Protein AF-A0A932CC43-F1 (afdb_monomer)

Solvent-accessible surface area (backbone atoms only — not comparable to full-atom values): 38407 Å² total; per-residue (Å²): 132,80,88,73,78,79,83,84,74,66,35,67,81,37,36,33,44,33,33,23,29,73,42,67,54,25,41,43,33,52,52,54,38,33,74,23,36,20,29,38,40,35,22,28,72,53,54,68,59,41,54,49,50,35,53,53,48,43,73,76,23,102,31,60,56,46,74,48,70,39,56,49,63,38,69,68,45,45,53,47,52,46,50,50,47,33,70,75,63,77,22,33,28,30,42,35,42,50,42,69,62,56,46,49,64,22,55,75,91,74,45,57,65,67,49,30,48,48,20,31,30,35,42,24,50,31,52,53,49,48,50,68,62,42,53,86,41,44,37,60,60,102,58,68,12,22,36,41,36,62,32,47,73,34,37,79,44,93,45,78,27,26,57,36,34,18,51,16,22,32,49,41,43,53,48,32,35,52,48,29,63,76,35,59,91,46,63,50,30,24,31,28,34,28,43,67,76,46,62,33,73,57,30,50,51,38,40,72,54,30,41,86,35,35,32,58,70,55,15,51,55,25,45,60,32,56,72,42,94,72,61,40,45,69,48,28,21,48,48,51,49,43,57,63,28,73,57,32,41,79,60,47,28,32,47,44,38,42,82,82,46,77,62,87,75,60,49,52,67,54,73,72,50,74,85,43,61,50,28,25,75,67,74,21,51,70,88,71,48,89,60,87,87,80,85,74,85,69,92,73,72,49,40,34,17,30,37,21,68,54,73,63,19,46,48,52,37,39,53,43,19,69,63,56,24,42,27,35,36,28,31,86,48,56,67,60,40,55,35,47,76,68,71,44,69,98,63,90,45,90,65,52,60,63,46,41,55,49,30,40,74,69,67,24,32,43,77,36,50,54,66,66,59,38,47,77,21,53,28,38,38,36,31,40,82,50,51,63,56,97,84,50,47,68,41,56,62,70,50,51,57,54,57,56,68,34,55,89,39,54,34,81,68,16,34,41,35,39,28,41,76,53,65,61,53,50,67,62,48,52,52,50,54,47,48,72,78,42,71,91,63,53,63,46,65,32,28,39,59,73,78,74,43,92,79,46,37,62,58,39,62,55,55,39,93,57,46,52,35,7,37,84,46,74,72,56,45,56,53,53,45,62,70,38,47,84,39,42,86,51,60,54,76,44,46,38,52,56,28,38,39,48,54,36,51,52,31,31,49,48,45,41,33,38,33,51,34,33,54,51,8,58,50,16,45,76,72,66,34,47,28,67,60,51,32,50,56,51,27,66,39,80,91,61,21,83,81,51,63,45,64,50,33,66,50,88,71,66,67,72,38,58,32,28,41,46,52,52,52,50,53,24,58,77,68,75,42,90,56,72,68,69,55,46,32,54,59,50,28,62,57,46,60,42,48,66,63,54,52,48,36,75,74,65,45,78,46,55,75,37,32,39,12,34,34,25,44,25,79,48,69,97,48,62,56,58,79,79,12,65,39,50,55,48,50,53,53,41,48,73,52,43,26,41,43,22,32,28,36,99,59,54,91,75,61,61,80,88,44,51,84,66,41,47,75,38,93,40,64,58,61,25,48,59,87,33,66,33,35,35,57,56,25,83,44,77,67,52,57,64,40,42,47,58,54,65,77,44,97,58,75,42,40,35,41,27,34,68,46,85,52,42,87,69,41,64,84,40,94,49,40,53,73,46,38,51,14,51,106

Mean predicted aligned error: 16.63 Å

Sequence (729 aa):
MAAGRAPVISLAGRTTLLTGATGSLGRAIAEAYCRAGARLLLSSRDEAALQELARDLSARYSTDVSTLTCDLSHRDEVCHLADQSRRRFGGLDILVNTAAVIGPIGPVWDNDWDEWRYTIETNLFAAVRLCQLCIPFMPLGGGRGKIVNLSGGGATSPRPRFSAYAAAKTGLVRFSETLAQEIARRPIDVNCIAPGILNSGLTRAVVAAGPERAGIREYEVARDAVSRETDTRERAASLALFLGSSLSDGVSGRLLSAIWDDWESLRAGTPVLNDTAVYTLRRVVPDERPGPLVRKATRGSVKVCVAGLWHLGCVTAACLAEAGHDVVAYDDNSSIVAELRAARLPIVEPGLDELIGRETKSGRLRFEDDATAVDGADLVWVTWDTPIDDEDRSDVEWVLGRVERLFPYLQRGAIVLVSSQLPAGSIAELERRFAAAWPGREVSFACVPENLRIGKALDAFARPERVVGGVRRAADRDRVAALLAPFTDRIEWMSVESAEMTKHAINAFLATSIAFINEIAGLCESVGADAEEVSRGLKSDARIGPRAYLSPGSAFAGGTLARDVVALAQLALEQARPLHVIGAVRESNDSHRRWALERLRDELGALSGRTIAIWGLTYKPGTNTLRRSSALELCEALLAEGAVVRAYDPAVSALPPHLATRITLGRDAVDTARDADAIVIATEWPEFLAAAERLSTGDRAALVLDANGFLAESLGAQANVRLISVGRP

Secondary structure (DSSP, 8-state):
---PPPPPP--TT-EEEEESTTSHHHHHHHHHHHHTT-EEEEEES-HHHHHHHHHHHHHHSSS-EEEEE--TTSHHHHHHHHHHHHHHHSS-SEEEE--------S-GGGS-HHHHHHHHIIIIIHHHHHHHHHGGG--SSSS-EEEEEE--GGGTS--TT-HHHHHHHHHHHHHHHHH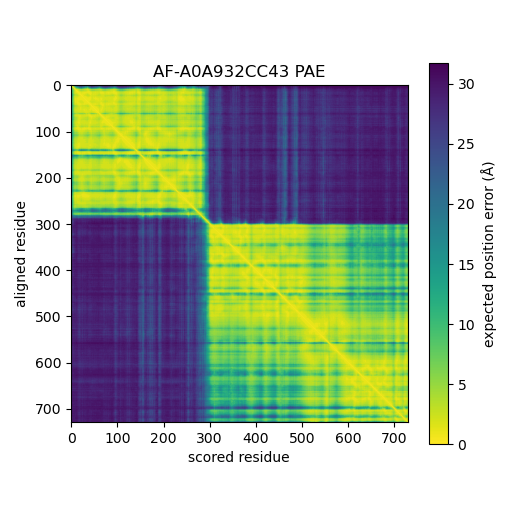HHHTTTSSEEEEEEE----SSHHHHHHHHHHHHHH-HHHHHHHHHHHS-S--THHHHHHHHHHHHSGGGTT--SEEEETTTS-GGG--TT-HHHHTS-TTSSS---GGGS-SSPPP---S---EEEEE--SHHHHHHHHHHHHTT-EEEEE-S-HHHHHHHHTT--SS--TTHHHHHHHHHHHTSEEEE-SGGGGTT-SEEEE-----B-TTS-B-HHHHHHHHHHHGGG--TT-EEEE-S---TTHHHHHHHHHHHHSTT---EEEE------TTSHHHHHHS-S-EEEE-SSHHHHHHHHHHHTTT-S-EEEE-HHHHHHHHHHHHHHHHHHHHHHHHHHHHHHHHT--HHHHHHHHHHSTTT-TT-S----SPP-SHHHHHHHHHHHHHHHHTT---HHHHHHHHHHHHHTTHHHHHHHHHHS--TT-EEEEE--SSSTT----TT-HHHHHHHHHHHTT-EEEEE-TT-S---HHHHTTEEE-SSHHHHHTT-SEEEE-S--THHHHHHHHHHTSSS-EEEE-TT-TTHHHHTT-TTEEEE-TT--

pLDDT: mean 89.19, std 12.06, range [29.58, 98.62]

Structure (mmCIF, N/CA/C/O backbone):
data_AF-A0A932CC43-F1
#
_entry.id   AF-A0A932CC43-F1
#
loop_
_atom_site.group_PDB
_atom_site.id
_atom_site.type_symbol
_atom_site.label_atom_id
_atom_site.label_alt_id
_atom_site.label_comp_id
_atom_site.label_asym_id
_atom_site.label_entity_id
_atom_site.label_seq_id
_atom_site.pdbx_PDB_ins_code
_atom_site.Cartn_x
_atom_site.Cartn_y
_atom_site.Cartn_z
_atom_site.occupancy
_atom_site.B_iso_or_equiv
_atom_site.auth_seq_id
_atom_site.auth_comp_id
_atom_site.auth_asym_id
_atom_site.auth_atom_id
_atom_site.pdbx_PDB_model_num
ATOM 1 N N . MET A 1 1 ? 32.900 -20.962 4.458 1.00 34.25 1 MET A N 1
ATOM 2 C CA . MET A 1 1 ? 32.248 -22.209 4.914 1.00 34.25 1 MET A CA 1
ATOM 3 C C . MET A 1 1 ? 31.955 -23.068 3.696 1.00 34.25 1 MET A C 1
ATOM 5 O O . MET A 1 1 ? 31.566 -22.514 2.678 1.00 34.25 1 MET A O 1
ATOM 9 N N . ALA A 1 2 ? 32.241 -24.369 3.767 1.00 29.58 2 ALA A N 1
ATOM 10 C CA . ALA A 1 2 ? 32.131 -25.309 2.652 1.00 29.58 2 ALA A CA 1
ATOM 11 C C . ALA A 1 2 ? 30.710 -25.354 2.057 1.00 29.58 2 ALA A C 1
ATOM 13 O O . ALA A 1 2 ? 29.731 -25.293 2.799 1.00 29.58 2 ALA A O 1
ATOM 14 N N . ALA A 1 3 ? 30.607 -25.478 0.730 1.00 33.47 3 ALA A N 1
ATOM 15 C CA . ALA A 1 3 ? 29.348 -25.682 0.019 1.00 33.47 3 ALA A CA 1
ATOM 16 C C . ALA A 1 3 ? 28.695 -26.999 0.481 1.00 33.47 3 ALA A C 1
ATOM 18 O O . ALA A 1 3 ? 29.129 -28.088 0.100 1.00 33.47 3 ALA A O 1
ATOM 19 N N . GLY A 1 4 ? 27.690 -26.907 1.353 1.00 33.50 4 GLY A N 1
ATOM 20 C CA . GLY A 1 4 ? 26.923 -28.061 1.817 1.00 33.50 4 GLY A CA 1
ATOM 21 C C . GLY A 1 4 ? 26.144 -28.686 0.660 1.00 33.50 4 GLY A C 1
ATOM 22 O O . GLY A 1 4 ? 25.399 -27.996 -0.032 1.00 33.50 4 GLY A O 1
ATOM 23 N N . ARG A 1 5 ? 26.318 -29.994 0.435 1.00 41.66 5 ARG A N 1
ATOM 24 C CA . ARG A 1 5 ? 25.482 -30.779 -0.489 1.00 41.66 5 ARG A CA 1
ATOM 25 C C . ARG A 1 5 ? 24.011 -30.672 -0.065 1.00 41.66 5 ARG A C 1
ATOM 27 O O . ARG A 1 5 ? 23.710 -30.817 1.118 1.00 41.66 5 ARG A O 1
ATOM 34 N N . ALA A 1 6 ? 23.113 -30.447 -1.026 1.00 52.91 6 ALA A N 1
ATOM 35 C CA . ALA A 1 6 ? 21.671 -30.447 -0.788 1.00 52.91 6 ALA A CA 1
ATOM 36 C C . ALA A 1 6 ? 21.221 -31.777 -0.140 1.00 52.91 6 ALA A C 1
ATOM 38 O O . ALA A 1 6 ? 21.756 -32.833 -0.498 1.00 52.91 6 ALA A O 1
ATOM 39 N N . PRO A 1 7 ? 20.270 -31.752 0.812 1.00 59.53 7 PRO A N 1
ATOM 40 C CA . PRO A 1 7 ? 19.783 -32.962 1.465 1.00 59.53 7 PRO A CA 1
ATOM 41 C C . PRO A 1 7 ? 19.151 -33.915 0.441 1.00 59.53 7 PRO A C 1
ATOM 43 O O . PRO A 1 7 ? 18.393 -33.498 -0.433 1.00 59.53 7 PRO A O 1
ATOM 46 N N . VAL A 1 8 ? 19.462 -35.208 0.549 1.00 76.81 8 VAL A N 1
ATOM 47 C CA . VAL A 1 8 ? 18.890 -36.247 -0.319 1.00 76.81 8 VAL A CA 1
ATOM 48 C C . VAL A 1 8 ? 17.430 -36.478 0.081 1.00 76.81 8 VAL A C 1
ATOM 50 O O . VAL A 1 8 ? 17.158 -36.897 1.205 1.00 76.81 8 VAL A O 1
ATOM 53 N N . ILE A 1 9 ? 16.488 -36.201 -0.827 1.00 89.00 9 ILE A N 1
ATOM 54 C CA . ILE A 1 9 ? 15.050 -36.409 -0.597 1.00 89.00 9 ILE A CA 1
ATOM 55 C C . ILE A 1 9 ? 14.714 -37.895 -0.770 1.00 89.00 9 ILE A C 1
ATOM 57 O O . ILE A 1 9 ? 15.011 -38.479 -1.811 1.00 89.00 9 ILE A O 1
ATOM 61 N N . SER A 1 10 ? 14.063 -38.490 0.232 1.00 90.62 10 SER A N 1
ATOM 62 C CA . SER A 1 10 ? 13.587 -39.877 0.203 1.00 90.62 10 SER A CA 1
ATOM 63 C C . SER A 1 10 ? 12.061 -39.934 0.275 1.00 90.62 10 SER A C 1
ATOM 65 O O . SER A 1 10 ? 11.441 -39.247 1.086 1.00 90.62 10 SER A O 1
ATOM 67 N N . LEU A 1 11 ? 11.472 -40.783 -0.564 1.00 94.00 11 LEU A N 1
ATOM 68 C CA . LEU A 1 11 ? 10.065 -41.183 -0.575 1.00 94.00 11 LEU A CA 1
ATOM 69 C C . LEU A 1 11 ? 9.917 -42.699 -0.346 1.00 94.00 11 LEU A C 1
ATOM 71 O O . LEU A 1 11 ? 8.899 -43.283 -0.715 1.00 94.00 11 LEU A O 1
ATOM 75 N N . ALA A 1 12 ? 10.932 -43.346 0.237 1.00 90.69 12 ALA A N 1
ATOM 76 C CA . ALA A 1 12 ? 10.952 -44.790 0.445 1.00 90.69 12 ALA A CA 1
ATOM 77 C C . ALA A 1 12 ? 9.665 -45.287 1.125 1.00 90.69 12 ALA A C 1
ATOM 79 O O . ALA A 1 12 ? 9.296 -44.834 2.209 1.00 90.69 12 ALA A O 1
ATOM 80 N N . GLY A 1 13 ? 8.970 -46.214 0.464 1.00 84.69 13 GLY A N 1
ATOM 81 C CA . GLY A 1 13 ? 7.739 -46.826 0.973 1.00 84.69 13 GLY A CA 1
ATOM 82 C C . GLY A 1 13 ? 6.465 -45.989 0.805 1.00 84.69 13 GLY A C 1
ATOM 83 O O . GLY A 1 13 ? 5.382 -46.514 1.054 1.00 84.69 13 GLY A O 1
ATOM 84 N N . ARG A 1 14 ? 6.558 -44.737 0.335 1.00 94.44 14 ARG A N 1
ATOM 85 C CA . ARG A 1 14 ? 5.397 -43.863 0.102 1.00 94.44 14 ARG A CA 1
ATOM 86 C C . ARG A 1 14 ? 4.664 -44.278 -1.168 1.00 94.44 14 ARG A C 1
ATOM 88 O O . ARG A 1 14 ? 5.269 -44.454 -2.227 1.00 94.44 14 ARG A O 1
ATOM 95 N N . THR A 1 15 ? 3.352 -44.415 -1.062 1.00 96.75 15 THR A N 1
ATOM 96 C CA . THR A 1 15 ? 2.469 -44.835 -2.155 1.00 96.75 15 THR A CA 1
ATOM 97 C C . THR A 1 15 ? 1.942 -43.620 -2.916 1.00 96.75 15 THR A C 1
ATOM 99 O O . THR A 1 15 ? 1.406 -42.685 -2.323 1.00 96.75 15 THR A O 1
ATOM 102 N N . THR A 1 16 ? 2.132 -43.598 -4.236 1.00 97.88 16 THR A N 1
ATOM 103 C CA . THR A 1 16 ? 1.853 -42.432 -5.084 1.00 97.88 16 THR A CA 1
ATOM 104 C C . THR A 1 16 ? 0.920 -42.784 -6.234 1.00 97.88 16 THR A C 1
ATOM 106 O O . THR A 1 16 ? 1.200 -43.703 -7.000 1.00 97.88 16 THR A O 1
ATOM 109 N N . LEU A 1 17 ? -0.147 -42.007 -6.410 1.00 98.44 17 LEU A N 1
ATOM 110 C CA . LEU A 1 17 ? -0.972 -41.999 -7.615 1.00 98.44 17 LEU A CA 1
ATOM 111 C C . LEU A 1 17 ? -0.574 -40.787 -8.461 1.00 98.44 17 LEU A C 1
ATOM 113 O O . LEU A 1 17 ? -0.720 -39.651 -8.012 1.00 98.44 17 LEU A O 1
ATOM 117 N N . LEU A 1 18 ? -0.077 -41.024 -9.676 1.00 98.44 18 LEU A N 1
ATOM 118 C CA . LEU A 1 18 ? 0.349 -39.975 -10.602 1.00 98.44 18 LEU A CA 1
ATOM 119 C C . LEU A 1 18 ? -0.465 -40.045 -11.892 1.00 98.44 18 LEU A C 1
ATOM 121 O O . LEU A 1 18 ? -0.372 -41.014 -12.646 1.00 98.44 18 LEU A O 1
ATOM 125 N N . THR A 1 19 ? -1.227 -38.991 -12.173 1.00 98.12 19 THR A N 1
ATOM 126 C CA . THR A 1 19 ? -1.974 -38.865 -13.430 1.00 98.12 19 THR A CA 1
ATOM 127 C C . THR A 1 19 ? -1.190 -38.089 -14.478 1.00 98.12 19 THR A C 1
ATOM 129 O O . THR A 1 19 ? -0.368 -37.245 -14.138 1.00 98.12 19 THR A O 1
ATOM 132 N N . GLY A 1 20 ? -1.443 -38.347 -15.763 1.00 95.62 20 GLY A N 1
ATOM 133 C CA . GLY A 1 20 ? -0.724 -37.708 -16.870 1.00 95.62 20 GLY A CA 1
ATOM 134 C C . GLY A 1 20 ? 0.725 -38.185 -17.008 1.00 95.62 20 GLY A C 1
ATOM 135 O O . GLY A 1 20 ? 1.574 -37.430 -17.481 1.00 95.62 20 GLY A O 1
ATOM 136 N N . ALA A 1 21 ? 1.014 -39.423 -16.592 1.00 95.94 21 ALA A N 1
ATOM 137 C CA . ALA A 1 21 ? 2.372 -39.961 -16.468 1.00 95.94 21 ALA A CA 1
ATOM 138 C C . ALA A 1 21 ? 3.168 -39.993 -17.781 1.00 95.94 21 ALA A C 1
ATOM 140 O O . ALA A 1 21 ? 4.386 -39.849 -17.774 1.00 95.94 21 ALA A O 1
ATOM 141 N N . THR A 1 22 ? 2.488 -40.148 -18.914 1.00 94.06 22 THR A N 1
ATOM 142 C CA . THR A 1 22 ? 3.110 -40.211 -20.245 1.00 94.06 22 THR A CA 1
ATOM 143 C C . THR A 1 22 ? 3.438 -38.833 -20.826 1.00 94.06 22 THR A C 1
ATOM 145 O O . THR A 1 22 ? 4.179 -38.741 -21.803 1.00 94.06 22 THR A O 1
ATOM 148 N N . GLY A 1 23 ? 2.951 -37.748 -20.211 1.00 91.44 23 GLY A N 1
ATOM 149 C CA . GLY A 1 23 ? 3.335 -36.384 -20.567 1.00 91.44 23 GLY A CA 1
ATOM 150 C C . GLY A 1 23 ? 4.788 -36.074 -20.194 1.00 91.44 23 GLY A C 1
ATOM 151 O O . GLY A 1 23 ? 5.367 -36.706 -19.312 1.00 91.44 23 GLY A O 1
ATOM 152 N N . SER A 1 24 ? 5.377 -35.056 -20.829 1.00 90.31 24 SER A N 1
ATOM 153 C CA . SER A 1 24 ? 6.793 -34.712 -20.625 1.00 90.31 24 SER A CA 1
ATOM 154 C C . SER A 1 24 ? 7.140 -34.438 -19.156 1.00 90.31 24 SER A C 1
ATOM 156 O O . SER A 1 24 ? 8.116 -34.982 -18.645 1.00 90.31 24 SER A O 1
ATOM 158 N N . LEU A 1 25 ? 6.312 -33.657 -18.453 1.00 94.00 25 LEU A N 1
ATOM 159 C CA . LEU A 1 25 ? 6.477 -33.404 -17.019 1.00 94.00 25 LEU A CA 1
ATOM 160 C C . LEU A 1 25 ? 6.123 -34.621 -16.155 1.00 94.00 25 LEU A C 1
ATOM 162 O O . LEU A 1 25 ? 6.841 -34.909 -15.203 1.00 94.00 25 LEU A O 1
ATOM 166 N N . GLY A 1 26 ? 5.061 -35.354 -16.501 1.00 96.12 26 GLY A N 1
ATOM 167 C CA . GLY A 1 26 ? 4.631 -36.545 -15.761 1.00 96.12 26 GLY A CA 1
ATOM 168 C C . GLY A 1 26 ? 5.720 -37.614 -15.707 1.00 96.12 26 GLY A C 1
ATOM 169 O O . GLY A 1 26 ? 6.002 -38.139 -14.634 1.00 96.12 26 GLY A O 1
ATOM 170 N N . ARG A 1 27 ? 6.411 -37.847 -16.831 1.00 95.94 27 ARG A N 1
ATOM 171 C CA . ARG A 1 27 ? 7.550 -38.769 -16.919 1.00 95.94 27 ARG A CA 1
ATOM 172 C C . ARG A 1 27 ? 8.705 -38.337 -16.017 1.00 95.94 27 ARG A C 1
ATOM 174 O O . ARG A 1 27 ? 9.265 -39.169 -15.312 1.00 95.94 27 ARG A O 1
ATOM 181 N N . ALA A 1 28 ? 9.035 -37.044 -16.003 1.00 96.38 28 ALA A N 1
ATOM 182 C CA . ALA A 1 28 ? 10.105 -36.518 -15.156 1.00 96.38 28 ALA A CA 1
ATOM 183 C C . ALA A 1 28 ? 9.771 -36.606 -13.659 1.00 96.38 28 ALA A C 1
ATOM 185 O O . ALA A 1 28 ? 10.640 -36.950 -12.861 1.00 96.38 28 ALA A O 1
ATOM 186 N N . ILE A 1 29 ? 8.515 -36.347 -13.275 1.00 98.06 29 ILE A N 1
ATOM 187 C CA . ILE A 1 29 ? 8.052 -36.534 -11.893 1.00 98.06 29 ILE A CA 1
ATOM 188 C C . ILE A 1 29 ? 8.105 -38.021 -11.517 1.00 98.06 29 ILE A C 1
ATOM 190 O O . ILE A 1 29 ? 8.642 -38.354 -10.464 1.00 98.06 29 ILE A O 1
ATOM 194 N N . ALA A 1 30 ? 7.609 -38.919 -12.377 1.00 97.81 30 ALA A N 1
ATOM 195 C CA . ALA A 1 30 ? 7.634 -40.360 -12.129 1.00 97.81 30 ALA A CA 1
ATOM 196 C C . ALA A 1 30 ? 9.067 -40.882 -11.933 1.00 97.81 30 ALA A C 1
ATOM 198 O O . ALA A 1 30 ? 9.324 -41.634 -10.993 1.00 97.81 30 ALA A O 1
ATOM 199 N N . GLU A 1 31 ? 10.012 -40.425 -12.759 1.00 96.81 31 GLU A N 1
ATOM 200 C CA . GLU A 1 31 ? 11.429 -40.756 -12.619 1.00 96.81 31 GLU A CA 1
ATOM 201 C C . GLU A 1 31 ? 12.026 -40.223 -11.308 1.00 96.81 31 GLU A C 1
ATOM 203 O O . GLU A 1 31 ? 12.679 -40.974 -10.581 1.00 96.81 31 GLU A O 1
ATOM 208 N N . ALA A 1 32 ? 11.770 -38.956 -10.965 1.00 96.69 32 ALA A N 1
ATOM 209 C CA . ALA A 1 32 ? 12.246 -38.361 -9.716 1.00 96.69 32 ALA A CA 1
ATOM 210 C C . ALA A 1 32 ? 11.702 -39.098 -8.477 1.00 96.69 32 ALA A C 1
ATOM 212 O O . ALA A 1 32 ? 12.436 -39.325 -7.516 1.00 96.69 32 ALA A O 1
ATOM 213 N N . TYR A 1 33 ? 10.436 -39.521 -8.514 1.00 97.19 33 TYR A N 1
ATOM 214 C CA . TYR A 1 33 ? 9.781 -40.245 -7.425 1.00 97.19 33 TYR A CA 1
ATOM 215 C C . TYR A 1 33 ? 10.280 -41.692 -7.300 1.00 97.19 33 TYR A C 1
ATOM 217 O O . TYR A 1 33 ? 10.523 -42.149 -6.182 1.00 97.19 33 TYR A O 1
ATOM 225 N N . CYS A 1 34 ? 10.498 -42.400 -8.416 1.00 96.19 34 CYS A N 1
ATOM 226 C CA . CYS A 1 34 ? 11.107 -43.737 -8.400 1.00 96.19 34 CYS A CA 1
ATOM 227 C C . CYS A 1 34 ? 12.539 -43.685 -7.860 1.00 96.19 34 CYS A C 1
ATOM 229 O O . CYS A 1 34 ? 12.906 -44.478 -6.997 1.00 96.19 34 CYS A O 1
ATOM 231 N N . ARG A 1 35 ? 13.328 -42.693 -8.292 1.00 95.00 35 ARG A N 1
ATOM 232 C CA . ARG A 1 35 ? 14.687 -42.458 -7.786 1.00 95.00 35 ARG A CA 1
ATOM 233 C C . ARG A 1 35 ? 14.715 -42.203 -6.276 1.00 95.00 35 ARG A C 1
ATOM 235 O O . ARG A 1 35 ? 15.665 -42.603 -5.614 1.00 95.00 35 ARG A O 1
ATOM 242 N N . ALA A 1 36 ? 13.672 -41.572 -5.737 1.00 95.00 36 ALA A N 1
ATOM 243 C CA . ALA A 1 36 ? 13.499 -41.346 -4.305 1.00 95.00 36 ALA A CA 1
ATOM 244 C C . ALA A 1 36 ? 12.893 -42.550 -3.547 1.00 95.00 36 ALA A C 1
ATOM 246 O O . ALA A 1 36 ? 12.773 -42.489 -2.326 1.00 95.00 36 ALA A O 1
ATOM 247 N N . GLY A 1 37 ? 12.519 -43.642 -4.225 1.00 94.44 37 GLY A N 1
ATOM 248 C CA . GLY A 1 37 ? 12.025 -44.877 -3.599 1.00 94.44 37 GLY A CA 1
ATOM 249 C C . GLY A 1 37 ? 10.503 -44.980 -3.424 1.00 94.44 37 GLY A C 1
ATOM 250 O O . GLY A 1 37 ? 10.041 -45.843 -2.672 1.00 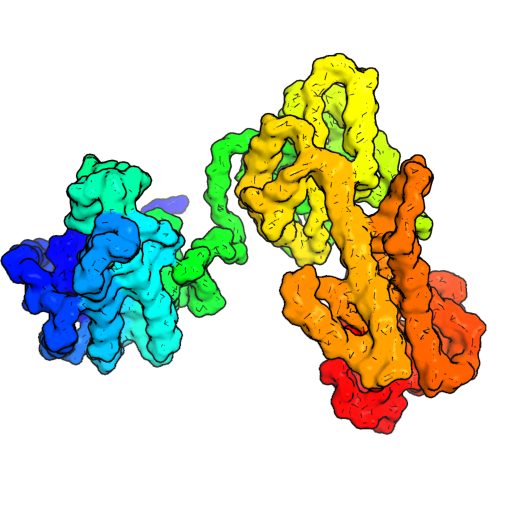94.44 37 GLY A O 1
ATOM 251 N N . ALA A 1 38 ? 9.716 -44.120 -4.078 1.00 95.31 38 ALA A N 1
ATOM 252 C CA . ALA A 1 38 ? 8.256 -44.198 -4.027 1.00 95.31 38 ALA A CA 1
ATOM 253 C C . ALA A 1 38 ? 7.723 -45.438 -4.769 1.00 95.31 38 ALA A C 1
ATOM 255 O O . ALA A 1 38 ? 8.334 -45.924 -5.721 1.00 95.31 38 ALA A O 1
ATOM 256 N N . ARG A 1 39 ? 6.535 -45.911 -4.378 1.00 96.31 39 ARG A N 1
ATOM 257 C CA . ARG A 1 39 ? 5.753 -46.927 -5.104 1.00 96.31 39 ARG A CA 1
ATOM 258 C C . ARG A 1 39 ? 4.669 -46.219 -5.910 1.00 96.31 39 ARG A C 1
ATOM 260 O O . ARG A 1 39 ? 3.911 -45.446 -5.326 1.00 96.31 39 ARG A O 1
ATOM 267 N N . LEU A 1 40 ? 4.598 -46.433 -7.221 1.00 97.56 40 LEU A N 1
ATOM 268 C CA . LEU A 1 40 ? 3.767 -45.620 -8.114 1.00 97.56 40 LEU A CA 1
ATOM 269 C C . LEU A 1 40 ? 2.639 -46.430 -8.758 1.00 97.56 40 LEU A C 1
ATOM 271 O O . LEU A 1 40 ? 2.838 -47.542 -9.245 1.00 97.56 40 LEU A O 1
ATOM 275 N N . LEU A 1 41 ? 1.458 -45.823 -8.821 1.00 98.19 41 LEU A N 1
ATOM 276 C CA . LEU A 1 41 ? 0.415 -46.140 -9.786 1.00 98.19 41 LEU A CA 1
ATOM 277 C C . LEU A 1 41 ? 0.371 -44.998 -10.802 1.00 98.19 41 LEU A C 1
ATOM 279 O O . LEU A 1 41 ? -0.008 -43.872 -10.475 1.00 98.19 41 LEU A O 1
ATOM 283 N N . LEU A 1 42 ? 0.809 -45.287 -12.022 1.00 98.38 42 LEU A N 1
ATOM 284 C CA . LEU A 1 42 ? 0.846 -44.340 -13.126 1.00 98.38 42 LEU A CA 1
ATOM 285 C C . LEU A 1 42 ? -0.454 -44.425 -13.918 1.00 98.38 42 LEU A C 1
ATOM 287 O O . LEU A 1 42 ? -0.921 -45.516 -14.235 1.00 98.38 42 LEU A O 1
ATOM 291 N N . SER A 1 43 ? -1.008 -43.275 -14.285 1.00 98.12 43 SER A N 1
ATOM 292 C CA . SER A 1 43 ? -2.242 -43.197 -15.060 1.00 98.12 43 SER A CA 1
ATOM 293 C C . SER A 1 43 ? -2.123 -42.223 -16.226 1.00 98.12 43 SER A C 1
ATOM 295 O O . SER A 1 43 ? -1.584 -41.117 -16.102 1.00 98.12 43 SER A O 1
ATOM 297 N N . SER A 1 44 ? -2.604 -42.656 -17.389 1.00 96.31 44 SER A N 1
ATOM 298 C CA . SER A 1 44 ? -2.743 -41.854 -18.606 1.00 96.31 44 SER A CA 1
ATOM 299 C C . SER A 1 44 ? -3.712 -42.535 -19.582 1.00 96.31 44 SER A C 1
ATOM 301 O O . SER A 1 44 ? -4.138 -43.655 -19.329 1.00 96.31 44 SER A O 1
ATOM 303 N N . ARG A 1 45 ? -4.027 -41.890 -20.710 1.00 94.12 45 ARG A N 1
ATOM 304 C CA . ARG A 1 45 ? -4.884 -42.472 -21.763 1.00 94.12 45 ARG A CA 1
ATOM 305 C C . ARG A 1 45 ? -4.144 -43.414 -22.718 1.00 94.12 45 ARG A C 1
ATOM 307 O O . ARG A 1 45 ? -4.774 -44.240 -23.361 1.00 94.12 45 ARG A O 1
ATOM 314 N N . ASP A 1 46 ? -2.826 -43.267 -22.839 1.00 93.88 46 ASP A N 1
ATOM 315 C CA . ASP A 1 46 ? -2.007 -44.064 -23.756 1.00 93.88 46 ASP A CA 1
ATOM 316 C C . ASP A 1 46 ? -1.450 -45.280 -23.013 1.00 93.88 46 ASP A C 1
ATOM 318 O O . ASP A 1 46 ? -0.455 -45.177 -22.292 1.00 93.88 46 ASP A O 1
ATOM 322 N N . GLU A 1 47 ? -2.128 -46.418 -23.153 1.00 94.69 47 GLU A N 1
ATOM 323 C CA . GLU A 1 47 ? -1.760 -47.662 -22.477 1.00 94.69 47 GLU A CA 1
ATOM 324 C C . GLU A 1 47 ? -0.354 -48.140 -22.862 1.00 94.69 47 GLU A C 1
ATOM 326 O O . GLU A 1 47 ? 0.427 -48.529 -21.992 1.00 94.69 47 GLU A O 1
ATOM 331 N N . ALA A 1 48 ? 0.004 -48.063 -24.147 1.00 95.69 48 ALA A N 1
ATOM 332 C CA . ALA A 1 48 ? 1.287 -48.551 -24.640 1.00 95.69 48 ALA A CA 1
ATOM 333 C C . ALA A 1 48 ? 2.452 -47.728 -24.070 1.00 95.69 48 ALA A C 1
ATOM 335 O O . ALA A 1 48 ? 3.395 -48.291 -23.504 1.00 95.69 48 ALA A O 1
ATOM 336 N N . ALA A 1 49 ? 2.357 -46.395 -24.139 1.00 95.00 49 ALA A N 1
ATOM 337 C CA . ALA A 1 49 ? 3.372 -45.503 -23.580 1.00 95.00 49 ALA A CA 1
ATOM 338 C C . ALA A 1 49 ? 3.468 -45.616 -22.048 1.00 95.00 49 ALA A C 1
ATOM 340 O O . ALA A 1 49 ? 4.545 -45.438 -21.469 1.00 95.00 49 ALA A O 1
ATOM 341 N N . LEU A 1 50 ? 2.350 -45.913 -21.378 1.00 95.69 50 LEU A N 1
ATOM 342 C CA . LEU A 1 50 ? 2.288 -46.099 -19.931 1.00 95.69 50 LEU A CA 1
ATOM 343 C C . LEU A 1 50 ? 2.983 -47.401 -19.500 1.00 95.69 50 LEU A C 1
ATOM 345 O O . LEU A 1 50 ? 3.795 -47.381 -18.573 1.00 95.69 50 LEU A O 1
ATOM 349 N N . GLN A 1 51 ? 2.725 -48.508 -20.201 1.00 95.81 51 GLN A N 1
ATOM 350 C CA . GLN A 1 51 ? 3.385 -49.798 -19.971 1.00 95.81 51 GLN A CA 1
ATOM 351 C C . GLN A 1 51 ? 4.886 -49.743 -20.284 1.00 95.81 51 GLN A C 1
ATOM 353 O O . GLN A 1 51 ? 5.694 -50.352 -19.581 1.00 95.81 51 GLN A O 1
ATOM 358 N N . GLU A 1 52 ? 5.285 -49.021 -21.332 1.00 96.62 52 GLU A N 1
ATOM 359 C CA . GLU A 1 52 ? 6.696 -48.774 -21.641 1.00 96.62 52 GLU A CA 1
ATOM 360 C C . GLU A 1 52 ? 7.386 -47.989 -20.521 1.00 96.62 52 GLU A C 1
ATOM 362 O O . GLU A 1 52 ? 8.425 -48.424 -20.025 1.00 96.62 52 GLU A O 1
ATOM 367 N N . LEU A 1 53 ? 6.783 -46.882 -20.070 1.00 96.50 53 LEU A N 1
ATOM 368 C CA . LEU A 1 53 ? 7.313 -46.080 -18.967 1.00 96.50 53 LEU A CA 1
ATOM 369 C C . LEU A 1 53 ? 7.459 -46.904 -17.681 1.00 96.50 53 LEU A C 1
ATOM 371 O O . LEU A 1 53 ? 8.478 -46.797 -17.006 1.00 96.50 53 LEU A O 1
ATOM 375 N N . ALA A 1 54 ? 6.473 -47.735 -17.341 1.00 96.00 54 ALA A N 1
ATOM 376 C CA . ALA A 1 54 ? 6.549 -48.571 -16.147 1.00 96.00 54 ALA A CA 1
ATOM 377 C C . ALA A 1 54 ? 7.664 -49.620 -16.234 1.00 96.00 54 ALA A C 1
ATOM 379 O O . ALA A 1 54 ? 8.418 -49.769 -15.278 1.00 96.00 54 ALA A O 1
ATOM 380 N N . ARG A 1 55 ? 7.824 -50.294 -17.383 1.00 95.00 55 ARG A N 1
ATOM 381 C CA . ARG A 1 55 ? 8.928 -51.248 -17.596 1.00 95.00 55 ARG A CA 1
ATOM 382 C C . ARG A 1 55 ? 10.290 -50.575 -17.463 1.00 95.00 55 ARG A C 1
ATOM 384 O O . ARG A 1 55 ? 11.165 -51.110 -16.791 1.00 95.00 55 ARG A O 1
ATOM 391 N N . ASP A 1 56 ? 10.449 -49.410 -18.079 1.00 95.50 56 ASP A N 1
ATOM 392 C CA . ASP A 1 56 ? 11.679 -48.623 -18.018 1.00 95.50 56 ASP A CA 1
ATOM 393 C C . ASP A 1 56 ? 11.999 -48.173 -16.580 1.00 95.50 56 ASP A C 1
ATOM 395 O O . ASP A 1 56 ? 13.108 -48.383 -16.091 1.00 95.50 56 ASP A O 1
ATOM 399 N N . LEU A 1 57 ? 11.016 -47.635 -15.851 1.00 96.19 57 LEU A N 1
ATOM 400 C CA . LEU A 1 57 ? 11.209 -47.220 -14.460 1.00 96.19 57 LEU A CA 1
ATOM 401 C C . LEU A 1 57 ? 11.499 -48.403 -13.527 1.00 96.19 57 LEU A C 1
ATOM 403 O O . LEU A 1 57 ? 12.418 -48.299 -12.722 1.00 96.19 57 LEU A O 1
ATOM 407 N N . SER A 1 58 ? 10.784 -49.525 -13.655 1.00 92.94 58 SER A N 1
ATOM 408 C CA . SER A 1 58 ? 11.034 -50.732 -12.851 1.00 92.94 58 SER A CA 1
ATOM 409 C C . SER A 1 58 ? 12.368 -51.412 -13.171 1.00 92.94 58 SER A C 1
ATOM 411 O O . SER A 1 58 ? 12.923 -52.092 -12.313 1.00 92.94 58 SER A O 1
ATOM 413 N N . ALA A 1 59 ? 12.898 -51.246 -14.387 1.00 92.19 59 ALA A N 1
ATOM 414 C CA . ALA A 1 59 ? 14.228 -51.737 -14.742 1.00 92.19 59 ALA A CA 1
ATOM 415 C C . ALA A 1 59 ? 15.342 -50.843 -14.172 1.00 92.19 59 ALA A C 1
ATOM 417 O O . ALA A 1 59 ? 16.382 -51.346 -13.750 1.00 92.19 59 ALA A O 1
ATOM 418 N N . ARG A 1 60 ? 15.133 -49.518 -14.161 1.00 94.12 60 ARG A N 1
ATOM 419 C CA . ARG A 1 60 ? 16.116 -48.531 -13.679 1.00 94.12 60 ARG A CA 1
ATOM 420 C C . ARG A 1 60 ? 16.123 -48.371 -12.159 1.00 94.12 60 ARG A C 1
ATOM 422 O O . ARG A 1 60 ? 17.166 -48.064 -11.585 1.00 94.12 60 ARG A O 1
ATOM 429 N N . TYR A 1 61 ? 14.976 -48.556 -11.514 1.00 90.44 61 TYR A N 1
ATOM 430 C CA . TYR A 1 61 ? 14.780 -48.336 -10.087 1.00 90.44 61 TYR A CA 1
ATOM 431 C C . TYR A 1 61 ? 14.110 -49.563 -9.472 1.00 90.44 61 TYR A C 1
ATOM 433 O O . TYR A 1 61 ? 13.115 -50.056 -9.994 1.00 90.44 61 TYR A O 1
ATOM 441 N N . SER A 1 62 ? 14.621 -50.043 -8.336 1.00 84.75 62 SER A N 1
ATOM 442 C CA . SER A 1 62 ? 14.049 -51.179 -7.595 1.00 84.75 62 SER A CA 1
ATOM 443 C C . SER A 1 62 ? 12.756 -50.798 -6.853 1.00 84.75 62 SER A C 1
ATOM 445 O O . SER A 1 62 ? 12.624 -51.040 -5.653 1.00 84.75 62 SER A O 1
ATOM 447 N N . THR A 1 63 ? 11.817 -50.150 -7.546 1.00 86.62 63 THR A N 1
ATOM 448 C CA . THR A 1 63 ? 10.542 -49.658 -7.021 1.00 86.62 63 THR A CA 1
ATOM 449 C C . THR A 1 63 ? 9.352 -50.339 -7.693 1.00 86.62 63 THR A C 1
ATOM 451 O O . THR A 1 63 ? 9.374 -50.724 -8.861 1.00 86.62 63 THR A O 1
ATOM 454 N N . ASP A 1 64 ? 8.276 -50.484 -6.923 1.00 92.12 64 ASP A N 1
ATOM 455 C CA . ASP A 1 64 ? 6.999 -51.028 -7.384 1.00 92.12 64 ASP A CA 1
ATOM 456 C C . ASP A 1 64 ? 6.268 -49.981 -8.241 1.00 92.12 64 ASP A C 1
ATOM 458 O O . ASP A 1 64 ? 5.782 -48.980 -7.708 1.00 92.12 64 ASP A O 1
ATOM 462 N N . VAL A 1 65 ? 6.220 -50.196 -9.559 1.00 96.50 65 VAL A N 1
ATOM 463 C CA . VAL A 1 65 ? 5.533 -49.323 -10.521 1.00 96.50 65 VAL A CA 1
ATOM 464 C C . VAL A 1 65 ? 4.434 -50.116 -11.218 1.00 96.50 65 VAL A C 1
ATOM 466 O O . VAL A 1 65 ? 4.672 -51.143 -11.846 1.00 96.50 65 VAL A O 1
ATOM 469 N N . SER A 1 66 ? 3.210 -49.618 -11.114 1.00 96.25 66 SER A N 1
ATOM 470 C CA . SER A 1 66 ? 2.013 -50.188 -11.728 1.00 96.25 66 SER A CA 1
ATOM 471 C C . SER A 1 66 ? 1.320 -49.148 -12.598 1.00 96.25 66 SER A C 1
ATOM 473 O O . SER A 1 66 ? 1.608 -47.953 -12.506 1.00 96.25 66 SER A O 1
ATOM 475 N N . THR A 1 67 ? 0.425 -49.597 -13.474 1.00 98.00 67 THR A N 1
ATOM 476 C CA . THR A 1 67 ? -0.228 -48.733 -14.461 1.00 98.00 67 THR A CA 1
ATOM 477 C C . THR A 1 67 ? -1.729 -48.963 -14.480 1.00 98.00 67 THR A C 1
ATOM 479 O O . THR A 1 67 ? -2.181 -50.082 -14.240 1.00 98.00 67 THR A O 1
ATOM 482 N N . LEU A 1 68 ? -2.494 -47.908 -14.757 1.00 97.62 68 LEU A N 1
ATOM 483 C CA . LEU A 1 68 ? -3.914 -48.007 -15.073 1.00 97.62 68 LEU A CA 1
ATOM 484 C C . LEU A 1 68 ? -4.289 -46.961 -16.122 1.00 97.62 68 LEU A C 1
ATOM 486 O O . LEU A 1 68 ? -4.156 -45.757 -15.884 1.00 97.62 68 LEU A O 1
ATOM 490 N N . THR A 1 69 ? -4.772 -47.426 -17.271 1.00 97.81 69 THR A N 1
ATOM 491 C CA . THR A 1 69 ? -5.310 -46.556 -18.319 1.00 97.81 69 THR A CA 1
ATOM 492 C C . THR A 1 69 ? -6.592 -45.886 -17.831 1.00 97.81 69 THR A C 1
ATOM 494 O O . THR A 1 69 ? -7.445 -46.545 -17.240 1.00 97.81 69 THR A O 1
ATOM 497 N N . CYS A 1 70 ? -6.708 -44.573 -18.024 1.00 96.00 70 CYS A N 1
ATOM 498 C CA . CYS A 1 70 ? -7.864 -43.800 -17.569 1.00 96.00 70 CYS A CA 1
ATOM 499 C C . CYS A 1 70 ? -8.016 -42.501 -18.374 1.00 96.00 70 CYS A C 1
ATOM 501 O O . CYS A 1 70 ? -7.067 -41.710 -18.473 1.00 96.00 70 CYS A O 1
ATOM 503 N N . ASP A 1 71 ? -9.216 -42.255 -18.905 1.00 94.75 71 ASP A N 1
ATOM 504 C CA . ASP A 1 71 ? -9.651 -40.934 -19.350 1.00 94.75 71 ASP A CA 1
ATOM 505 C C . ASP A 1 71 ? -10.295 -40.170 -18.188 1.00 94.75 71 ASP A C 1
ATOM 507 O O . ASP A 1 71 ? -11.399 -40.443 -17.718 1.00 94.75 71 ASP A O 1
ATOM 511 N N . LEU A 1 72 ? -9.572 -39.155 -17.727 1.00 94.69 72 LEU A N 1
ATOM 512 C CA . LEU A 1 72 ? -9.954 -38.345 -16.579 1.00 94.69 72 LEU A CA 1
ATOM 513 C C . LEU A 1 72 ? -11.175 -37.446 -16.809 1.00 94.69 72 LEU A C 1
ATOM 515 O O . LEU A 1 72 ? -11.704 -36.894 -15.842 1.00 94.69 72 LEU A O 1
ATOM 519 N N . SER A 1 73 ? -11.637 -37.292 -18.050 1.00 92.69 73 SER A N 1
ATOM 520 C CA . SER A 1 73 ? -12.892 -36.592 -18.336 1.00 92.69 73 SER A CA 1
ATOM 521 C C . SER A 1 73 ? -14.128 -37.417 -17.946 1.00 92.69 73 SER A C 1
ATOM 523 O O . SER A 1 73 ? -15.214 -36.861 -17.764 1.00 92.69 73 SER A O 1
ATOM 525 N N . HIS A 1 74 ? -13.980 -38.732 -17.745 1.00 94.19 74 HIS A N 1
ATOM 526 C CA . HIS A 1 74 ? -15.073 -39.635 -17.398 1.00 94.19 74 HIS A CA 1
ATOM 527 C C . HIS A 1 74 ? -15.109 -39.935 -15.899 1.00 94.19 74 HIS A C 1
ATOM 529 O O . HIS A 1 74 ? -14.160 -40.433 -15.297 1.00 94.19 74 HIS A O 1
ATOM 535 N N . ARG A 1 75 ? -16.252 -39.640 -15.267 1.00 92.75 75 ARG A N 1
ATOM 536 C CA . ARG A 1 75 ? -16.435 -39.794 -13.816 1.00 92.75 75 ARG A CA 1
ATOM 537 C C . ARG A 1 75 ? -16.183 -41.224 -13.337 1.00 92.75 75 ARG A C 1
ATOM 539 O O . ARG A 1 75 ? -15.505 -41.399 -12.329 1.00 92.75 75 ARG A O 1
ATOM 546 N N . ASP A 1 76 ? -16.724 -42.213 -14.039 1.00 95.81 76 ASP A N 1
ATOM 547 C CA . ASP A 1 76 ? -16.663 -43.611 -13.607 1.00 95.81 76 ASP A CA 1
ATOM 548 C C . ASP A 1 76 ? -15.238 -44.167 -13.682 1.00 95.81 76 ASP A C 1
ATOM 550 O O . ASP A 1 76 ? -14.816 -44.906 -12.793 1.00 95.81 76 ASP A O 1
ATOM 554 N N . GLU A 1 77 ? -14.454 -43.729 -14.669 1.00 97.12 77 GLU A N 1
ATOM 555 C CA . GLU A 1 77 ? -13.038 -44.080 -14.769 1.00 97.12 77 GLU A CA 1
ATOM 556 C C . GLU A 1 77 ? -12.205 -43.441 -13.653 1.00 97.12 77 GLU A C 1
ATOM 558 O O . GLU A 1 77 ? -11.358 -44.108 -13.063 1.00 97.12 77 GLU A O 1
ATOM 563 N N . VAL A 1 78 ? -12.486 -42.184 -13.287 1.00 96.94 78 VAL A N 1
ATOM 564 C CA . VAL A 1 78 ? -11.843 -41.527 -12.135 1.00 96.94 78 VAL A CA 1
ATOM 565 C C . VAL A 1 78 ? -12.168 -42.261 -10.825 1.00 96.94 78 VAL A C 1
ATOM 567 O O . VAL A 1 78 ? -11.278 -42.478 -9.998 1.00 96.94 78 VAL A O 1
ATOM 570 N N . CYS A 1 79 ? -13.423 -42.689 -10.645 1.00 96.06 79 CYS A N 1
ATOM 571 C CA . CYS A 1 79 ? -13.838 -43.526 -9.516 1.00 96.06 79 CYS A CA 1
ATOM 572 C C . CYS A 1 79 ? -13.084 -44.862 -9.496 1.00 96.06 79 CYS A C 1
ATOM 574 O O . CYS A 1 79 ? -12.573 -45.268 -8.449 1.00 96.06 79 CYS A O 1
ATOM 576 N N . HIS A 1 80 ? -12.980 -45.523 -10.651 1.00 97.31 80 HIS A N 1
ATOM 577 C CA . HIS A 1 80 ? -12.246 -46.775 -10.794 1.00 97.31 80 HIS A CA 1
ATOM 578 C C . HIS A 1 80 ? -10.759 -46.601 -10.463 1.00 97.31 80 HIS A C 1
ATOM 580 O O . HIS A 1 80 ? -10.211 -47.391 -9.698 1.00 97.31 80 HIS A O 1
ATOM 586 N N . LEU A 1 81 ? -10.120 -45.535 -10.953 1.00 97.94 81 LEU A N 1
ATOM 587 C CA . LEU A 1 81 ? -8.717 -45.226 -10.682 1.00 97.94 81 LEU A CA 1
ATOM 588 C C . LEU A 1 81 ? -8.438 -45.031 -9.186 1.00 97.94 81 LEU A C 1
ATOM 590 O O . LEU A 1 81 ? -7.474 -45.596 -8.662 1.00 97.94 81 LEU A O 1
ATOM 594 N N . ALA A 1 82 ? -9.290 -44.280 -8.484 1.00 97.12 82 ALA A N 1
ATOM 595 C CA . ALA A 1 82 ? -9.151 -44.082 -7.044 1.00 97.12 82 ALA A CA 1
ATOM 596 C C . ALA A 1 82 ? -9.345 -45.392 -6.255 1.00 97.12 82 ALA A C 1
ATOM 598 O O . ALA A 1 82 ? -8.567 -45.680 -5.342 1.00 97.12 82 ALA A O 1
ATOM 599 N N . ASP A 1 83 ? -10.333 -46.220 -6.621 1.00 96.56 83 ASP A N 1
ATOM 600 C CA . ASP A 1 83 ? -10.561 -47.512 -5.960 1.00 96.56 83 ASP A CA 1
ATOM 601 C C . ASP A 1 83 ? -9.421 -48.506 -6.228 1.00 96.56 83 ASP A C 1
ATOM 603 O O . ASP A 1 83 ? -8.965 -49.174 -5.300 1.00 96.56 83 ASP A O 1
ATOM 607 N N . GLN A 1 84 ? -8.895 -48.568 -7.456 1.00 96.88 84 GLN A N 1
ATOM 608 C CA . GLN A 1 84 ? -7.729 -49.396 -7.778 1.00 96.88 84 GLN A CA 1
ATOM 609 C C . GLN A 1 84 ? -6.485 -48.947 -7.011 1.00 96.88 84 GLN A C 1
ATOM 611 O O . GLN A 1 84 ? -5.774 -49.788 -6.462 1.00 96.88 84 GLN A O 1
ATOM 616 N N . SER A 1 85 ? -6.258 -47.635 -6.891 1.00 96.06 85 SER A N 1
ATOM 617 C CA . SER A 1 85 ? -5.181 -47.089 -6.060 1.00 96.06 85 SER A CA 1
ATOM 618 C C . SER A 1 85 ? -5.305 -47.558 -4.606 1.00 96.06 85 SER A C 1
ATOM 620 O O . SER A 1 85 ? -4.359 -48.123 -4.051 1.00 96.06 85 SER A O 1
ATOM 622 N N . ARG A 1 86 ? -6.503 -47.431 -4.020 1.00 95.38 86 ARG A N 1
ATOM 623 C CA . ARG A 1 86 ? -6.798 -47.879 -2.653 1.00 95.38 86 ARG A CA 1
ATOM 624 C C . ARG A 1 86 ? -6.597 -49.384 -2.475 1.00 95.38 86 ARG A C 1
ATOM 626 O O . ARG A 1 86 ? -5.955 -49.795 -1.515 1.00 95.38 86 ARG A O 1
ATOM 633 N N . ARG A 1 87 ? -7.118 -50.216 -3.383 1.00 94.88 87 ARG A N 1
ATOM 634 C CA . ARG A 1 87 ? -6.985 -51.684 -3.309 1.00 94.88 87 ARG A CA 1
ATOM 635 C C . ARG A 1 87 ? -5.536 -52.136 -3.443 1.00 94.88 87 ARG A C 1
ATOM 637 O O . ARG A 1 87 ? -5.117 -53.054 -2.746 1.00 94.88 87 ARG A O 1
ATOM 644 N N . ARG A 1 88 ? -4.772 -51.497 -4.331 1.00 92.50 88 ARG A N 1
ATOM 645 C CA . ARG A 1 88 ? -3.385 -51.871 -4.625 1.00 92.50 88 ARG A CA 1
ATOM 646 C C . ARG A 1 88 ? -2.441 -51.596 -3.461 1.00 92.50 88 ARG A C 1
ATOM 648 O O . ARG A 1 88 ? -1.502 -52.368 -3.241 1.00 92.50 88 ARG A O 1
ATOM 655 N N . PHE A 1 89 ? -2.657 -50.477 -2.777 1.00 93.50 89 PHE A N 1
ATOM 656 C CA . PHE A 1 89 ? -1.747 -49.965 -1.758 1.00 93.50 89 PHE A CA 1
ATOM 657 C C . PHE A 1 89 ? -2.275 -50.105 -0.325 1.00 93.50 89 PHE A C 1
ATOM 659 O O . PHE A 1 89 ? -1.479 -50.035 0.604 1.00 93.50 89 PHE A O 1
ATOM 666 N N . GLY A 1 90 ? -3.577 -50.331 -0.128 1.00 90.44 90 GLY A N 1
ATOM 667 C CA . GLY A 1 90 ? -4.235 -50.309 1.186 1.00 90.44 90 GLY A CA 1
ATOM 668 C C . GLY A 1 90 ? -4.596 -48.899 1.679 1.00 90.44 90 GLY A C 1
ATOM 669 O O . GLY A 1 90 ? -5.286 -48.760 2.683 1.00 90.44 90 GLY A O 1
ATOM 670 N N . GLY A 1 91 ? -4.164 -47.863 0.955 1.00 91.56 91 GLY A N 1
ATOM 671 C CA . GLY A 1 91 ? -4.373 -46.433 1.194 1.00 91.56 91 GLY A CA 1
ATOM 672 C C . GLY A 1 91 ? -3.428 -45.629 0.297 1.00 91.56 91 GLY A C 1
ATOM 673 O O . GLY A 1 91 ? -2.824 -46.203 -0.607 1.00 91.56 91 GLY A O 1
ATOM 674 N N . LEU A 1 92 ? -3.300 -44.318 0.507 1.00 96.38 92 LEU A N 1
ATOM 675 C CA . LEU A 1 92 ? -2.458 -43.469 -0.341 1.00 96.38 92 LEU A CA 1
ATOM 676 C C . LEU A 1 92 ? -1.658 -42.451 0.476 1.00 96.38 92 LEU A C 1
ATOM 678 O O . LEU A 1 92 ? -2.155 -41.902 1.457 1.00 96.38 92 LEU A O 1
ATOM 682 N N . ASP A 1 93 ? -0.423 -42.170 0.062 1.00 97.31 93 ASP A N 1
ATOM 683 C CA . ASP A 1 93 ? 0.411 -41.129 0.668 1.00 97.31 93 ASP A CA 1
ATOM 684 C C . ASP A 1 93 ? 0.471 -39.860 -0.179 1.00 97.31 93 ASP A C 1
ATOM 686 O O . ASP A 1 93 ? 0.436 -38.757 0.369 1.00 97.31 93 ASP A O 1
ATOM 690 N N . ILE A 1 94 ? 0.584 -40.005 -1.503 1.00 98.31 94 ILE A N 1
ATOM 691 C CA . ILE A 1 94 ? 0.808 -38.887 -2.420 1.00 98.31 94 ILE A CA 1
ATOM 692 C C . ILE A 1 94 ? -0.126 -38.979 -3.633 1.00 98.31 94 ILE A C 1
ATOM 694 O O . ILE A 1 94 ? -0.169 -39.992 -4.328 1.00 98.31 94 ILE A O 1
ATOM 698 N N . LEU A 1 95 ? -0.845 -37.899 -3.927 1.00 98.62 95 LEU A N 1
ATOM 699 C CA . LEU A 1 95 ? -1.632 -37.723 -5.147 1.00 98.62 95 LEU A CA 1
ATOM 700 C C . LEU A 1 95 ? -1.000 -36.617 -5.999 1.00 98.62 95 LEU A C 1
ATOM 702 O O . LEU A 1 95 ? -0.900 -35.479 -5.545 1.00 98.62 95 LEU A O 1
ATOM 706 N N . VAL A 1 96 ? -0.605 -36.925 -7.236 1.00 98.56 96 VAL A N 1
ATOM 707 C CA . VAL A 1 96 ? -0.011 -35.956 -8.171 1.00 98.56 96 VAL A CA 1
ATOM 708 C C . VAL A 1 96 ? -0.869 -35.827 -9.429 1.00 98.56 96 VAL A C 1
ATOM 710 O O . VAL A 1 96 ? -0.889 -36.710 -10.288 1.00 98.56 96 VAL A O 1
ATOM 713 N N . ASN A 1 97 ? -1.560 -34.695 -9.556 1.00 98.19 97 ASN A N 1
ATOM 714 C CA . ASN A 1 97 ? -2.470 -34.402 -10.660 1.00 98.19 97 ASN A CA 1
ATOM 715 C C . ASN A 1 97 ? -1.755 -33.616 -11.771 1.00 98.19 97 ASN A C 1
ATOM 717 O O . ASN A 1 97 ? -1.779 -32.382 -11.770 1.00 98.19 97 ASN A O 1
ATOM 721 N N . THR A 1 98 ? -1.112 -34.320 -12.714 1.00 95.75 98 THR A N 1
ATOM 722 C CA . THR A 1 98 ? -0.336 -33.698 -13.818 1.00 95.75 98 THR A CA 1
ATOM 723 C C . THR A 1 98 ? -1.123 -33.604 -15.123 1.00 95.75 98 THR A C 1
ATOM 725 O O . THR A 1 98 ? -0.815 -32.754 -15.960 1.00 95.75 98 THR A O 1
ATOM 728 N N . ALA A 1 99 ? -2.126 -34.462 -15.325 1.00 93.19 99 ALA A N 1
ATOM 729 C CA . ALA A 1 99 ? -2.863 -34.522 -16.582 1.00 93.19 99 ALA A CA 1
ATOM 730 C C . ALA A 1 99 ? -3.478 -33.164 -16.962 1.00 93.19 99 ALA A C 1
ATOM 732 O O . ALA A 1 99 ? -4.110 -32.492 -16.145 1.00 93.19 99 ALA A O 1
ATOM 733 N N . ALA A 1 100 ? -3.266 -32.751 -18.213 1.00 93.38 100 ALA A N 1
ATOM 734 C CA . ALA A 1 100 ? -3.823 -31.516 -18.737 1.00 93.38 100 ALA A CA 1
ATOM 735 C C . ALA A 1 100 ? -3.931 -31.535 -20.265 1.00 93.38 100 ALA A C 1
ATOM 737 O O . ALA A 1 100 ? -3.090 -32.121 -20.949 1.00 93.38 100 ALA A O 1
ATOM 738 N N . VAL A 1 101 ? -4.911 -30.808 -20.791 1.00 94.31 101 VAL A N 1
ATOM 739 C CA . VAL A 1 101 ? -5.067 -30.488 -22.216 1.00 94.31 101 VAL A CA 1
ATOM 740 C C . VAL A 1 101 ? -5.115 -28.977 -22.413 1.00 94.31 101 VAL A C 1
ATOM 742 O O . VAL A 1 101 ? -5.535 -28.256 -21.510 1.00 94.31 101 VAL A O 1
ATOM 745 N N . ILE A 1 102 ? -4.663 -28.481 -23.568 1.00 92.81 102 ILE A N 1
ATOM 746 C CA . ILE A 1 102 ? -4.640 -27.035 -23.860 1.00 92.81 102 ILE A CA 1
ATOM 747 C C . ILE A 1 102 ? -6.028 -26.479 -24.220 1.00 92.81 102 ILE A C 1
ATOM 749 O O . ILE A 1 102 ? -6.273 -25.292 -24.022 1.00 92.81 102 ILE A O 1
ATOM 753 N N . GLY A 1 103 ? -6.940 -27.341 -24.678 1.00 93.94 103 GLY A N 1
ATOM 754 C CA . GLY A 1 103 ? -8.292 -26.965 -25.085 1.00 93.94 103 GLY A CA 1
ATOM 755 C C . GLY A 1 103 ? -8.357 -26.196 -26.407 1.00 93.94 103 GLY A C 1
ATOM 756 O O . GLY A 1 103 ? -7.345 -26.097 -27.108 1.00 93.94 103 GLY A O 1
ATOM 757 N N . PRO A 1 104 ? -9.537 -25.655 -26.755 1.00 96.69 104 PRO A N 1
ATOM 758 C CA . PRO A 1 104 ? -9.718 -24.904 -27.989 1.00 96.69 104 PRO A CA 1
ATOM 759 C C . PRO A 1 104 ? -8.902 -23.601 -27.960 1.00 96.69 104 PRO A C 1
ATOM 761 O O . PRO A 1 104 ? -8.872 -22.883 -26.955 1.00 96.69 104 PRO A O 1
ATOM 764 N N . ILE A 1 105 ? -8.215 -23.322 -29.075 1.00 96.69 105 ILE A N 1
ATOM 765 C CA . ILE A 1 105 ? -7.350 -22.150 -29.261 1.00 96.69 105 ILE A CA 1
ATOM 766 C C . ILE A 1 105 ? -8.036 -21.166 -30.210 1.00 96.69 105 ILE A C 1
ATOM 768 O O . ILE A 1 105 ? -8.216 -21.453 -31.399 1.00 96.69 105 ILE A O 1
ATOM 772 N N . GLY A 1 106 ? -8.383 -19.991 -29.700 1.00 96.12 106 GLY A N 1
ATOM 773 C CA . GLY A 1 106 ? -9.090 -18.963 -30.456 1.00 96.12 106 GLY A CA 1
ATOM 774 C C . GLY A 1 106 ? -9.958 -18.070 -29.572 1.00 96.12 106 GLY A C 1
ATOM 775 O O . GLY A 1 106 ? -10.074 -18.307 -28.363 1.00 96.12 106 GLY A O 1
ATOM 776 N N . PRO A 1 107 ? -10.535 -16.999 -30.141 1.00 95.12 107 PRO A N 1
ATOM 777 C CA . PRO A 1 107 ? -11.496 -16.167 -29.432 1.00 95.12 107 PRO A CA 1
ATOM 778 C C . PRO A 1 107 ? -12.628 -17.007 -28.835 1.00 95.12 107 PRO A C 1
ATOM 780 O O . PRO A 1 107 ? -13.063 -17.989 -29.425 1.00 95.12 107 PRO A O 1
ATOM 783 N N . VAL A 1 108 ? -13.111 -16.629 -27.649 1.00 95.56 108 VAL A N 1
ATOM 784 C CA . VAL A 1 108 ? -14.049 -17.477 -26.890 1.00 95.56 108 VAL A CA 1
ATOM 785 C C . VAL A 1 108 ? -15.356 -17.750 -27.638 1.00 95.56 108 VAL A C 1
ATOM 787 O O . VAL A 1 108 ? -15.928 -18.819 -27.466 1.00 95.56 108 VAL A O 1
ATOM 790 N N . TRP A 1 109 ? -15.796 -16.816 -28.483 1.00 94.75 109 TRP A N 1
ATOM 791 C CA . TRP A 1 109 ? -17.000 -16.953 -29.305 1.00 94.75 109 TRP A CA 1
ATOM 792 C C . TRP A 1 109 ? -16.828 -17.900 -30.507 1.00 94.75 109 TRP A C 1
ATOM 794 O O . TRP A 1 109 ? -17.833 -18.294 -31.085 1.00 94.75 109 TRP A O 1
ATOM 804 N N . ASP A 1 110 ? -15.594 -18.292 -30.845 1.00 95.25 110 ASP A N 1
ATOM 805 C CA . ASP A 1 110 ? -15.280 -19.241 -31.927 1.00 95.25 110 ASP A CA 1
ATOM 806 C C . ASP A 1 110 ? -14.964 -20.655 -31.401 1.00 95.25 110 ASP A C 1
ATOM 808 O O . ASP A 1 110 ? -14.700 -21.571 -32.181 1.00 95.25 110 ASP A O 1
ATOM 812 N N . ASN A 1 111 ? -14.926 -20.843 -30.078 1.00 96.06 111 ASN A N 1
ATOM 813 C CA . ASN A 1 111 ? -14.565 -22.121 -29.475 1.00 96.06 111 ASN A CA 1
ATOM 814 C C . ASN A 1 111 ? -15.733 -23.109 -29.525 1.00 96.06 111 ASN A C 1
ATOM 816 O O . ASN A 1 111 ? -16.853 -22.771 -29.138 1.00 96.06 111 ASN A O 1
ATOM 820 N N . ASP A 1 112 ? -15.441 -24.358 -29.892 1.00 97.00 112 ASP A N 1
ATOM 821 C CA . ASP A 1 112 ? -16.390 -25.452 -29.718 1.00 97.00 112 ASP A CA 1
ATOM 822 C C . ASP A 1 112 ? -16.689 -25.663 -28.225 1.00 97.00 112 ASP A C 1
ATOM 824 O O . ASP A 1 112 ? -15.786 -25.718 -27.378 1.00 97.00 112 ASP A O 1
ATOM 828 N N . TRP A 1 113 ? -17.977 -25.740 -27.892 1.00 96.62 113 TRP A N 1
ATOM 829 C CA . TRP A 1 113 ? -18.423 -25.812 -26.504 1.00 96.62 113 TRP A CA 1
ATOM 830 C C . TRP A 1 113 ? -18.053 -27.140 -25.836 1.00 96.62 113 TRP A C 1
ATOM 832 O O . TRP A 1 113 ? -17.716 -27.159 -24.648 1.00 96.62 113 TRP A O 1
ATOM 842 N N . ASP A 1 114 ? -18.075 -28.244 -26.580 1.00 97.31 114 ASP A N 1
ATOM 843 C CA . ASP A 1 114 ? -17.742 -29.560 -26.049 1.00 97.31 114 ASP A CA 1
ATOM 844 C C . ASP A 1 114 ? -16.236 -29.699 -25.819 1.00 97.31 114 ASP A C 1
ATOM 846 O O . ASP A 1 114 ? -15.834 -30.187 -24.760 1.00 97.31 114 ASP A O 1
ATOM 850 N N . GLU A 1 115 ? -15.392 -29.173 -26.710 1.00 96.81 115 GLU A N 1
ATOM 851 C CA . GLU A 1 115 ? -13.943 -29.070 -26.481 1.00 96.81 115 GLU A CA 1
ATOM 852 C C . GLU A 1 115 ? -13.609 -28.162 -25.285 1.00 96.81 115 GLU A C 1
ATOM 854 O O . GLU A 1 115 ? -12.719 -28.461 -24.470 1.00 96.81 115 GLU A O 1
ATOM 859 N N . TRP A 1 116 ? -14.340 -27.051 -25.140 1.00 97.38 116 TRP A N 1
ATOM 860 C CA . TRP A 1 116 ? -14.200 -26.149 -23.999 1.00 97.38 116 TRP A CA 1
ATOM 861 C C . TRP A 1 116 ? -14.554 -26.868 -22.690 1.00 97.38 116 TRP A C 1
ATOM 863 O O . TRP A 1 116 ? -13.761 -26.860 -21.743 1.00 97.38 116 TRP A O 1
ATOM 873 N N . ARG A 1 117 ? -15.697 -27.566 -22.644 1.00 97.12 117 ARG A N 1
ATOM 874 C CA . ARG A 1 117 ? -16.148 -28.352 -21.484 1.00 97.12 117 ARG A CA 1
ATOM 875 C C . ARG A 1 117 ? -15.198 -29.505 -21.171 1.00 97.12 117 ARG A C 1
ATOM 877 O O . ARG A 1 117 ? -14.840 -29.685 -20.009 1.00 97.12 117 ARG A O 1
ATOM 884 N N . TYR A 1 118 ? -14.740 -30.236 -22.183 1.00 96.50 118 TYR A N 1
ATOM 885 C CA . TYR A 1 118 ? -13.762 -31.317 -22.044 1.00 96.50 118 TYR A CA 1
ATOM 886 C C . TYR A 1 118 ? -12.481 -30.840 -21.347 1.00 96.50 118 TYR A C 1
ATOM 888 O O . TYR A 1 118 ? -11.919 -31.531 -20.491 1.00 96.50 118 TYR A O 1
ATOM 896 N N . THR A 1 119 ? -12.049 -29.616 -21.659 1.00 96.81 119 THR A N 1
ATOM 897 C CA . THR A 1 119 ? -10.901 -28.982 -21.004 1.00 96.81 119 THR A CA 1
ATOM 898 C C . THR A 1 119 ? -11.159 -28.729 -19.519 1.00 96.81 119 THR A C 1
ATOM 900 O O . THR A 1 119 ? -10.265 -28.976 -18.711 1.00 96.81 119 THR A O 1
ATOM 903 N N . ILE A 1 120 ? -12.361 -28.284 -19.129 1.00 97.38 120 ILE A N 1
ATOM 904 C CA . ILE A 1 120 ? -12.735 -28.112 -17.714 1.00 97.38 120 ILE A CA 1
ATOM 905 C C . ILE A 1 120 ? -12.807 -29.461 -16.990 1.00 97.38 120 ILE A C 1
ATOM 907 O O . ILE A 1 120 ? -12.228 -29.600 -15.909 1.00 97.38 120 ILE A O 1
ATOM 911 N N . GLU A 1 121 ? -13.467 -30.459 -17.585 1.00 96.88 121 GLU A N 1
ATOM 912 C CA . GLU A 1 121 ? -13.584 -31.806 -17.009 1.00 96.88 121 GLU A CA 1
ATOM 913 C C . GLU A 1 121 ? -12.197 -32.397 -16.730 1.00 96.88 121 GLU A C 1
ATOM 915 O O . GLU A 1 121 ? -11.907 -32.819 -15.611 1.00 96.88 121 GLU A O 1
ATOM 920 N N . THR A 1 122 ? -11.301 -32.326 -17.718 1.00 95.25 122 THR A N 1
ATOM 921 C CA . THR A 1 122 ? -9.952 -32.898 -17.631 1.00 95.25 122 THR A CA 1
ATOM 922 C C . THR A 1 122 ? -9.035 -32.108 -16.696 1.00 95.25 122 THR A C 1
ATOM 924 O O . THR A 1 122 ? -8.345 -32.693 -15.863 1.00 95.25 122 THR A O 1
ATOM 927 N N . ASN A 1 123 ? -8.986 -30.777 -16.823 1.00 96.00 123 ASN A N 1
ATOM 928 C CA . ASN A 1 123 ? -7.980 -29.966 -16.128 1.00 96.00 123 ASN A CA 1
ATOM 929 C C . ASN A 1 123 ? -8.386 -29.564 -14.704 1.00 96.00 123 ASN A C 1
ATOM 931 O O . ASN A 1 123 ? -7.501 -29.199 -13.928 1.00 96.00 123 ASN A O 1
ATOM 935 N N . LEU A 1 124 ? -9.686 -29.559 -14.385 1.00 97.12 124 LEU A N 1
ATOM 936 C CA . LEU A 1 124 ? -10.218 -29.125 -13.091 1.00 97.12 124 LEU A CA 1
ATOM 937 C C . LEU A 1 124 ? -11.002 -30.240 -12.398 1.00 97.12 124 LEU A C 1
ATOM 939 O O . LEU A 1 124 ? -10.601 -30.679 -11.319 1.00 97.12 124 LEU A O 1
ATOM 943 N N . PHE A 1 125 ? -12.107 -30.709 -12.985 1.00 97.69 125 PHE A N 1
ATOM 944 C CA . PHE A 1 125 ? -13.009 -31.622 -12.272 1.00 97.69 125 PHE A CA 1
ATOM 945 C C . PHE A 1 125 ? -12.377 -32.978 -11.977 1.00 97.69 125 PHE A C 1
ATOM 947 O O . PHE A 1 125 ? -12.631 -33.526 -10.907 1.00 97.69 125 PHE A O 1
ATOM 954 N N . ALA A 1 126 ? -11.505 -33.488 -12.844 1.00 97.19 126 ALA A N 1
ATOM 955 C CA . ALA A 1 126 ? -10.732 -34.693 -12.570 1.00 97.19 126 ALA A CA 1
ATOM 956 C C . ALA A 1 1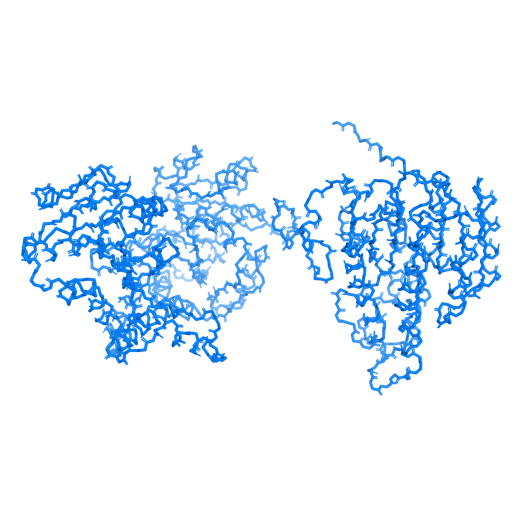26 ? -9.929 -34.589 -11.264 1.00 97.19 126 ALA A C 1
ATOM 958 O O . ALA A 1 126 ? -10.029 -35.461 -10.402 1.00 97.19 126 ALA A O 1
ATOM 959 N N . ALA A 1 127 ? -9.178 -33.496 -11.083 1.00 97.56 127 ALA A N 1
ATOM 960 C CA . ALA A 1 127 ? -8.385 -33.267 -9.877 1.00 97.56 127 ALA A CA 1
ATOM 961 C C . ALA A 1 127 ? -9.278 -33.100 -8.638 1.00 97.56 127 ALA A C 1
ATOM 963 O O . ALA A 1 127 ? -8.975 -33.668 -7.589 1.00 97.56 127 ALA A O 1
ATOM 964 N N . VAL A 1 128 ? -10.405 -32.388 -8.766 1.00 98.12 128 VAL A N 1
ATOM 965 C CA . VAL A 1 128 ? -11.402 -32.241 -7.690 1.00 98.12 128 VAL A CA 1
ATOM 966 C C . VAL A 1 128 ? -11.948 -33.605 -7.261 1.00 98.12 128 VAL A C 1
ATOM 968 O O . VAL A 1 128 ? -11.930 -33.929 -6.074 1.00 98.12 128 VAL A O 1
ATOM 971 N N . ARG A 1 129 ? -12.382 -34.431 -8.221 1.00 97.88 129 ARG A N 1
ATOM 972 C CA . ARG A 1 129 ? -12.932 -35.772 -7.971 1.00 97.88 129 ARG A CA 1
ATOM 973 C C . ARG A 1 129 ? -11.893 -36.695 -7.341 1.00 97.88 129 ARG A C 1
ATOM 975 O O . ARG A 1 129 ? -12.203 -37.366 -6.362 1.00 97.88 129 ARG A O 1
ATOM 982 N N . LEU A 1 130 ? -10.658 -36.699 -7.845 1.00 98.38 130 LEU A N 1
ATOM 983 C CA . LEU A 1 130 ? -9.572 -37.484 -7.253 1.00 98.38 130 LEU A CA 1
ATOM 984 C C . LEU A 1 130 ? -9.281 -37.051 -5.815 1.00 98.38 130 LEU A C 1
ATOM 986 O O . LEU A 1 130 ? -9.148 -37.909 -4.951 1.00 98.38 130 LEU A O 1
ATOM 990 N N . CYS A 1 131 ? -9.261 -35.747 -5.518 1.00 98.12 131 CYS A N 1
ATOM 991 C CA . CYS A 1 131 ? -9.119 -35.278 -4.137 1.00 98.12 131 CYS A CA 1
ATOM 992 C C . CYS A 1 131 ? -10.269 -35.790 -3.255 1.00 98.12 131 CYS A C 1
ATOM 994 O O . CYS A 1 131 ? -10.015 -36.373 -2.203 1.00 98.12 131 CYS A O 1
ATOM 996 N N . GLN A 1 132 ? -11.523 -35.642 -3.698 1.00 97.31 132 GLN A N 1
ATOM 997 C CA . GLN A 1 132 ? -12.701 -36.119 -2.960 1.00 97.31 132 GLN A CA 1
ATOM 998 C C . GLN A 1 132 ? -12.644 -37.622 -2.661 1.00 97.31 132 GLN A C 1
ATOM 1000 O O . GLN A 1 132 ? -12.987 -38.045 -1.558 1.00 97.31 132 GLN A O 1
ATOM 1005 N N . LEU A 1 133 ? -12.208 -38.422 -3.635 1.00 97.69 133 LEU A N 1
ATOM 1006 C CA . LEU A 1 133 ? -12.165 -39.877 -3.530 1.00 97.69 133 LEU A CA 1
ATOM 1007 C C . LEU A 1 133 ? -10.962 -40.378 -2.727 1.00 97.69 133 LEU A C 1
ATOM 1009 O O . LEU A 1 133 ? -11.107 -41.352 -1.996 1.00 97.69 133 LEU A O 1
ATOM 1013 N N . CYS A 1 134 ? -9.798 -39.734 -2.849 1.00 97.44 134 CYS A N 1
ATOM 1014 C CA . CYS A 1 134 ? -8.557 -40.193 -2.223 1.00 97.44 134 CYS A CA 1
ATOM 1015 C C . CYS A 1 134 ? -8.399 -39.750 -0.765 1.00 97.44 134 CYS A C 1
ATOM 1017 O O . CYS A 1 134 ? -7.919 -40.533 0.052 1.00 97.44 134 CYS A O 1
ATOM 1019 N N . ILE A 1 135 ? -8.830 -38.535 -0.405 1.00 97.06 135 ILE A N 1
ATOM 1020 C CA . ILE A 1 135 ? -8.672 -37.988 0.956 1.00 97.06 135 ILE A CA 1
ATOM 1021 C C . ILE A 1 135 ? -9.173 -38.933 2.071 1.00 97.06 135 ILE A C 1
ATOM 1023 O O . ILE A 1 135 ? -8.483 -39.034 3.084 1.00 97.06 135 ILE A O 1
ATOM 1027 N N . PRO A 1 136 ? -10.312 -39.647 1.937 1.00 95.62 136 PRO A N 1
ATOM 1028 C CA . PRO A 1 136 ? -10.789 -40.577 2.964 1.00 95.62 136 PRO A CA 1
ATOM 1029 C C . PRO A 1 136 ? -9.825 -41.715 3.336 1.00 95.62 136 PRO A C 1
ATOM 1031 O O . PRO A 1 136 ? -9.975 -42.289 4.409 1.00 95.62 136 PRO A O 1
ATOM 1034 N N . PHE A 1 137 ? -8.859 -42.052 2.475 1.00 94.69 137 PHE A N 1
ATOM 1035 C CA . PHE A 1 137 ? -7.851 -43.091 2.723 1.00 94.69 137 PHE A CA 1
ATOM 1036 C C . PHE A 1 137 ? -6.407 -42.556 2.678 1.00 94.69 137 PHE A C 1
ATOM 1038 O O . PHE A 1 137 ? -5.462 -43.320 2.462 1.00 94.69 137 PHE A O 1
ATOM 1045 N N . MET A 1 138 ? -6.238 -41.245 2.890 1.00 95.31 138 MET A N 1
ATOM 1046 C CA . MET A 1 138 ? -4.946 -40.572 3.049 1.00 95.31 138 MET A CA 1
ATOM 1047 C C . MET A 1 138 ? -4.790 -40.003 4.472 1.00 95.31 138 MET A C 1
ATOM 1049 O O . MET A 1 138 ? -5.753 -39.452 5.011 1.00 95.31 138 MET A O 1
ATOM 1053 N N . PRO A 1 139 ? -3.577 -40.006 5.054 1.00 89.00 139 PRO A N 1
ATOM 1054 C CA . PRO A 1 139 ? -2.395 -40.764 4.638 1.00 89.00 139 PRO A CA 1
ATOM 1055 C C . PRO A 1 139 ? -2.501 -42.253 5.010 1.00 89.00 139 PRO A C 1
ATOM 1057 O O . PRO A 1 139 ? -3.178 -42.610 5.972 1.00 89.00 139 PRO A O 1
ATOM 1060 N N . LEU A 1 140 ? -1.794 -43.119 4.278 1.00 82.25 140 LEU A N 1
ATOM 1061 C CA . LEU A 1 140 ? -1.643 -44.537 4.637 1.00 82.25 140 LEU A CA 1
ATOM 1062 C C . LEU A 1 140 ? -0.674 -44.746 5.821 1.00 82.25 140 LEU A C 1
ATOM 1064 O O . LEU A 1 140 ? -0.890 -45.638 6.637 1.00 82.25 140 LEU A O 1
ATOM 1068 N N . GLY A 1 141 ? 0.400 -43.949 5.912 1.00 71.50 141 GLY A N 1
ATOM 1069 C CA . GLY A 1 141 ? 1.418 -44.038 6.972 1.00 71.50 141 GLY A CA 1
ATOM 1070 C C . GLY A 1 141 ? 1.319 -42.960 8.065 1.00 71.50 141 GLY A C 1
ATOM 1071 O O . GLY A 1 141 ? 0.455 -42.093 8.036 1.00 71.50 141 GLY A O 1
ATOM 1072 N N . GLY A 1 142 ? 2.265 -42.969 9.016 1.00 64.56 142 GLY A N 1
ATOM 1073 C CA . GLY A 1 142 ? 2.339 -42.009 10.136 1.00 64.56 142 GLY A CA 1
ATOM 1074 C C . GLY A 1 142 ? 2.845 -40.595 9.791 1.00 64.56 142 GLY A C 1
ATOM 1075 O O . GLY A 1 142 ? 3.118 -39.814 10.697 1.00 64.56 142 GLY A O 1
ATOM 1076 N N . GLY A 1 143 ? 3.007 -40.273 8.503 1.00 82.00 143 GLY A N 1
ATOM 1077 C CA . GLY A 1 143 ? 3.411 -38.949 8.009 1.00 82.00 143 GLY A CA 1
ATOM 1078 C C . GLY A 1 143 ? 2.255 -38.204 7.336 1.00 82.00 143 GLY A C 1
ATOM 1079 O O . GLY A 1 143 ? 1.185 -38.769 7.131 1.00 82.00 143 GLY A O 1
ATOM 1080 N N . ARG A 1 144 ? 2.456 -36.941 6.940 1.00 92.25 144 ARG A N 1
ATOM 1081 C CA . ARG A 1 144 ? 1.402 -36.158 6.267 1.00 92.25 144 ARG A CA 1
ATOM 1082 C C . ARG A 1 144 ? 1.147 -36.666 4.845 1.00 92.25 144 ARG A C 1
ATOM 1084 O O . ARG A 1 144 ? 2.094 -36.961 4.119 1.00 92.25 144 ARG A O 1
ATOM 1091 N N . GLY A 1 145 ? -0.108 -36.765 4.420 1.00 96.88 145 GLY A N 1
ATOM 1092 C CA . GLY A 1 145 ? -0.482 -37.007 3.026 1.00 96.88 145 GLY A CA 1
ATOM 1093 C C . GLY A 1 145 ? -0.183 -35.781 2.162 1.00 96.88 145 GLY A C 1
ATOM 1094 O O . GLY A 1 145 ? -0.232 -34.659 2.659 1.00 96.88 145 GLY A O 1
ATOM 1095 N N . LYS A 1 146 ? 0.142 -35.972 0.882 1.00 97.69 146 LYS A N 1
ATOM 1096 C CA . LYS A 1 146 ? 0.531 -34.881 -0.026 1.00 97.69 146 LYS A CA 1
ATOM 1097 C C . LYS A 1 146 ? -0.316 -34.885 -1.290 1.00 97.69 146 LYS A C 1
ATOM 1099 O O . LYS A 1 146 ? -0.413 -35.903 -1.966 1.00 97.69 146 LYS A O 1
ATOM 1104 N N . ILE A 1 147 ? -0.899 -33.746 -1.636 1.00 98.62 147 ILE A N 1
ATOM 1105 C CA . ILE A 1 147 ? -1.616 -33.536 -2.894 1.00 98.62 147 ILE A CA 1
ATOM 1106 C C . ILE A 1 147 ? -0.885 -32.446 -3.680 1.00 98.62 147 ILE A C 1
ATOM 1108 O O . ILE A 1 147 ? -0.735 -31.319 -3.210 1.00 98.62 147 ILE A O 1
ATOM 1112 N N . VAL A 1 148 ? -0.429 -32.779 -4.886 1.00 98.38 148 VAL A N 1
ATOM 1113 C CA . VAL A 1 148 ? 0.314 -31.878 -5.771 1.00 98.38 148 VAL A CA 1
ATOM 1114 C C . VAL A 1 148 ? -0.460 -31.701 -7.071 1.00 98.38 148 VAL A C 1
ATOM 1116 O O . VAL A 1 148 ? -0.586 -32.623 -7.874 1.00 98.38 148 VAL A O 1
ATOM 1119 N N . ASN A 1 149 ? -0.972 -30.496 -7.291 1.00 98.12 149 ASN A N 1
ATOM 1120 C CA . ASN A 1 149 ? -1.763 -30.132 -8.461 1.00 98.12 149 ASN A CA 1
ATOM 1121 C C . ASN A 1 149 ? -0.918 -29.327 -9.454 1.00 98.12 149 ASN A C 1
ATOM 1123 O O . ASN A 1 149 ? -0.277 -28.342 -9.094 1.00 98.12 149 ASN A O 1
ATOM 1127 N N . LEU A 1 150 ? -0.919 -29.701 -10.733 1.00 95.00 150 LEU A N 1
ATOM 1128 C CA . LEU A 1 150 ? -0.182 -28.953 -11.751 1.00 95.00 150 LEU A CA 1
ATOM 1129 C C . LEU A 1 150 ? -1.070 -27.853 -12.337 1.00 95.00 150 LEU A C 1
ATOM 1131 O O . LEU A 1 150 ? -1.896 -28.068 -13.234 1.00 95.00 150 LEU A O 1
ATOM 1135 N N . SER A 1 151 ? -0.867 -26.641 -11.835 1.00 86.94 151 SER A N 1
ATOM 1136 C CA . SER A 1 151 ? -1.394 -25.418 -12.435 1.00 86.94 151 SER A CA 1
ATOM 1137 C C . SER A 1 151 ? -0.503 -24.978 -13.610 1.00 86.94 151 SER A C 1
ATOM 1139 O O . SER A 1 151 ? 0.665 -25.332 -13.687 1.00 86.94 151 SER A O 1
ATOM 1141 N N . GLY A 1 152 ? -1.033 -24.234 -14.577 1.00 74.75 152 GLY A N 1
ATOM 1142 C CA . GLY A 1 152 ? -0.239 -23.674 -15.682 1.00 74.75 152 GLY A CA 1
ATOM 1143 C C . GLY A 1 152 ? -0.116 -22.155 -15.574 1.00 74.75 152 GLY A C 1
ATOM 1144 O O . GLY A 1 152 ? -0.796 -21.540 -14.757 1.00 74.75 152 GLY A O 1
ATOM 1145 N N . GLY A 1 153 ? 0.646 -21.522 -16.476 1.00 64.00 153 GLY A N 1
ATOM 1146 C CA . GLY A 1 153 ? 0.714 -20.050 -16.579 1.00 64.00 153 GLY A CA 1
ATOM 1147 C C . GLY A 1 153 ? -0.637 -19.356 -16.838 1.00 64.00 153 GLY A C 1
ATOM 1148 O O . GLY A 1 153 ? -0.757 -18.153 -16.652 1.00 64.00 153 GLY A O 1
ATOM 1149 N N . GLY A 1 154 ? -1.677 -20.113 -17.209 1.00 61.28 154 GLY A N 1
ATOM 1150 C CA . GLY A 1 154 ? -3.051 -19.611 -17.318 1.00 61.28 154 GLY A CA 1
ATOM 1151 C C . GLY A 1 154 ? -3.730 -19.281 -15.983 1.00 61.28 154 GLY A C 1
ATOM 1152 O O . GLY A 1 154 ? -4.819 -18.726 -16.016 1.00 61.28 154 GLY A O 1
ATOM 1153 N N . ALA A 1 155 ? -3.125 -19.614 -14.836 1.00 75.62 155 ALA A N 1
ATOM 1154 C CA . ALA A 1 155 ? -3.668 -19.276 -13.518 1.00 75.62 155 ALA A CA 1
ATOM 1155 C C . ALA A 1 155 ? -3.238 -17.887 -13.011 1.00 75.62 155 ALA A C 1
ATOM 1157 O O . ALA A 1 155 ? -3.906 -17.311 -12.162 1.00 75.62 155 ALA A O 1
ATOM 1158 N N . THR A 1 156 ? -2.111 -17.353 -13.494 1.00 71.38 156 THR A N 1
ATOM 1159 C CA . THR A 1 156 ? -1.469 -16.155 -12.917 1.00 71.38 156 THR A CA 1
ATOM 1160 C C . THR A 1 156 ? -1.652 -14.894 -13.752 1.00 71.38 156 THR A C 1
ATOM 1162 O O . THR A 1 156 ? -1.286 -13.806 -13.315 1.00 71.38 156 THR A O 1
ATOM 1165 N N . SER A 1 157 ? -2.169 -15.009 -14.974 1.00 71.12 157 SER A N 1
ATOM 1166 C CA . SER A 1 157 ? -2.447 -13.871 -15.853 1.00 71.12 157 SER A CA 1
ATOM 1167 C C . SER A 1 157 ? -3.554 -14.231 -16.846 1.00 71.12 157 SER A C 1
ATOM 1169 O O . SER A 1 157 ? -3.648 -15.399 -17.240 1.00 71.12 157 SER A O 1
ATOM 1171 N N . PRO A 1 158 ? -4.368 -13.259 -17.299 1.00 78.56 158 PRO A N 1
ATOM 1172 C CA . PRO A 1 158 ? -5.287 -13.484 -18.406 1.00 78.56 158 PRO A CA 1
ATOM 1173 C C . PRO A 1 158 ? -4.513 -13.976 -19.635 1.00 78.56 158 PRO A C 1
ATOM 1175 O O . PRO A 1 158 ? -3.550 -13.337 -20.056 1.00 78.56 158 PRO A O 1
ATOM 1178 N N . ARG A 1 159 ? -4.932 -15.108 -20.214 1.00 86.12 159 ARG A N 1
ATOM 1179 C CA . ARG A 1 159 ? -4.404 -15.627 -21.486 1.00 86.12 159 ARG A CA 1
ATOM 1180 C C . ARG A 1 159 ? -5.495 -15.550 -22.552 1.00 86.12 159 ARG A C 1
ATOM 1182 O O . ARG A 1 159 ? -6.299 -16.484 -22.663 1.00 86.12 159 ARG A O 1
ATOM 1189 N N . PRO A 1 160 ? -5.581 -14.432 -23.300 1.00 88.81 160 PRO A N 1
ATOM 1190 C CA . PRO A 1 160 ? -6.519 -14.307 -24.406 1.00 88.81 160 PRO A CA 1
ATOM 1191 C C . PRO A 1 160 ? -6.370 -15.492 -25.357 1.00 88.81 160 PRO A C 1
ATOM 1193 O O . PRO A 1 160 ? -5.254 -15.935 -25.601 1.00 88.81 160 PRO A O 1
ATOM 1196 N N . ARG A 1 161 ? -7.489 -15.983 -25.897 1.00 94.81 161 ARG A N 1
ATOM 1197 C CA . ARG A 1 161 ? -7.564 -17.125 -26.830 1.00 94.81 161 ARG A CA 1
ATOM 1198 C C . ARG A 1 161 ? -7.342 -18.523 -26.231 1.00 94.81 161 ARG A C 1
ATOM 1200 O O . ARG A 1 161 ? -7.373 -19.504 -26.963 1.00 94.81 161 ARG A O 1
ATOM 1207 N N . PHE A 1 162 ? -7.191 -18.622 -24.908 1.00 95.44 162 PHE A N 1
ATOM 1208 C CA . PHE A 1 162 ? -7.047 -19.886 -24.167 1.00 95.44 162 PHE A CA 1
ATOM 1209 C C . PHE A 1 162 ? -8.050 -19.978 -23.006 1.00 95.44 162 PHE A C 1
ATOM 1211 O O . PHE A 1 162 ? -7.701 -20.394 -21.898 1.00 95.44 162 PHE A O 1
ATOM 1218 N N . SER A 1 163 ? -9.297 -19.545 -23.224 1.00 94.56 163 SER A N 1
ATOM 1219 C CA . SER A 1 163 ? -10.281 -19.326 -22.152 1.00 94.56 163 SER A CA 1
ATOM 1220 C C . SER A 1 163 ? -10.536 -20.562 -21.287 1.00 94.56 163 SER A C 1
ATOM 1222 O O . SER A 1 163 ? -10.549 -20.445 -20.065 1.00 94.56 163 SER A O 1
ATOM 1224 N N . ALA A 1 164 ? -10.693 -21.743 -21.897 1.00 95.75 164 ALA A N 1
ATOM 1225 C CA . ALA A 1 164 ? -10.983 -22.979 -21.165 1.00 95.75 164 ALA A CA 1
ATOM 1226 C C . ALA A 1 164 ? -9.803 -23.382 -20.268 1.00 95.75 164 ALA A C 1
ATOM 1228 O O . ALA A 1 164 ? -9.965 -23.690 -19.087 1.00 95.75 164 ALA A O 1
ATOM 1229 N N . TYR A 1 165 ? -8.588 -23.306 -20.818 1.00 94.88 165 TYR A N 1
ATOM 1230 C CA . TYR A 1 165 ? -7.358 -23.604 -20.095 1.00 94.88 165 TYR A CA 1
ATOM 1231 C C . TYR A 1 165 ? -7.125 -22.639 -18.935 1.00 94.88 165 TYR A C 1
ATOM 1233 O O . TYR A 1 165 ? -6.851 -23.076 -17.817 1.00 94.88 165 TYR A O 1
ATOM 1241 N N . ALA A 1 166 ? -7.239 -21.333 -19.191 1.00 93.38 166 ALA A N 1
ATOM 1242 C CA . ALA A 1 166 ? -7.045 -20.306 -18.175 1.00 93.38 166 ALA A CA 1
ATOM 1243 C C . ALA A 1 166 ? -8.070 -20.456 -17.040 1.00 93.38 166 ALA A C 1
ATOM 1245 O O . ALA A 1 166 ? -7.680 -20.504 -15.872 1.00 93.38 166 ALA A O 1
ATOM 1246 N N . ALA A 1 167 ? -9.355 -20.635 -17.374 1.00 94.75 167 ALA A N 1
ATOM 1247 C CA . ALA A 1 167 ? -10.421 -20.855 -16.398 1.00 94.75 167 ALA A CA 1
ATOM 1248 C C . ALA A 1 167 ? -10.169 -22.106 -15.542 1.00 94.75 167 ALA A C 1
ATOM 1250 O O . ALA A 1 167 ? -10.175 -22.018 -14.314 1.00 94.75 167 ALA A O 1
ATOM 1251 N N . ALA A 1 168 ? -9.862 -23.250 -16.166 1.00 96.00 168 ALA A N 1
ATOM 1252 C CA . ALA A 1 168 ? -9.602 -24.489 -15.438 1.00 96.00 168 ALA A CA 1
ATOM 1253 C C . ALA A 1 168 ? -8.378 -24.391 -14.518 1.00 96.00 168 ALA A C 1
ATOM 1255 O O . ALA A 1 168 ? -8.442 -24.796 -13.358 1.00 96.00 168 ALA A O 1
ATOM 1256 N N . LYS A 1 169 ? -7.258 -23.834 -15.005 1.00 94.81 169 LYS A N 1
ATOM 1257 C CA . LYS A 1 169 ? -6.031 -23.714 -14.201 1.00 94.81 169 LYS A CA 1
ATOM 1258 C C . LYS A 1 169 ? -6.185 -22.709 -13.062 1.00 94.81 169 LYS A C 1
ATOM 1260 O O . LYS A 1 169 ? -5.668 -22.968 -11.981 1.00 94.81 169 LYS A O 1
ATOM 1265 N N . THR A 1 170 ? -6.932 -21.628 -13.268 1.00 94.25 170 THR A N 1
ATOM 1266 C CA . THR A 1 170 ? -7.290 -20.671 -12.208 1.00 94.25 170 THR A CA 1
ATOM 1267 C C . THR A 1 170 ? -8.178 -21.330 -11.151 1.00 94.25 170 THR A C 1
ATOM 1269 O O . THR A 1 170 ? -7.898 -21.242 -9.954 1.00 94.25 170 THR A O 1
ATOM 1272 N N . GLY A 1 171 ? -9.214 -22.051 -11.593 1.00 95.81 171 GLY A N 1
ATOM 1273 C CA . GLY A 1 171 ? -10.120 -22.790 -10.718 1.00 95.81 171 GLY A CA 1
ATOM 1274 C C . GLY A 1 171 ? -9.395 -23.838 -9.877 1.00 95.81 171 GLY A C 1
ATOM 1275 O O . GLY A 1 171 ? -9.677 -23.959 -8.691 1.00 95.81 171 GLY A O 1
ATOM 1276 N N . LEU A 1 172 ? -8.404 -24.532 -10.449 1.00 96.81 172 LEU A N 1
ATOM 1277 C CA . LEU A 1 172 ? -7.630 -25.561 -9.749 1.00 96.81 172 LEU A CA 1
ATOM 1278 C C . LEU A 1 172 ? -6.804 -24.982 -8.594 1.00 96.81 172 LEU A C 1
ATOM 1280 O O . LEU A 1 172 ? -6.706 -25.600 -7.531 1.00 96.81 172 LEU A O 1
ATOM 1284 N N . VAL A 1 173 ? -6.241 -23.786 -8.782 1.00 95.38 173 VAL A N 1
ATOM 1285 C CA . VAL A 1 173 ? -5.502 -23.089 -7.723 1.00 95.38 173 VAL A CA 1
ATOM 1286 C C . VAL A 1 173 ? -6.447 -22.672 -6.602 1.00 95.38 173 VAL A C 1
ATOM 1288 O O . VAL A 1 173 ? -6.201 -23.018 -5.448 1.00 95.38 173 VAL A O 1
ATOM 1291 N N . ARG A 1 174 ? -7.563 -22.002 -6.927 1.00 94.44 174 ARG A N 1
ATOM 1292 C CA . ARG A 1 174 ? -8.539 -21.585 -5.907 1.00 94.44 174 ARG A CA 1
ATOM 1293 C C . ARG A 1 174 ? -9.134 -22.784 -5.168 1.00 94.44 174 ARG A C 1
ATOM 1295 O O . ARG A 1 174 ? -9.266 -22.729 -3.953 1.00 94.44 174 ARG A O 1
ATOM 1302 N N . PHE A 1 175 ? -9.424 -23.870 -5.881 1.00 97.44 175 PHE A N 1
ATOM 1303 C CA . PHE A 1 175 ? -9.850 -25.131 -5.281 1.00 97.44 175 PHE A CA 1
ATOM 1304 C C . PHE A 1 175 ? -8.808 -25.671 -4.297 1.00 97.44 175 PHE A C 1
ATOM 1306 O O . PHE A 1 175 ? -9.168 -26.047 -3.190 1.00 97.44 175 PHE A O 1
ATOM 1313 N N . SER A 1 176 ? -7.523 -25.672 -4.663 1.00 96.75 176 SER A N 1
ATOM 1314 C CA . SER A 1 176 ? -6.452 -26.164 -3.784 1.00 96.75 176 SER A CA 1
ATOM 1315 C C . SER A 1 176 ? -6.315 -25.325 -2.509 1.00 96.75 176 SER A C 1
ATOM 1317 O O . SER A 1 176 ? -6.125 -25.881 -1.433 1.00 96.75 176 SER A O 1
ATOM 1319 N N . GLU A 1 177 ? -6.452 -24.001 -2.608 1.00 94.25 177 GLU A N 1
ATOM 1320 C CA . GLU A 1 177 ? -6.459 -23.098 -1.448 1.00 94.25 177 GLU A CA 1
ATOM 1321 C C . GLU A 1 177 ? -7.639 -23.356 -0.512 1.00 94.25 177 GLU A C 1
ATOM 1323 O O . GLU A 1 177 ? -7.459 -23.446 0.700 1.00 94.25 177 GLU A O 1
ATOM 1328 N N . THR A 1 178 ? -8.844 -23.496 -1.068 1.00 95.06 178 THR A N 1
ATOM 1329 C CA . THR A 1 178 ? -10.046 -23.801 -0.287 1.00 95.06 178 THR A CA 1
ATOM 1330 C C . THR A 1 178 ? -9.935 -25.178 0.363 1.00 95.06 178 THR A C 1
ATOM 1332 O O . THR A 1 178 ? -10.145 -25.308 1.567 1.00 95.06 178 THR A O 1
ATOM 1335 N N . LEU A 1 179 ? -9.508 -26.188 -0.398 1.00 97.00 179 LEU A N 1
ATOM 1336 C CA . LEU A 1 179 ? -9.336 -27.547 0.099 1.00 97.00 179 LEU A CA 1
ATOM 1337 C C . LEU A 1 179 ? -8.325 -27.601 1.251 1.00 97.00 179 LEU A C 1
ATOM 1339 O O . LEU A 1 179 ? -8.569 -28.306 2.225 1.00 97.00 179 LEU A O 1
ATOM 1343 N N . ALA A 1 180 ? -7.229 -26.835 1.180 1.00 95.00 180 ALA A N 1
ATOM 1344 C CA . ALA A 1 180 ? -6.243 -26.747 2.260 1.00 95.00 180 ALA A CA 1
ATOM 1345 C C . ALA A 1 180 ? -6.867 -26.302 3.589 1.00 95.00 180 ALA A C 1
ATOM 1347 O O . ALA A 1 180 ? -6.507 -26.831 4.640 1.00 95.00 180 ALA A O 1
ATOM 1348 N N . GLN A 1 181 ? -7.814 -25.360 3.543 1.00 92.12 181 GLN A N 1
ATOM 1349 C CA . GLN A 1 181 ? -8.533 -24.890 4.728 1.00 92.12 181 GLN A CA 1
ATOM 1350 C C . GLN A 1 181 ? -9.536 -25.936 5.227 1.00 92.12 181 GLN A C 1
ATOM 1352 O O . GLN A 1 181 ? -9.591 -26.211 6.425 1.00 92.12 181 GLN A O 1
ATOM 1357 N N . GLU A 1 182 ? -10.279 -26.572 4.319 1.00 94.94 182 GLU A N 1
ATOM 1358 C CA . GLU A 1 182 ? -11.247 -27.625 4.657 1.00 94.94 182 GLU A CA 1
ATOM 1359 C C . GLU A 1 182 ? -10.584 -28.827 5.347 1.00 94.94 182 GLU A C 1
ATOM 1361 O O . GLU A 1 182 ? -11.147 -29.407 6.280 1.00 94.94 182 GLU A O 1
ATOM 1366 N N . ILE A 1 183 ? -9.369 -29.192 4.923 1.00 93.38 183 ILE A N 1
ATOM 1367 C CA . ILE A 1 183 ? -8.627 -30.336 5.468 1.00 93.38 183 ILE A CA 1
ATOM 1368 C C . ILE A 1 183 ? -7.558 -29.948 6.490 1.00 93.38 183 ILE A C 1
ATOM 1370 O O . ILE A 1 183 ? -6.777 -30.812 6.874 1.00 93.38 183 ILE A O 1
ATOM 1374 N N . ALA A 1 184 ? -7.535 -28.709 6.992 1.00 87.75 184 ALA A N 1
ATOM 1375 C CA . ALA A 1 184 ? -6.489 -28.225 7.903 1.00 87.75 184 ALA A CA 1
ATOM 1376 C C . ALA A 1 184 ? -6.318 -29.087 9.174 1.00 87.75 184 ALA A C 1
ATOM 1378 O O . ALA A 1 184 ? -5.222 -29.190 9.723 1.00 87.75 184 ALA A O 1
ATOM 1379 N N . ARG A 1 185 ? -7.396 -29.743 9.632 1.00 88.50 185 ARG A N 1
ATOM 1380 C CA . ARG A 1 185 ? -7.390 -30.666 10.786 1.00 88.50 185 ARG A CA 1
ATOM 1381 C C . ARG A 1 185 ? -6.981 -32.102 10.442 1.00 88.50 185 ARG A C 1
ATOM 1383 O O . ARG A 1 185 ? -6.881 -32.937 11.336 1.00 88.50 185 ARG A O 1
ATOM 1390 N N . ARG A 1 186 ? -6.776 -32.415 9.163 1.00 92.31 186 ARG A N 1
ATOM 1391 C CA . ARG A 1 186 ? -6.238 -33.696 8.698 1.00 92.31 186 ARG A CA 1
ATOM 1392 C C . ARG A 1 186 ? -4.731 -33.552 8.469 1.00 92.31 186 ARG A C 1
ATOM 1394 O O . ARG A 1 186 ? -4.259 -32.473 8.112 1.00 92.31 186 ARG A O 1
ATOM 1401 N N . PRO A 1 187 ? -3.946 -34.627 8.633 1.00 94.19 187 PRO A N 1
ATOM 1402 C CA . PRO A 1 187 ? -2.523 -34.605 8.324 1.00 94.19 187 PRO A CA 1
ATOM 1403 C C . PRO A 1 187 ? -2.317 -34.696 6.804 1.00 94.19 187 PRO A C 1
ATOM 1405 O O . PRO A 1 187 ? -1.751 -35.667 6.321 1.00 94.19 187 PRO A O 1
ATOM 1408 N N . ILE A 1 188 ? -2.829 -33.731 6.034 1.00 96.06 188 ILE A N 1
ATOM 1409 C CA . ILE A 1 188 ? -2.741 -33.687 4.569 1.00 96.06 188 ILE A CA 1
ATOM 1410 C C . ILE A 1 188 ? -2.387 -32.261 4.135 1.00 96.06 188 ILE A C 1
ATOM 1412 O O . ILE A 1 188 ? -3.012 -31.303 4.582 1.00 96.06 188 ILE A O 1
ATOM 1416 N N . ASP A 1 189 ? -1.408 -32.136 3.243 1.00 95.44 189 ASP A N 1
ATOM 1417 C CA . ASP A 1 189 ? -1.040 -30.883 2.586 1.00 95.44 189 ASP A CA 1
ATOM 1418 C C . ASP A 1 189 ? -1.464 -30.916 1.114 1.00 95.44 189 ASP A C 1
ATOM 1420 O O . ASP A 1 189 ? -1.286 -31.930 0.438 1.00 95.44 189 ASP A O 1
ATOM 1424 N N . VAL A 1 190 ? -1.995 -29.806 0.598 1.00 96.75 190 VAL A N 1
ATOM 1425 C CA . VAL A 1 190 ? -2.374 -29.655 -0.815 1.00 96.75 190 VAL A CA 1
ATOM 1426 C C . VAL A 1 190 ? -1.738 -28.399 -1.392 1.00 96.75 190 VAL A C 1
ATOM 1428 O O . VAL A 1 190 ? -1.896 -27.315 -0.843 1.00 96.75 190 VAL A O 1
ATOM 1431 N N . ASN A 1 191 ? -1.030 -28.522 -2.513 1.00 96.19 191 ASN A N 1
ATOM 1432 C CA . ASN A 1 191 ? -0.370 -27.394 -3.170 1.00 96.19 191 ASN A CA 1
ATOM 1433 C C . ASN A 1 191 ? -0.478 -27.479 -4.694 1.00 96.19 191 ASN A C 1
ATOM 1435 O O . ASN A 1 191 ? -0.644 -28.551 -5.275 1.00 96.19 191 ASN A O 1
ATOM 1439 N N . CYS A 1 192 ? -0.341 -26.329 -5.342 1.00 96.50 192 CYS A N 1
ATOM 1440 C CA . CYS A 1 192 ? -0.229 -26.161 -6.778 1.00 96.50 192 CYS A CA 1
ATOM 1441 C C . CYS A 1 192 ? 1.209 -25.835 -7.194 1.00 96.50 192 CYS A C 1
ATOM 1443 O O . CYS A 1 192 ? 1.895 -25.043 -6.552 1.00 96.50 192 CYS A O 1
ATOM 1445 N N . ILE A 1 193 ? 1.633 -26.373 -8.334 1.00 95.12 193 ILE A N 1
ATOM 1446 C CA . ILE A 1 193 ? 2.884 -26.003 -9.005 1.00 95.12 193 ILE A CA 1
ATOM 1447 C C . ILE A 1 193 ? 2.552 -25.256 -10.291 1.00 95.12 193 ILE A C 1
ATOM 1449 O O . ILE A 1 193 ? 1.697 -25.706 -11.051 1.00 95.12 193 ILE A O 1
ATOM 1453 N N . ALA A 1 194 ? 3.246 -24.154 -10.563 1.00 92.75 194 ALA A N 1
ATOM 1454 C CA . ALA A 1 194 ? 3.345 -23.533 -11.878 1.00 92.75 194 ALA A CA 1
ATOM 1455 C C . ALA A 1 194 ? 4.694 -23.944 -12.509 1.00 92.75 194 ALA A C 1
ATOM 1457 O O . ALA A 1 194 ? 5.734 -23.394 -12.142 1.00 92.75 194 ALA A O 1
ATOM 1458 N N . PRO A 1 195 ? 4.718 -24.912 -13.444 1.00 90.88 195 PRO A N 1
ATOM 1459 C CA . PRO A 1 195 ? 5.955 -25.543 -13.909 1.00 90.88 195 PRO A CA 1
ATOM 1460 C C . PRO A 1 195 ? 6.750 -24.682 -14.900 1.00 90.88 195 PRO A C 1
ATOM 1462 O O . PRO A 1 195 ? 7.893 -25.008 -15.211 1.00 90.88 195 PRO A O 1
ATOM 1465 N N . GLY A 1 196 ? 6.151 -23.600 -15.406 1.00 85.81 196 GLY A N 1
ATOM 1466 C CA . GLY A 1 196 ? 6.688 -22.825 -16.519 1.00 85.81 196 GLY A CA 1
ATOM 1467 C C . GLY A 1 196 ? 6.280 -23.367 -17.887 1.00 85.81 196 GLY A C 1
ATOM 1468 O O . GLY A 1 196 ? 5.367 -24.187 -18.002 1.00 85.81 196 GLY A O 1
ATOM 1469 N N . ILE A 1 197 ? 6.933 -22.864 -18.934 1.00 85.19 197 ILE A N 1
ATOM 1470 C CA . ILE A 1 197 ? 6.666 -23.252 -20.322 1.00 85.19 197 ILE A CA 1
ATOM 1471 C C . ILE A 1 197 ? 7.646 -24.359 -20.703 1.00 85.19 197 ILE A C 1
ATOM 1473 O O . ILE A 1 197 ? 8.857 -24.165 -20.657 1.00 85.19 197 ILE A O 1
ATOM 1477 N N . LEU A 1 198 ? 7.104 -25.523 -21.058 1.00 88.00 198 LEU A N 1
ATOM 1478 C CA . LEU A 1 198 ? 7.866 -26.736 -21.357 1.00 88.00 198 LEU A CA 1
ATOM 1479 C C . LEU A 1 198 ? 7.815 -27.058 -22.849 1.00 88.00 198 LEU A C 1
ATOM 1481 O O . LEU A 1 198 ? 6.809 -26.773 -23.504 1.00 88.00 198 LEU A O 1
ATOM 1485 N N . ASN A 1 199 ? 8.825 -27.751 -23.371 1.00 89.44 199 ASN A N 1
ATOM 1486 C CA . ASN A 1 199 ? 8.726 -28.418 -24.666 1.00 89.44 199 ASN A CA 1
ATOM 1487 C C . ASN A 1 199 ? 7.811 -29.643 -24.497 1.00 89.44 199 ASN A C 1
ATOM 1489 O O . ASN A 1 199 ? 8.232 -30.731 -24.098 1.00 89.44 199 ASN A O 1
ATOM 1493 N N . SER A 1 200 ? 6.511 -29.429 -24.698 1.00 89.50 200 SER A N 1
ATOM 1494 C CA . SER A 1 200 ? 5.450 -30.393 -24.401 1.00 89.50 200 SER A CA 1
ATOM 1495 C C . SER A 1 200 ? 4.444 -30.483 -25.544 1.00 89.50 200 SER A C 1
ATOM 1497 O O . SER A 1 200 ? 4.374 -29.591 -26.391 1.00 89.50 200 SER A O 1
ATOM 1499 N N . GLY A 1 201 ? 3.616 -31.532 -25.537 1.00 90.44 201 GLY A N 1
ATOM 1500 C CA . GLY A 1 201 ? 2.506 -31.659 -26.486 1.00 90.44 201 GLY A CA 1
ATOM 1501 C C . GLY A 1 201 ? 1.551 -30.459 -26.451 1.00 90.44 201 GLY A C 1
ATOM 1502 O O . GLY A 1 201 ? 1.116 -30.007 -27.505 1.00 90.44 201 GLY A O 1
ATOM 1503 N N . LEU A 1 202 ? 1.307 -29.874 -25.269 1.00 91.69 202 LEU A N 1
ATOM 1504 C CA . LEU A 1 202 ? 0.467 -28.679 -25.128 1.00 91.69 202 LEU A CA 1
ATOM 1505 C C . LEU A 1 202 ? 1.088 -27.480 -25.854 1.00 91.69 202 LEU A C 1
ATOM 1507 O O . LEU A 1 202 ? 0.399 -26.778 -26.584 1.00 91.69 202 LEU A O 1
ATOM 1511 N N . THR A 1 203 ? 2.393 -27.266 -25.696 1.00 91.56 203 THR A N 1
ATOM 1512 C CA . THR A 1 203 ? 3.113 -26.158 -26.342 1.00 91.56 203 THR A CA 1
ATOM 1513 C C . THR A 1 203 ? 3.197 -26.349 -27.855 1.00 91.56 203 THR A C 1
ATOM 1515 O O . THR A 1 203 ? 3.006 -25.399 -28.608 1.00 91.56 203 THR A O 1
ATOM 1518 N N . ARG A 1 204 ? 3.401 -27.586 -28.326 1.00 94.31 204 ARG A N 1
ATOM 1519 C CA . ARG A 1 204 ? 3.383 -27.904 -29.764 1.00 94.31 204 ARG A CA 1
ATOM 1520 C C . ARG A 1 204 ? 2.007 -27.687 -30.387 1.00 94.31 204 ARG A C 1
ATOM 1522 O O . ARG A 1 204 ? 1.945 -27.224 -31.518 1.00 94.31 204 ARG A O 1
ATOM 1529 N N . ALA A 1 205 ? 0.923 -27.944 -29.654 1.00 94.62 205 ALA A N 1
ATOM 1530 C CA . ALA A 1 205 ? -0.427 -27.625 -30.113 1.00 94.62 205 ALA A CA 1
ATOM 1531 C C . ALA A 1 205 ? -0.634 -26.108 -30.298 1.00 94.62 205 ALA A C 1
ATOM 1533 O O . ALA A 1 205 ? -1.277 -25.696 -31.259 1.00 94.62 205 ALA A O 1
ATOM 1534 N N . VAL A 1 206 ? -0.026 -25.270 -29.445 1.00 94.94 206 VAL A N 1
ATOM 1535 C CA . VAL A 1 206 ? -0.022 -23.805 -29.633 1.00 94.94 206 VAL A CA 1
ATOM 1536 C C . VAL A 1 206 ? 0.730 -23.403 -30.902 1.00 94.94 206 VAL A C 1
ATOM 1538 O O . VAL A 1 206 ? 0.228 -22.590 -31.674 1.00 94.94 206 VAL A O 1
ATOM 1541 N N . VAL A 1 207 ? 1.904 -23.995 -31.149 1.00 95.75 207 VAL A N 1
ATOM 1542 C CA . VAL A 1 207 ? 2.672 -23.749 -32.382 1.00 95.75 207 VAL A CA 1
ATOM 1543 C C . VAL A 1 207 ? 1.877 -24.189 -33.615 1.00 95.75 207 VAL A C 1
ATOM 1545 O O . VAL A 1 207 ? 1.784 -23.440 -34.581 1.00 95.75 207 VAL A O 1
ATOM 1548 N N . ALA A 1 208 ? 1.246 -25.364 -33.569 1.00 96.88 208 ALA A N 1
ATOM 1549 C CA . ALA A 1 208 ? 0.448 -25.892 -34.673 1.00 96.88 208 ALA A CA 1
ATOM 1550 C C . ALA A 1 208 ? -0.787 -25.032 -34.996 1.00 96.88 208 ALA A C 1
ATOM 1552 O O . ALA A 1 208 ? -1.179 -24.947 -36.155 1.00 96.88 208 ALA A O 1
ATOM 1553 N N . ALA A 1 209 ? -1.383 -24.368 -33.999 1.00 95.19 209 ALA A N 1
ATOM 1554 C CA . ALA A 1 209 ? -2.516 -23.466 -34.207 1.00 95.19 209 ALA A CA 1
ATOM 1555 C C . ALA A 1 209 ? -2.141 -22.170 -34.953 1.00 95.19 209 ALA A C 1
ATOM 1557 O O . ALA A 1 209 ? -3.017 -21.514 -35.517 1.00 95.19 209 ALA A O 1
ATOM 1558 N N . GLY A 1 210 ? -0.856 -21.804 -34.962 1.00 96.12 210 GLY A N 1
ATOM 1559 C CA . GLY A 1 210 ? -0.350 -20.616 -35.640 1.00 96.12 210 GLY A CA 1
ATOM 1560 C C . GLY A 1 210 ? -0.663 -19.289 -34.926 1.00 96.12 210 GLY A C 1
ATOM 1561 O O . GLY A 1 210 ? -1.490 -19.227 -34.007 1.00 96.12 210 GLY A O 1
ATOM 1562 N N . PRO A 1 211 ? -0.005 -18.192 -35.345 1.00 95.00 211 PRO A N 1
ATOM 1563 C CA . PRO A 1 211 ? -0.105 -16.886 -34.689 1.00 95.00 211 PRO A CA 1
ATOM 1564 C C . PRO A 1 211 ? -1.499 -16.254 -34.786 1.00 95.00 211 PRO A C 1
ATOM 1566 O O . PRO A 1 211 ? -1.881 -15.495 -33.897 1.00 95.00 211 PRO A O 1
ATOM 1569 N N . GLU A 1 212 ? -2.283 -16.579 -35.816 1.00 93.94 212 GLU A N 1
ATOM 1570 C CA . GLU A 1 212 ? -3.633 -16.032 -35.998 1.00 93.94 212 GLU A CA 1
ATOM 1571 C C . GLU A 1 212 ? -4.623 -16.560 -34.956 1.00 93.94 212 GLU A C 1
ATOM 1573 O O . GLU A 1 212 ? -5.388 -15.787 -34.372 1.00 93.94 212 GLU A O 1
ATOM 1578 N N . ARG A 1 213 ? -4.593 -17.872 -34.677 1.00 94.25 213 ARG A N 1
ATOM 1579 C CA . ARG A 1 213 ? -5.482 -18.491 -33.686 1.00 94.25 213 ARG A CA 1
ATOM 1580 C C . ARG A 1 213 ? -4.973 -18.295 -32.268 1.00 94.25 213 ARG A C 1
ATOM 1582 O O . ARG A 1 213 ? -5.743 -17.841 -31.422 1.00 94.25 213 ARG A O 1
ATOM 1589 N N . ALA A 1 214 ? -3.695 -18.586 -32.019 1.00 92.56 214 ALA A N 1
ATOM 1590 C CA . ALA A 1 214 ? -3.082 -18.503 -30.691 1.00 92.56 214 ALA A CA 1
ATOM 1591 C C . ALA A 1 214 ? -2.814 -17.061 -30.228 1.00 92.56 214 ALA A C 1
ATOM 1593 O O . ALA A 1 214 ? -2.759 -16.795 -29.030 1.00 92.56 214 ALA A O 1
ATOM 1594 N N . GLY A 1 215 ? -2.684 -16.121 -31.165 1.00 93.19 215 GLY A N 1
ATOM 1595 C CA . GLY A 1 215 ? -2.143 -14.790 -30.912 1.00 93.19 215 GLY A CA 1
ATOM 1596 C C . GLY A 1 215 ? -0.617 -14.781 -31.033 1.00 93.19 215 GLY A C 1
ATOM 1597 O O . GLY A 1 215 ? 0.061 -15.696 -30.566 1.00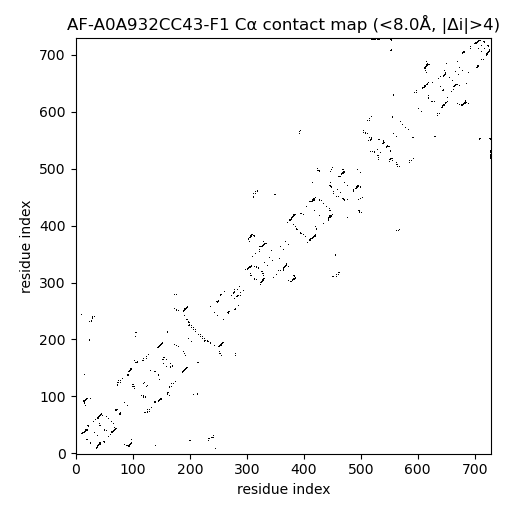 93.19 215 GLY A O 1
ATOM 1598 N N . ILE A 1 216 ? -0.081 -13.716 -31.639 1.00 91.19 216 ILE A N 1
ATOM 1599 C CA . ILE A 1 216 ? 1.344 -13.578 -32.000 1.00 91.19 216 ILE A CA 1
ATOM 1600 C C . ILE A 1 216 ? 2.259 -13.866 -30.805 1.00 91.19 216 ILE A C 1
ATOM 1602 O O . ILE A 1 216 ? 3.115 -14.741 -30.883 1.00 91.19 216 ILE A O 1
ATOM 1606 N N . ARG A 1 217 ? 2.011 -13.203 -29.668 1.00 87.50 217 ARG A N 1
ATOM 1607 C CA . ARG A 1 217 ? 2.831 -13.347 -28.456 1.00 87.50 217 ARG A CA 1
ATOM 1608 C C . ARG A 1 217 ? 2.889 -14.789 -27.949 1.00 87.50 217 ARG A C 1
ATOM 1610 O O . ARG A 1 217 ? 3.955 -15.273 -27.589 1.00 87.50 217 ARG A O 1
ATOM 1617 N N . GLU A 1 218 ? 1.747 -15.467 -27.884 1.00 89.50 218 GLU A N 1
ATOM 1618 C CA . GLU A 1 218 ? 1.671 -16.827 -27.336 1.00 89.50 218 GLU A CA 1
ATOM 1619 C C . GLU A 1 218 ? 2.281 -17.853 -28.293 1.00 89.50 218 GLU A C 1
ATOM 1621 O O . GLU A 1 218 ? 2.952 -18.787 -27.854 1.00 89.50 218 GLU A O 1
ATOM 1626 N N . TYR A 1 219 ? 2.112 -17.643 -29.600 1.00 93.38 219 TYR A N 1
ATOM 1627 C CA . TYR A 1 219 ? 2.763 -18.437 -30.634 1.00 93.38 219 TYR A CA 1
ATOM 1628 C C . TYR A 1 219 ? 4.290 -18.307 -30.588 1.00 93.38 219 TYR A C 1
ATOM 1630 O O . TYR A 1 219 ? 4.981 -19.322 -30.588 1.00 93.38 219 TYR A O 1
ATOM 1638 N N . GLU A 1 220 ? 4.826 -17.087 -30.509 1.00 91.38 220 GLU A N 1
ATOM 1639 C CA . GLU A 1 220 ? 6.274 -16.847 -30.459 1.00 91.38 220 GLU A CA 1
ATOM 1640 C C . GLU A 1 220 ? 6.904 -17.488 -29.224 1.00 91.38 220 GLU A C 1
ATOM 1642 O O . GLU A 1 220 ? 7.869 -18.241 -29.339 1.00 91.38 220 GLU A O 1
ATOM 1647 N N . VAL A 1 221 ? 6.298 -17.283 -28.052 1.00 86.81 221 VAL A N 1
ATOM 1648 C CA . VAL A 1 221 ? 6.758 -17.895 -26.801 1.00 86.81 221 VAL A CA 1
ATOM 1649 C C . VAL A 1 221 ? 6.706 -19.426 -26.876 1.00 86.81 221 VAL A C 1
ATOM 1651 O O . VAL A 1 221 ? 7.630 -20.100 -26.416 1.00 86.81 221 VAL A O 1
ATOM 1654 N N . ALA A 1 222 ? 5.650 -19.999 -27.462 1.00 90.81 222 ALA A N 1
ATOM 1655 C CA . ALA A 1 222 ? 5.531 -21.444 -27.634 1.00 90.81 222 ALA A CA 1
ATOM 1656 C C . ALA A 1 222 ? 6.565 -22.000 -28.625 1.00 90.81 222 ALA A C 1
ATOM 1658 O O . ALA A 1 222 ? 7.187 -23.028 -28.350 1.00 90.81 222 ALA A O 1
ATOM 1659 N N . ARG A 1 223 ? 6.788 -21.314 -29.749 1.00 93.31 223 ARG A N 1
ATOM 1660 C CA . ARG A 1 223 ? 7.785 -21.681 -30.763 1.00 93.31 223 ARG A CA 1
ATOM 1661 C C . ARG A 1 223 ? 9.188 -21.683 -30.164 1.00 93.31 223 ARG A C 1
ATOM 1663 O O . ARG A 1 223 ? 9.921 -22.654 -30.332 1.00 93.31 223 ARG A O 1
ATOM 1670 N N . ASP A 1 224 ? 9.520 -20.638 -29.415 1.00 89.06 224 ASP A N 1
ATOM 1671 C CA . ASP A 1 224 ? 10.813 -20.494 -28.753 1.00 89.06 224 ASP A CA 1
ATOM 1672 C C . ASP A 1 224 ? 11.010 -21.525 -27.631 1.00 89.06 224 ASP A C 1
ATOM 1674 O O . ASP A 1 224 ? 12.135 -21.915 -27.336 1.00 89.06 224 ASP A O 1
ATOM 1678 N N . ALA A 1 225 ? 9.938 -21.992 -26.987 1.00 86.69 225 ALA A N 1
ATOM 1679 C CA . ALA A 1 225 ? 10.025 -23.068 -26.002 1.00 86.69 225 ALA A CA 1
ATOM 1680 C C . ALA A 1 225 ? 10.206 -24.451 -26.650 1.00 86.69 225 ALA A C 1
ATOM 1682 O O . ALA A 1 225 ? 10.893 -25.303 -26.091 1.00 86.69 225 ALA A O 1
ATOM 1683 N N . VAL A 1 226 ? 9.610 -24.690 -27.824 1.00 89.75 226 VAL A N 1
ATOM 1684 C CA . VAL A 1 226 ? 9.754 -25.956 -28.566 1.00 89.75 226 VAL A CA 1
ATOM 1685 C C . VAL A 1 226 ? 11.132 -26.083 -29.222 1.00 89.75 226 VAL A C 1
ATOM 1687 O O . VAL A 1 226 ? 11.606 -27.205 -29.393 1.00 89.75 226 VAL A O 1
ATOM 1690 N N . SER A 1 227 ? 11.790 -24.967 -29.554 1.00 85.06 227 SER A N 1
ATOM 1691 C CA . SER A 1 227 ? 13.138 -24.965 -30.138 1.00 85.06 227 SER A CA 1
ATOM 1692 C C . SER A 1 227 ? 14.261 -25.208 -29.126 1.00 85.06 227 SER A C 1
ATOM 1694 O O . SER A 1 227 ? 15.382 -25.513 -29.527 1.00 85.06 227 SER A O 1
ATOM 1696 N N . ARG A 1 228 ? 13.989 -25.091 -27.822 1.00 81.06 228 ARG A N 1
ATOM 1697 C CA . ARG A 1 228 ? 14.981 -25.352 -26.773 1.00 81.06 228 ARG A CA 1
ATOM 1698 C C . ARG A 1 228 ? 15.132 -26.850 -26.526 1.00 81.06 228 ARG A C 1
ATOM 1700 O O . ARG A 1 228 ? 14.144 -27.566 -26.349 1.00 81.06 228 ARG A O 1
ATOM 1707 N N . GLU A 1 229 ? 16.384 -27.296 -26.446 1.00 70.94 229 GLU A N 1
ATOM 1708 C CA . GLU A 1 229 ? 16.735 -28.660 -26.031 1.00 70.94 229 GLU A CA 1
ATOM 1709 C C . GLU A 1 229 ? 16.472 -28.888 -24.534 1.00 70.94 229 GLU A C 1
ATOM 1711 O O . GLU A 1 229 ? 16.050 -29.973 -24.138 1.00 70.94 229 GLU A O 1
ATOM 1716 N N . THR A 1 230 ? 16.660 -27.854 -23.707 1.00 71.31 230 THR A N 1
ATOM 1717 C CA . THR A 1 230 ? 16.427 -27.884 -22.256 1.00 71.31 230 THR A CA 1
ATOM 1718 C C . THR A 1 230 ? 15.283 -26.952 -21.850 1.00 71.31 230 THR A C 1
ATOM 1720 O O . THR A 1 230 ? 15.153 -25.826 -22.335 1.00 71.31 230 THR A O 1
ATOM 1723 N N . ASP A 1 231 ? 14.424 -27.426 -20.946 1.00 81.81 231 ASP A N 1
ATOM 1724 C CA . ASP A 1 231 ? 13.295 -26.673 -20.395 1.00 81.81 231 ASP A CA 1
ATOM 1725 C C . ASP A 1 231 ? 13.258 -26.778 -18.857 1.00 81.81 231 ASP A C 1
ATOM 1727 O O . ASP A 1 231 ? 14.165 -27.311 -18.220 1.00 81.81 231 ASP A O 1
ATOM 1731 N N . THR A 1 232 ? 12.211 -26.245 -18.225 1.00 83.94 232 THR A N 1
ATOM 1732 C CA . THR A 1 232 ? 12.110 -26.163 -16.756 1.00 83.94 232 THR A CA 1
ATOM 1733 C C . THR A 1 232 ? 11.579 -27.432 -16.091 1.00 83.94 232 THR A C 1
ATOM 1735 O O . THR A 1 232 ? 11.269 -27.430 -14.898 1.00 83.94 232 THR A O 1
ATOM 1738 N N . ARG A 1 233 ? 11.481 -28.536 -16.836 1.00 91.62 233 ARG A N 1
ATOM 1739 C CA . ARG A 1 233 ? 10.898 -29.805 -16.386 1.00 91.62 233 ARG A CA 1
ATOM 1740 C C . ARG A 1 233 ? 11.625 -30.422 -15.207 1.00 91.62 233 ARG A C 1
ATOM 1742 O O . ARG A 1 233 ? 10.960 -30.870 -14.281 1.00 91.62 233 ARG A O 1
ATOM 1749 N N . GLU A 1 234 ? 12.954 -30.439 -15.214 1.00 91.06 234 GLU A N 1
ATOM 1750 C CA . GLU A 1 234 ? 13.737 -31.000 -14.103 1.00 91.06 234 GLU A CA 1
ATOM 1751 C C . GLU A 1 234 ? 13.523 -30.211 -12.812 1.00 91.06 234 GLU A C 1
ATOM 1753 O O . GLU A 1 234 ? 13.367 -30.790 -11.733 1.00 91.06 234 GLU A O 1
ATOM 1758 N N . ARG A 1 235 ? 13.429 -28.881 -12.930 1.00 91.12 235 ARG A N 1
ATOM 1759 C CA . ARG A 1 235 ? 13.154 -28.000 -11.796 1.00 91.12 235 ARG A CA 1
ATOM 1760 C C . ARG A 1 235 ? 11.727 -28.187 -11.277 1.00 91.12 235 ARG A C 1
ATOM 1762 O O . ARG A 1 235 ? 11.523 -28.304 -10.074 1.00 91.12 235 ARG A O 1
ATOM 1769 N N . ALA A 1 236 ? 10.746 -28.310 -12.172 1.00 93.56 236 ALA A N 1
ATOM 1770 C CA . ALA A 1 236 ? 9.362 -28.602 -11.801 1.00 93.56 236 ALA A CA 1
ATOM 1771 C C . ALA A 1 236 ? 9.196 -29.998 -11.172 1.00 93.56 236 ALA A C 1
ATOM 1773 O O . ALA A 1 236 ? 8.443 -30.147 -10.210 1.00 93.56 236 ALA A O 1
ATOM 1774 N N . ALA A 1 237 ? 9.922 -31.008 -11.662 1.00 96.44 237 ALA A N 1
ATOM 1775 C CA . ALA A 1 237 ? 9.949 -32.342 -11.066 1.00 96.44 237 ALA A CA 1
ATOM 1776 C C . ALA A 1 237 ? 10.612 -32.336 -9.680 1.00 96.44 237 ALA A C 1
ATOM 1778 O O . ALA A 1 237 ? 10.115 -32.987 -8.764 1.00 96.44 237 ALA A O 1
ATOM 1779 N N . SER A 1 238 ? 11.676 -31.547 -9.500 1.00 95.44 238 SER A N 1
ATOM 1780 C CA . SER A 1 238 ? 12.315 -31.337 -8.194 1.00 95.44 238 SER A CA 1
ATOM 1781 C C . SER A 1 238 ? 11.375 -30.659 -7.191 1.00 95.44 238 SER A C 1
ATOM 1783 O O . SER A 1 238 ? 11.277 -31.112 -6.053 1.00 95.44 238 SER A O 1
ATOM 1785 N N . LEU A 1 239 ? 10.615 -29.643 -7.614 1.00 95.56 239 LEU A N 1
ATOM 1786 C CA . LEU A 1 239 ? 9.586 -29.017 -6.776 1.00 95.56 239 LEU A CA 1
ATOM 1787 C C . LEU A 1 239 ? 8.459 -30.005 -6.425 1.00 95.56 239 LEU A C 1
ATOM 1789 O O . LEU A 1 239 ? 8.032 -30.076 -5.273 1.00 95.56 239 LEU A O 1
ATOM 1793 N N . ALA A 1 240 ? 8.003 -30.821 -7.380 1.00 97.31 240 ALA A N 1
ATOM 1794 C CA . ALA A 1 240 ? 7.030 -31.877 -7.099 1.00 97.31 240 ALA A CA 1
ATOM 1795 C C . ALA A 1 240 ? 7.574 -32.903 -6.097 1.00 97.31 240 ALA A C 1
ATOM 1797 O O . ALA A 1 240 ? 6.834 -33.345 -5.221 1.00 97.31 240 ALA A O 1
ATOM 1798 N N . LEU A 1 241 ? 8.855 -33.269 -6.192 1.00 97.00 241 LEU A N 1
ATOM 1799 C CA . LEU A 1 241 ? 9.516 -34.168 -5.246 1.00 97.00 241 LEU A CA 1
ATOM 1800 C C . LEU A 1 241 ? 9.605 -33.544 -3.845 1.00 97.00 241 LEU A C 1
ATOM 1802 O O . LEU A 1 241 ? 9.277 -34.206 -2.861 1.00 97.00 241 LEU A O 1
ATOM 1806 N N . PHE A 1 242 ? 9.965 -32.262 -3.751 1.00 95.56 242 PHE A N 1
ATOM 1807 C CA . PHE A 1 242 ? 9.960 -31.507 -2.497 1.00 95.56 242 PHE A CA 1
ATOM 1808 C C . PHE A 1 242 ? 8.571 -31.502 -1.840 1.00 95.56 242 PHE A C 1
ATOM 1810 O O . PHE A 1 242 ? 8.442 -31.914 -0.683 1.00 95.56 242 PHE A O 1
ATOM 1817 N N . LEU A 1 243 ? 7.524 -31.130 -2.586 1.00 95.62 243 LEU A N 1
ATOM 1818 C CA . LEU A 1 243 ? 6.141 -31.091 -2.092 1.00 95.62 243 LEU A CA 1
ATOM 1819 C C . LEU A 1 243 ? 5.558 -32.479 -1.781 1.00 95.62 243 LEU A C 1
ATOM 1821 O O . LEU A 1 243 ? 4.660 -32.591 -0.953 1.00 95.62 243 LEU A O 1
ATOM 1825 N N . GLY A 1 244 ? 6.073 -33.542 -2.403 1.00 95.19 244 GLY A N 1
ATOM 1826 C CA . GLY A 1 244 ? 5.723 -34.929 -2.075 1.00 95.19 244 GLY A CA 1
ATOM 1827 C C . GLY A 1 244 ? 6.409 -35.466 -0.809 1.00 95.19 244 GLY A C 1
ATOM 1828 O O . GLY A 1 244 ? 5.995 -36.491 -0.262 1.00 95.19 244 GLY A O 1
ATOM 1829 N N . SER A 1 245 ? 7.448 -34.783 -0.326 1.00 93.94 245 SER A N 1
ATOM 1830 C CA . SER A 1 245 ? 8.277 -35.216 0.804 1.00 93.94 245 SER A CA 1
ATOM 1831 C C . SER A 1 245 ? 7.911 -34.530 2.122 1.00 93.94 245 SER A C 1
ATOM 1833 O O . SER A 1 245 ? 7.209 -33.517 2.144 1.00 93.94 245 SER A O 1
ATOM 1835 N N . SER A 1 246 ? 8.453 -35.044 3.229 1.00 91.94 246 SER A N 1
ATOM 1836 C CA . SER A 1 246 ? 8.298 -34.447 4.562 1.00 91.94 246 SER A CA 1
ATOM 1837 C C . SER A 1 246 ? 8.987 -33.087 4.721 1.00 91.94 246 SER A C 1
ATOM 1839 O O . SER A 1 246 ? 8.660 -32.337 5.636 1.00 91.94 246 SER A O 1
ATOM 1841 N N . LEU A 1 247 ? 9.897 -32.706 3.812 1.00 90.50 247 LEU A N 1
ATOM 1842 C CA . LEU A 1 247 ? 10.556 -31.392 3.853 1.00 90.50 247 LEU A CA 1
ATOM 1843 C C . LEU A 1 247 ? 9.572 -30.223 3.695 1.00 90.50 247 LEU A C 1
ATOM 1845 O O . LEU A 1 247 ? 9.880 -29.108 4.111 1.00 90.50 247 LEU A O 1
ATOM 1849 N N . SER A 1 248 ? 8.400 -30.489 3.115 1.00 91.38 248 SER A N 1
ATOM 1850 C CA . SER A 1 248 ? 7.316 -29.525 2.916 1.00 91.38 248 SER A CA 1
ATOM 1851 C C . SER A 1 248 ? 6.191 -29.653 3.951 1.00 91.38 248 SER A C 1
ATOM 1853 O O . SER A 1 248 ? 5.111 -29.107 3.742 1.00 91.38 248 SER A O 1
ATOM 1855 N N . ASP A 1 249 ? 6.375 -30.416 5.035 1.00 91.44 249 ASP A N 1
ATOM 1856 C CA . ASP A 1 249 ? 5.315 -30.644 6.024 1.00 91.44 249 ASP A CA 1
ATOM 1857 C C . ASP A 1 249 ? 4.765 -29.334 6.598 1.00 91.44 249 ASP A C 1
ATOM 1859 O O . ASP A 1 249 ? 5.492 -28.493 7.133 1.00 91.44 249 ASP A O 1
ATOM 1863 N N . GLY A 1 250 ? 3.448 -29.166 6.459 1.00 87.56 250 GLY A N 1
ATOM 1864 C CA . GLY A 1 250 ? 2.737 -27.965 6.882 1.00 87.56 250 GLY A CA 1
ATOM 1865 C C . GLY A 1 250 ? 2.742 -26.826 5.862 1.00 87.56 250 GLY A C 1
ATOM 1866 O O . GLY A 1 250 ? 2.106 -25.813 6.130 1.00 87.56 250 GLY A O 1
ATOM 1867 N N . VAL A 1 251 ? 3.397 -26.968 4.704 1.00 90.62 251 VAL A N 1
ATOM 1868 C CA . VAL A 1 251 ? 3.188 -26.076 3.554 1.00 90.62 251 VAL A CA 1
ATOM 1869 C C . VAL A 1 251 ? 1.932 -26.548 2.835 1.00 90.62 251 VAL A C 1
ATOM 1871 O O . VAL A 1 251 ? 1.945 -27.604 2.209 1.00 90.62 251 VAL A O 1
ATOM 1874 N N . SER A 1 252 ? 0.845 -25.786 2.922 1.00 92.88 252 SER A N 1
ATOM 1875 C CA . SER A 1 252 ? -0.433 -26.124 2.286 1.00 92.88 252 SER A CA 1
ATOM 1876 C C . SER A 1 252 ? -1.123 -24.870 1.746 1.00 92.88 252 SER A C 1
ATOM 1878 O O . SER A 1 252 ? -0.897 -23.758 2.237 1.00 92.88 252 SER A O 1
ATOM 1880 N N . GLY A 1 253 ? -1.944 -25.038 0.712 1.00 92.50 253 GLY A N 1
ATOM 1881 C CA . GLY A 1 253 ? -2.687 -23.971 0.048 1.00 92.50 253 GLY A CA 1
ATOM 1882 C C . GLY A 1 253 ? -1.825 -23.031 -0.799 1.00 92.50 253 GLY A C 1
ATOM 1883 O O . GLY A 1 253 ? -2.210 -21.879 -0.977 1.00 92.50 253 GLY A O 1
ATOM 1884 N N . ARG A 1 254 ? -0.654 -23.470 -1.292 1.00 91.62 254 ARG A N 1
ATOM 1885 C CA . ARG A 1 254 ? 0.270 -22.610 -2.061 1.00 91.62 254 ARG A CA 1
ATOM 1886 C C . ARG A 1 254 ? 0.311 -22.938 -3.548 1.00 91.62 254 ARG A C 1
ATOM 1888 O O . ARG A 1 254 ? 0.283 -24.100 -3.927 1.00 91.62 254 ARG A O 1
ATOM 1895 N N . LEU A 1 255 ? 0.442 -21.910 -4.379 1.00 92.62 255 LEU A N 1
ATOM 1896 C CA . LEU A 1 255 ? 0.810 -21.902 -5.789 1.00 92.62 255 LEU A CA 1
ATOM 1897 C C . LEU A 1 255 ? 2.290 -21.516 -5.923 1.00 92.62 255 LEU A C 1
ATOM 1899 O O . LEU A 1 255 ? 2.629 -20.335 -5.875 1.00 92.62 255 LEU A O 1
ATOM 1903 N N . LEU A 1 256 ? 3.158 -22.505 -6.133 1.00 91.25 256 LEU A N 1
ATOM 1904 C CA . LEU A 1 256 ? 4.607 -22.316 -6.236 1.00 91.25 256 LEU A CA 1
ATOM 1905 C C . LEU A 1 256 ? 5.091 -22.411 -7.688 1.00 91.25 256 LEU A C 1
ATOM 1907 O O . LEU A 1 256 ? 4.821 -23.377 -8.400 1.00 91.25 256 LEU A O 1
ATOM 1911 N N . SER A 1 257 ? 5.830 -21.406 -8.135 1.00 90.69 257 SER A N 1
ATOM 1912 C CA . SER A 1 257 ? 6.551 -21.370 -9.403 1.00 90.69 257 SER A CA 1
ATOM 1913 C C . SER A 1 257 ? 7.795 -22.233 -9.329 1.00 90.69 257 SER A C 1
ATOM 1915 O O . SER A 1 257 ? 8.681 -21.970 -8.523 1.00 90.69 257 SER A O 1
ATOM 1917 N N . ALA A 1 258 ? 7.935 -23.177 -10.255 1.00 89.31 258 ALA A N 1
ATOM 1918 C CA . ALA A 1 258 ? 9.190 -23.901 -10.401 1.00 89.31 258 ALA A CA 1
ATOM 1919 C C . ALA A 1 258 ? 10.347 -22.972 -10.806 1.00 89.31 258 ALA A C 1
ATOM 1921 O O . ALA A 1 258 ? 11.488 -23.274 -10.491 1.00 89.31 258 ALA A O 1
ATOM 1922 N N . ILE A 1 259 ? 10.061 -21.870 -11.512 1.00 84.75 259 ILE A N 1
ATOM 1923 C CA . ILE A 1 259 ? 11.076 -20.983 -12.108 1.00 84.75 259 ILE A CA 1
ATOM 1924 C C . ILE A 1 259 ? 11.421 -19.803 -11.202 1.00 84.75 259 ILE A C 1
ATOM 1926 O O . ILE A 1 259 ? 12.581 -19.414 -11.112 1.00 84.75 259 ILE A O 1
ATOM 1930 N N . TRP A 1 260 ? 10.395 -19.196 -10.609 1.00 80.81 260 TRP A N 1
ATOM 1931 C CA . TRP A 1 260 ? 10.476 -17.828 -10.085 1.00 80.81 260 TRP A CA 1
ATOM 1932 C C . TRP A 1 260 ? 10.518 -17.752 -8.565 1.00 80.81 260 TRP A C 1
ATOM 1934 O O . TRP A 1 260 ? 10.947 -16.736 -8.035 1.00 80.81 260 TRP A O 1
ATOM 1944 N N . ASP A 1 261 ? 10.065 -18.799 -7.879 1.00 84.00 261 ASP A N 1
ATOM 1945 C CA . ASP A 1 261 ? 9.935 -18.784 -6.428 1.00 84.00 261 ASP A CA 1
ATOM 1946 C C . ASP A 1 261 ? 11.113 -19.555 -5.817 1.00 84.00 261 ASP A C 1
ATOM 1948 O O . ASP A 1 261 ? 11.509 -20.595 -6.344 1.00 84.00 261 ASP A O 1
ATOM 1952 N N . ASP A 1 262 ? 11.661 -19.062 -4.706 1.00 82.19 262 ASP A N 1
ATOM 1953 C CA . ASP A 1 262 ? 12.734 -19.718 -3.942 1.00 82.19 262 ASP A CA 1
ATOM 1954 C C . ASP A 1 262 ? 12.163 -20.840 -3.060 1.00 82.19 262 ASP A C 1
ATOM 1956 O O . ASP A 1 262 ? 12.216 -20.827 -1.832 1.00 82.19 262 ASP A O 1
ATOM 1960 N N . TRP A 1 263 ? 11.519 -21.814 -3.695 1.00 86.00 263 TRP A N 1
ATOM 1961 C CA . TRP A 1 263 ? 10.916 -22.940 -2.988 1.00 86.00 263 TRP A CA 1
ATOM 1962 C C . TRP A 1 263 ? 11.979 -23.853 -2.362 1.00 86.00 263 TRP A C 1
ATOM 1964 O O . TRP A 1 263 ? 11.681 -24.563 -1.402 1.00 86.00 263 TRP A O 1
ATOM 1974 N N . GLU A 1 264 ? 13.222 -23.817 -2.856 1.00 83.19 264 GLU A N 1
ATOM 1975 C CA . GLU A 1 264 ? 14.350 -24.550 -2.284 1.00 83.19 264 GLU A CA 1
ATOM 1976 C C . GLU A 1 264 ? 14.728 -24.077 -0.870 1.00 83.19 264 GLU A C 1
ATOM 1978 O O . GLU A 1 264 ? 15.353 -24.842 -0.125 1.00 83.19 264 GLU A O 1
ATOM 1983 N N . SER A 1 265 ? 14.361 -22.855 -0.464 1.00 79.44 265 SER A N 1
ATOM 1984 C CA . SER A 1 265 ? 14.583 -22.352 0.899 1.00 79.44 265 SER A CA 1
ATOM 1985 C C . SER A 1 265 ? 13.441 -22.667 1.867 1.00 79.44 265 SER A C 1
ATOM 1987 O O . SER A 1 265 ? 13.652 -22.630 3.082 1.00 79.44 265 SER A O 1
ATOM 1989 N N . LEU A 1 266 ? 12.270 -23.082 1.369 1.00 80.25 266 LEU A N 1
ATOM 1990 C CA . LEU A 1 266 ? 11.130 -23.441 2.212 1.00 80.25 266 LEU A CA 1
ATOM 1991 C C . LEU A 1 266 ? 11.432 -24.680 3.065 1.00 80.25 266 LEU A C 1
ATOM 1993 O O . LEU A 1 266 ? 12.023 -25.663 2.606 1.00 80.25 266 LEU A O 1
ATOM 1997 N N . ARG A 1 267 ? 11.029 -24.640 4.336 1.00 74.88 267 ARG A N 1
ATOM 1998 C CA . ARG A 1 267 ? 11.197 -25.745 5.293 1.00 74.88 267 ARG A CA 1
ATOM 1999 C C . ARG A 1 267 ? 9.878 -26.067 5.985 1.00 74.88 267 ARG A C 1
ATOM 2001 O O . ARG A 1 267 ? 8.997 -25.208 6.096 1.00 74.88 267 ARG A O 1
ATOM 2008 N N . ALA A 1 268 ? 9.767 -27.295 6.485 1.00 67.00 268 ALA A N 1
ATOM 2009 C CA . ALA A 1 268 ? 8.652 -27.714 7.319 1.00 67.00 268 ALA A CA 1
ATOM 2010 C C . ALA A 1 268 ? 8.461 -26.743 8.497 1.00 67.00 268 ALA A C 1
ATOM 2012 O O . ALA A 1 268 ? 9.429 -26.346 9.146 1.00 67.00 268 ALA A O 1
ATOM 2013 N N . GLY A 1 269 ? 7.215 -26.339 8.747 1.00 58.41 269 GLY A N 1
ATOM 2014 C CA . GLY A 1 269 ? 6.885 -25.411 9.832 1.00 58.41 269 GLY A CA 1
ATOM 2015 C C . GLY A 1 269 ? 7.255 -23.940 9.599 1.00 58.41 269 GLY A C 1
ATOM 2016 O O . GLY A 1 269 ? 7.290 -23.197 10.573 1.00 58.41 269 GLY A O 1
ATOM 2017 N N . THR A 1 270 ? 7.512 -23.494 8.358 1.00 61.94 270 THR A N 1
ATOM 2018 C CA . THR A 1 270 ? 7.736 -22.064 8.046 1.00 61.94 270 THR A CA 1
ATOM 2019 C C . THR A 1 270 ? 6.513 -21.223 8.480 1.00 61.94 270 THR A C 1
ATOM 2021 O O . THR A 1 270 ? 5.488 -21.272 7.793 1.00 61.94 270 THR A O 1
ATOM 2024 N N . PRO A 1 271 ? 6.579 -20.433 9.578 1.00 52.56 271 PRO A N 1
ATOM 2025 C CA . PRO A 1 271 ? 5.389 -19.834 10.207 1.00 52.56 271 PRO A CA 1
ATOM 2026 C C . PRO A 1 271 ? 4.686 -18.806 9.315 1.00 52.56 271 PRO A C 1
ATOM 2028 O O . PRO A 1 271 ? 3.474 -18.638 9.366 1.00 52.56 271 PRO A O 1
ATOM 2031 N N . VAL A 1 272 ? 5.457 -18.151 8.444 1.00 51.53 272 VAL A N 1
ATOM 2032 C CA . VAL A 1 272 ? 4.994 -17.069 7.569 1.00 51.53 272 VAL A CA 1
ATOM 2033 C C . VAL A 1 272 ? 4.039 -17.560 6.480 1.00 51.53 272 VAL A C 1
ATOM 2035 O O . VAL A 1 272 ? 3.274 -16.766 5.950 1.00 51.53 272 VAL A O 1
ATOM 2038 N N . LEU A 1 273 ? 4.036 -18.842 6.108 1.00 64.88 273 LEU A N 1
ATOM 2039 C CA . LEU A 1 273 ? 3.191 -19.278 4.994 1.00 64.88 273 LEU A CA 1
ATOM 2040 C C . LEU A 1 273 ? 1.735 -19.459 5.417 1.00 64.88 273 LEU A C 1
ATOM 2042 O O . LEU A 1 273 ? 0.851 -18.966 4.725 1.00 64.88 273 LEU A O 1
ATOM 2046 N N . ASN A 1 274 ? 1.469 -20.097 6.557 1.00 57.00 274 ASN A N 1
ATOM 2047 C CA . ASN A 1 274 ? 0.118 -20.561 6.885 1.00 57.00 274 ASN A CA 1
ATOM 2048 C C . ASN A 1 274 ? -0.888 -19.435 7.168 1.00 57.00 274 ASN A C 1
ATOM 2050 O O . ASN A 1 274 ? -2.046 -19.582 6.781 1.00 57.00 274 ASN A O 1
ATOM 2054 N N . ASP A 1 275 ? -0.428 -18.281 7.660 1.00 60.69 275 ASP A N 1
ATOM 2055 C CA . ASP A 1 275 ? -1.283 -17.125 7.987 1.00 60.69 275 ASP A CA 1
ATOM 2056 C C . ASP A 1 275 ? -1.188 -15.971 6.969 1.00 60.69 275 ASP A C 1
ATOM 2058 O O . ASP A 1 275 ? -1.630 -14.843 7.217 1.00 60.69 275 ASP A O 1
ATOM 2062 N N . THR A 1 276 ? -0.599 -16.210 5.791 1.00 66.25 276 THR A N 1
ATOM 2063 C CA . THR A 1 276 ? -0.416 -15.165 4.773 1.00 66.25 276 THR A CA 1
ATOM 2064 C C . THR A 1 276 ? -0.989 -15.544 3.413 1.00 66.25 276 THR A C 1
ATOM 2066 O O . THR A 1 276 ? -1.206 -16.710 3.090 1.00 66.25 276 THR A O 1
ATOM 2069 N N . ALA A 1 277 ? -1.226 -14.526 2.581 1.00 69.56 277 ALA A N 1
ATOM 2070 C CA . ALA A 1 277 ? -1.620 -14.705 1.183 1.00 69.56 277 ALA A CA 1
ATOM 2071 C C . ALA A 1 277 ? -0.425 -15.029 0.262 1.00 69.56 277 ALA A C 1
ATOM 2073 O O . ALA A 1 277 ? -0.590 -15.056 -0.959 1.00 69.56 277 ALA A O 1
ATOM 2074 N N . VAL A 1 278 ? 0.772 -15.246 0.826 1.00 76.00 278 VAL A N 1
ATOM 2075 C CA . VAL A 1 278 ? 1.986 -15.500 0.048 1.00 76.00 278 VAL A CA 1
ATOM 2076 C C . VAL A 1 278 ? 1.830 -16.799 -0.732 1.00 76.00 278 VAL A C 1
ATOM 2078 O O . VAL A 1 278 ? 1.314 -17.797 -0.213 1.00 76.00 278 VAL A O 1
ATOM 2081 N N . TYR A 1 279 ? 2.246 -16.755 -1.997 1.00 76.75 279 TYR A N 1
ATOM 2082 C CA . TYR A 1 279 ? 2.083 -17.845 -2.951 1.00 76.75 279 TYR A CA 1
ATOM 2083 C C . TYR A 1 279 ? 0.625 -18.318 -3.075 1.00 76.75 279 TYR A C 1
ATOM 2085 O O . TYR A 1 279 ? 0.385 -19.508 -3.183 1.00 76.75 279 TYR A O 1
ATOM 2093 N N . THR A 1 280 ? -0.373 -17.430 -3.039 1.00 84.50 280 THR A N 1
ATOM 2094 C CA . THR A 1 280 ? -1.768 -17.778 -3.397 1.00 84.50 280 THR A CA 1
ATOM 2095 C C . THR A 1 280 ? -2.102 -17.313 -4.823 1.00 84.50 280 THR A C 1
ATOM 2097 O O . THR A 1 280 ? -1.268 -16.720 -5.507 1.00 84.50 280 THR A O 1
ATOM 2100 N N . LEU A 1 281 ? -3.314 -17.589 -5.313 1.00 81.69 281 LEU A N 1
ATOM 2101 C CA . LEU A 1 281 ? -3.824 -17.188 -6.628 1.00 81.69 281 LEU A CA 1
ATOM 2102 C C . LEU A 1 281 ? -3.795 -15.671 -6.800 1.00 81.69 281 LEU A C 1
ATOM 2104 O O . LEU A 1 281 ? -3.512 -15.172 -7.887 1.00 81.69 281 LEU A O 1
ATOM 2108 N N . ARG A 1 282 ? -4.056 -14.933 -5.713 1.00 67.69 282 ARG A N 1
ATOM 2109 C CA . ARG A 1 282 ? -3.573 -13.558 -5.608 1.00 67.69 282 ARG A CA 1
ATOM 2110 C C . ARG A 1 282 ? -2.072 -13.706 -5.419 1.00 67.69 282 ARG A C 1
ATOM 2112 O O . ARG A 1 282 ? -1.634 -13.830 -4.280 1.00 67.69 282 ARG A O 1
ATOM 2119 N N . ARG A 1 283 ? -1.333 -13.828 -6.530 1.00 62.31 283 ARG A N 1
ATOM 2120 C CA . ARG A 1 283 ? 0.130 -13.889 -6.516 1.00 62.31 283 ARG A CA 1
ATOM 2121 C C . ARG A 1 283 ? 0.577 -12.709 -5.664 1.00 62.31 283 ARG A C 1
ATOM 2123 O O . ARG A 1 283 ? 0.340 -11.562 -6.015 1.00 62.31 283 ARG A O 1
ATOM 2130 N N . VAL A 1 284 ? 1.025 -13.073 -4.474 1.00 49.97 284 VAL A N 1
ATOM 2131 C CA . VAL A 1 284 ? 1.777 -12.266 -3.539 1.00 49.97 284 VAL A CA 1
ATOM 2132 C C . VAL A 1 284 ? 3.045 -13.091 -3.406 1.00 49.97 284 VAL A C 1
ATOM 2134 O O . VAL A 1 284 ? 3.083 -14.064 -2.652 1.00 49.97 284 VAL A O 1
ATOM 2137 N N . VAL A 1 285 ? 4.038 -12.845 -4.252 1.00 49.25 285 VAL A N 1
ATOM 2138 C CA . VAL A 1 285 ? 5.385 -13.370 -4.004 1.00 49.25 285 VAL A CA 1
ATOM 2139 C C . VAL A 1 285 ? 5.901 -12.764 -2.687 1.00 49.25 285 VAL A C 1
ATOM 2141 O O . VAL A 1 285 ? 5.368 -11.746 -2.249 1.00 49.25 285 VAL A O 1
ATOM 2144 N N . PRO A 1 286 ? 6.896 -13.346 -2.000 1.00 43.34 286 PRO A N 1
ATOM 2145 C CA . PRO A 1 286 ? 7.474 -12.734 -0.802 1.00 43.34 286 PRO A CA 1
ATOM 2146 C C . PRO A 1 286 ? 7.910 -11.275 -1.009 1.00 43.34 286 PRO A C 1
ATOM 2148 O O . PRO A 1 286 ? 7.878 -10.504 -0.066 1.00 43.34 286 PRO A O 1
ATOM 2151 N N . ASP A 1 287 ? 8.201 -10.849 -2.242 1.00 44.88 287 ASP A N 1
ATOM 2152 C CA . ASP A 1 287 ? 8.463 -9.438 -2.564 1.00 44.88 287 ASP A CA 1
ATOM 2153 C C . ASP A 1 287 ? 7.198 -8.541 -2.466 1.00 44.88 287 ASP A C 1
ATOM 2155 O O . ASP A 1 287 ? 7.285 -7.340 -2.209 1.00 44.88 287 ASP A O 1
ATOM 2159 N N . GLU A 1 288 ? 5.999 -9.117 -2.615 1.00 40.28 288 GLU A N 1
ATOM 2160 C CA . GLU A 1 288 ? 4.679 -8.462 -2.586 1.00 40.28 288 GLU A CA 1
ATOM 2161 C C . GLU A 1 288 ? 4.054 -8.407 -1.162 1.00 40.28 288 GLU A C 1
ATOM 2163 O O . GLU A 1 288 ? 3.020 -7.764 -0.969 1.00 40.28 288 GLU A O 1
ATOM 2168 N N . ARG A 1 289 ? 4.698 -8.991 -0.130 1.00 34.84 289 ARG A N 1
ATOM 2169 C CA . ARG A 1 289 ? 4.466 -8.715 1.314 1.00 34.84 289 ARG A CA 1
ATOM 2170 C C . ARG A 1 289 ? 5.821 -8.470 2.014 1.00 34.84 289 ARG A C 1
ATOM 2172 O O . ARG A 1 289 ? 6.613 -9.396 2.043 1.00 34.84 289 ARG A O 1
ATOM 2179 N N . PRO A 1 290 ? 6.098 -7.300 2.625 1.00 35.41 290 PRO A N 1
ATOM 2180 C CA . PRO A 1 290 ? 7.414 -6.992 3.203 1.00 35.41 290 PRO A CA 1
ATOM 2181 C C . PRO A 1 290 ? 7.771 -7.956 4.338 1.00 35.41 290 PRO A C 1
ATOM 2183 O O . PRO A 1 290 ? 7.274 -7.820 5.451 1.00 35.41 290 PRO A O 1
ATOM 2186 N N . GLY A 1 291 ? 8.650 -8.913 4.061 1.00 38.72 291 GLY A N 1
ATOM 2187 C CA . GLY A 1 291 ? 9.773 -9.226 4.943 1.00 38.72 291 GLY A CA 1
ATOM 2188 C C . GLY A 1 291 ? 11.026 -8.490 4.436 1.00 38.72 291 GLY A C 1
ATOM 2189 O O . GLY A 1 291 ? 10.963 -7.886 3.362 1.00 38.72 291 GLY A O 1
ATOM 2190 N N . PRO A 1 292 ? 12.147 -8.496 5.182 1.00 30.64 292 PRO A N 1
ATOM 2191 C CA . PRO A 1 292 ? 13.332 -7.698 4.856 1.00 30.64 292 PRO A CA 1
ATOM 2192 C C . PRO A 1 292 ? 13.849 -7.993 3.438 1.00 30.64 292 PRO A C 1
ATOM 2194 O O . PRO A 1 292 ? 13.817 -9.133 2.976 1.00 30.64 292 PRO A O 1
ATOM 2197 N N . LEU A 1 293 ? 14.274 -6.931 2.750 1.00 39.28 293 LEU A N 1
ATOM 2198 C CA . LEU A 1 293 ? 14.320 -6.832 1.292 1.00 39.28 293 LEU A CA 1
ATOM 2199 C C . LEU A 1 293 ? 15.199 -7.894 0.611 1.00 39.28 293 LEU A C 1
ATOM 2201 O O . LEU A 1 293 ? 16.382 -8.037 0.926 1.00 39.28 293 LEU A O 1
ATOM 2205 N N . VAL A 1 294 ? 14.652 -8.561 -0.414 1.00 38.44 294 VAL A N 1
ATOM 2206 C CA . VAL A 1 294 ? 15.444 -9.310 -1.400 1.00 38.44 294 VAL A CA 1
ATOM 2207 C C . VAL A 1 294 ? 15.616 -8.457 -2.658 1.00 38.44 294 VAL A C 1
ATOM 2209 O O . VAL A 1 294 ? 14.673 -7.938 -3.249 1.00 38.44 294 VAL A O 1
ATOM 2212 N N . ARG A 1 295 ? 16.883 -8.281 -3.031 1.00 38.22 295 ARG A N 1
ATOM 2213 C CA . ARG A 1 295 ? 17.388 -7.365 -4.058 1.00 38.22 295 ARG A CA 1
ATOM 2214 C C . ARG A 1 295 ? 16.906 -7.735 -5.466 1.00 38.22 295 ARG A C 1
ATOM 2216 O O . ARG A 1 295 ? 17.352 -8.740 -6.019 1.00 38.22 295 ARG A O 1
ATOM 2223 N N . LYS A 1 296 ? 16.138 -6.855 -6.116 1.00 37.47 296 LYS A N 1
ATOM 2224 C CA . LYS A 1 296 ? 16.136 -6.754 -7.586 1.00 37.47 296 LYS A CA 1
ATOM 2225 C C . LYS A 1 296 ? 17.241 -5.788 -8.002 1.00 37.47 296 LYS A C 1
ATOM 2227 O O . LYS A 1 296 ? 17.134 -4.591 -7.776 1.00 37.47 296 LYS A O 1
ATOM 2232 N N . ALA A 1 297 ? 18.307 -6.309 -8.604 1.00 34.84 297 ALA A N 1
ATOM 2233 C CA . ALA A 1 297 ? 19.335 -5.478 -9.220 1.00 34.84 297 ALA A CA 1
ATOM 2234 C C . ALA A 1 297 ? 18.738 -4.720 -10.419 1.00 34.84 297 ALA A C 1
ATOM 2236 O O . ALA A 1 297 ? 18.389 -5.329 -11.433 1.00 34.84 297 ALA A O 1
ATOM 2237 N N . THR A 1 298 ? 18.618 -3.400 -10.311 1.00 41.69 298 THR A N 1
ATOM 2238 C CA . THR A 1 298 ? 18.367 -2.513 -11.449 1.00 41.69 298 THR A CA 1
ATOM 2239 C C . THR A 1 298 ? 19.652 -2.345 -12.265 1.00 41.69 298 THR A C 1
ATOM 2241 O O . THR A 1 298 ? 20.768 -2.317 -11.744 1.00 41.69 298 THR A O 1
ATOM 2244 N N . ARG A 1 299 ? 19.512 -2.285 -13.595 1.00 42.34 299 ARG A N 1
ATOM 2245 C CA . ARG A 1 299 ? 20.614 -1.945 -14.504 1.00 42.34 299 ARG A CA 1
ATOM 2246 C C . ARG A 1 299 ? 20.933 -0.453 -14.343 1.00 42.34 299 ARG A C 1
ATOM 2248 O O . ARG A 1 299 ? 20.165 0.370 -14.822 1.00 42.34 299 ARG A O 1
ATOM 2255 N N . GLY A 1 300 ? 22.079 -0.154 -13.729 1.00 58.09 300 GLY A N 1
ATOM 2256 C CA . GLY A 1 300 ? 22.694 1.178 -13.650 1.00 58.09 300 GLY A CA 1
ATOM 2257 C C . GLY A 1 300 ? 22.536 1.838 -12.279 1.00 58.09 300 GLY A C 1
ATOM 2258 O O . GLY A 1 300 ? 21.451 2.291 -11.935 1.00 58.09 300 GLY A O 1
ATOM 2259 N N . SER A 1 301 ? 23.624 1.905 -11.505 1.00 75.25 301 SER A N 1
ATOM 2260 C CA . SER A 1 301 ? 23.692 2.786 -10.331 1.00 75.25 301 SER A CA 1
ATOM 2261 C C . SER A 1 301 ? 23.720 4.247 -10.800 1.00 75.25 301 SER A C 1
ATOM 2263 O O . SER A 1 301 ? 24.361 4.552 -11.805 1.00 75.25 301 SER A O 1
ATOM 2265 N N . VAL A 1 302 ? 23.005 5.120 -10.090 1.00 89.12 302 VAL A N 1
ATOM 2266 C CA . VAL A 1 302 ? 22.907 6.569 -10.346 1.00 89.12 302 VAL A CA 1
ATOM 2267 C C . VAL A 1 302 ? 23.536 7.276 -9.154 1.00 89.12 302 VAL A C 1
ATOM 2269 O O . VAL A 1 302 ? 23.330 6.820 -8.024 1.00 89.12 302 VAL A O 1
ATOM 2272 N N . LYS A 1 303 ? 24.274 8.368 -9.382 1.00 95.44 303 LYS A N 1
ATOM 2273 C CA . LYS A 1 303 ? 24.808 9.179 -8.285 1.00 95.44 303 LYS A CA 1
ATOM 2274 C C . LYS A 1 303 ? 23.775 10.222 -7.871 1.00 95.44 303 LYS A C 1
ATOM 2276 O O . LYS A 1 303 ? 23.422 11.098 -8.660 1.00 95.44 303 LYS A O 1
ATOM 2281 N N . VAL A 1 304 ? 23.291 10.128 -6.638 1.00 97.75 304 VAL A N 1
ATOM 2282 C CA . VAL A 1 304 ? 22.236 10.991 -6.101 1.00 97.75 304 VAL A CA 1
ATOM 2283 C C . VAL A 1 304 ? 22.764 11.761 -4.901 1.00 97.75 304 VAL A C 1
ATOM 2285 O O . VAL A 1 304 ? 23.318 11.171 -3.978 1.00 97.75 304 VAL A O 1
ATOM 2288 N N . CYS A 1 305 ? 2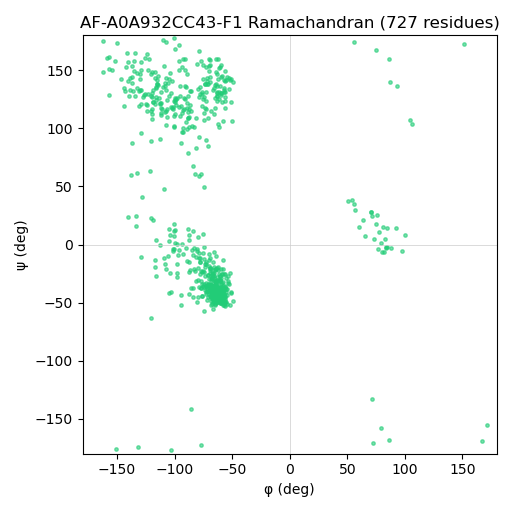2.557 13.074 -4.888 1.00 98.31 305 CYS A N 1
ATOM 2289 C CA . CYS A 1 305 ? 22.725 13.873 -3.681 1.00 98.31 305 CYS A CA 1
ATOM 2290 C C . CYS A 1 305 ? 21.350 14.139 -3.063 1.00 98.31 305 CYS A C 1
ATOM 2292 O O . CYS A 1 305 ? 20.492 14.692 -3.740 1.00 98.31 305 CYS A O 1
ATOM 2294 N N . VAL A 1 306 ? 21.122 13.783 -1.802 1.00 98.31 306 VAL A N 1
ATOM 2295 C CA . VAL A 1 306 ? 19.900 14.139 -1.058 1.00 98.31 306 VAL A CA 1
ATOM 2296 C C . VAL A 1 306 ? 20.232 15.304 -0.132 1.00 98.31 306 VAL A C 1
ATOM 2298 O O . VAL A 1 306 ? 21.086 15.156 0.734 1.00 98.31 306 VAL A O 1
ATOM 2301 N N . ALA A 1 307 ? 19.604 16.460 -0.337 1.00 98.00 307 ALA A N 1
ATOM 2302 C CA . ALA A 1 307 ? 19.916 17.718 0.332 1.00 98.00 307 ALA A CA 1
ATOM 2303 C C . ALA A 1 307 ? 18.828 18.105 1.353 1.00 98.00 307 ALA A C 1
ATOM 2305 O O . ALA A 1 307 ? 17.697 18.411 0.974 1.00 98.00 307 ALA A O 1
ATOM 2306 N N . GLY A 1 308 ? 19.194 18.114 2.637 1.00 95.81 308 GLY A N 1
ATOM 2307 C CA . GLY A 1 308 ? 18.337 18.388 3.792 1.00 95.81 308 GLY A CA 1
ATOM 2308 C C . GLY A 1 308 ? 18.003 17.123 4.574 1.00 95.81 308 GLY A C 1
ATOM 2309 O O . GLY A 1 308 ? 17.149 16.350 4.151 1.00 95.81 308 GLY A O 1
ATOM 2310 N N . LEU A 1 309 ? 18.653 16.914 5.722 1.00 93.56 309 LEU A N 1
ATOM 2311 C CA . LEU A 1 309 ? 18.709 15.645 6.461 1.00 93.56 309 LEU A CA 1
ATOM 2312 C C . LEU A 1 309 ? 17.913 15.654 7.766 1.00 93.56 309 LEU A C 1
ATOM 2314 O O . LEU A 1 309 ? 18.370 15.188 8.810 1.00 93.56 309 LEU A O 1
ATOM 2318 N N . TRP A 1 310 ? 16.675 16.132 7.686 1.00 88.31 310 TRP A N 1
ATOM 2319 C CA . TRP A 1 310 ? 15.681 15.859 8.719 1.00 88.31 310 TRP A CA 1
ATOM 2320 C C . TRP A 1 310 ? 14.983 14.517 8.443 1.00 88.31 310 TRP A C 1
ATOM 2322 O O . TRP A 1 310 ? 15.622 13.561 8.005 1.00 88.31 310 TRP A O 1
ATOM 2332 N N . HIS A 1 311 ? 13.677 14.399 8.680 1.00 87.31 311 HIS A N 1
ATOM 2333 C CA . HIS A 1 311 ? 12.957 13.129 8.524 1.00 87.31 311 HIS A CA 1
ATOM 2334 C C . HIS A 1 311 ? 12.874 12.649 7.067 1.00 87.31 311 HIS A C 1
ATOM 2336 O O . HIS A 1 311 ? 13.341 11.550 6.760 1.00 87.31 311 HIS A O 1
ATOM 2342 N N . LEU A 1 312 ? 12.349 13.481 6.158 1.00 90.38 312 LEU A N 1
ATOM 2343 C CA . LEU A 1 312 ? 12.187 13.129 4.741 1.00 90.38 312 LEU A CA 1
ATOM 2344 C C . LEU A 1 312 ? 13.519 12.793 4.069 1.00 90.38 312 LEU A C 1
ATOM 2346 O O . LEU A 1 312 ? 13.615 11.784 3.368 1.00 90.38 312 LEU A O 1
ATOM 2350 N N . GLY A 1 313 ? 14.546 13.613 4.292 1.00 94.38 313 GLY A N 1
ATOM 2351 C CA . GLY A 1 313 ? 15.862 13.391 3.700 1.00 94.38 313 GLY A CA 1
ATOM 2352 C C . GLY A 1 313 ? 16.533 12.120 4.194 1.00 94.38 313 GLY A C 1
ATOM 2353 O O . GLY A 1 313 ? 17.050 11.361 3.377 1.00 94.38 313 GLY A O 1
ATOM 2354 N N . CYS A 1 314 ? 16.468 11.831 5.500 1.00 93.75 314 CYS A N 1
ATOM 2355 C CA . CYS A 1 314 ? 17.029 10.593 6.044 1.00 93.75 314 CYS A CA 1
ATOM 2356 C C . CYS A 1 314 ? 16.359 9.354 5.436 1.00 93.75 314 CYS A C 1
ATOM 2358 O O . CYS A 1 314 ? 17.055 8.439 5.001 1.00 93.75 314 CYS A O 1
ATOM 2360 N N . VAL A 1 315 ? 15.024 9.341 5.353 1.00 93.38 315 VAL A N 1
ATOM 2361 C CA . VAL A 1 315 ? 14.264 8.241 4.735 1.00 93.38 315 VAL A CA 1
ATOM 2362 C C . VAL A 1 315 ? 14.615 8.102 3.251 1.00 93.38 315 VAL A C 1
ATOM 2364 O O . VAL A 1 315 ? 14.954 7.012 2.798 1.00 93.38 315 VAL A O 1
ATOM 2367 N N . THR A 1 316 ? 14.605 9.212 2.509 1.00 95.44 316 THR A N 1
ATOM 2368 C CA . THR A 1 316 ? 14.901 9.236 1.067 1.00 95.44 316 THR A CA 1
ATOM 2369 C C . THR A 1 316 ? 16.312 8.718 0.782 1.00 95.44 316 THR A C 1
ATOM 2371 O O . THR A 1 316 ? 16.488 7.823 -0.044 1.00 95.44 316 THR A O 1
ATOM 2374 N N . ALA A 1 317 ? 17.323 9.223 1.495 1.00 96.44 317 ALA A N 1
ATOM 2375 C CA . ALA A 1 317 ? 18.715 8.824 1.307 1.00 96.44 317 ALA A CA 1
ATOM 2376 C C . ALA A 1 317 ? 18.941 7.340 1.626 1.00 96.44 317 ALA A C 1
ATOM 2378 O O . ALA A 1 317 ? 19.599 6.627 0.865 1.00 96.44 317 ALA A O 1
ATOM 2379 N N . ALA A 1 318 ? 18.357 6.863 2.726 1.00 94.81 318 ALA A N 1
ATOM 2380 C CA . ALA A 1 318 ? 18.479 5.483 3.166 1.00 94.81 318 ALA A CA 1
ATOM 2381 C C . ALA A 1 318 ? 17.818 4.501 2.180 1.00 94.81 318 ALA A C 1
ATOM 2383 O O . ALA A 1 318 ? 18.443 3.518 1.776 1.00 94.81 318 ALA A O 1
ATOM 2384 N N . CYS A 1 319 ? 16.595 4.798 1.725 1.00 94.31 319 CYS A N 1
ATOM 2385 C CA . CYS A 1 319 ? 15.876 3.968 0.759 1.00 94.31 319 CYS A CA 1
ATOM 2386 C C . CYS A 1 319 ? 16.557 3.943 -0.617 1.00 94.31 319 CYS A C 1
ATOM 2388 O O . CYS A 1 319 ? 16.638 2.885 -1.242 1.00 94.31 319 CYS A O 1
ATOM 2390 N N . LEU A 1 320 ? 17.087 5.074 -1.096 1.00 95.56 320 LEU A N 1
ATOM 2391 C CA . LEU A 1 320 ? 17.822 5.124 -2.365 1.00 95.56 320 LEU A CA 1
ATOM 2392 C C . LEU A 1 320 ? 19.129 4.325 -2.318 1.00 95.56 320 LEU A C 1
ATOM 2394 O O . LEU A 1 320 ? 19.450 3.615 -3.273 1.00 95.56 320 LEU A O 1
ATOM 2398 N N . ALA A 1 321 ? 19.864 4.397 -1.207 1.00 95.06 321 ALA A N 1
ATOM 2399 C CA . ALA A 1 321 ? 21.089 3.621 -1.036 1.00 95.06 321 ALA A CA 1
ATOM 2400 C C . ALA A 1 321 ? 20.795 2.111 -1.003 1.00 95.06 321 ALA A C 1
ATOM 2402 O O . ALA A 1 321 ? 21.500 1.315 -1.629 1.00 95.06 321 ALA A O 1
ATOM 2403 N N . GLU A 1 322 ? 19.702 1.712 -0.349 1.00 93.06 322 GLU A N 1
ATOM 2404 C CA . GLU A 1 322 ? 19.225 0.328 -0.339 1.00 93.06 322 GLU A CA 1
ATOM 2405 C C . GLU A 1 322 ? 18.762 -0.165 -1.713 1.00 93.06 322 GLU A C 1
ATOM 2407 O O . GLU A 1 322 ? 19.041 -1.310 -2.081 1.00 93.06 322 GLU A O 1
ATOM 2412 N N . ALA A 1 323 ? 18.137 0.705 -2.507 1.00 90.31 323 ALA A N 1
ATOM 2413 C CA . ALA A 1 323 ? 17.794 0.423 -3.898 1.00 90.31 323 ALA A CA 1
ATOM 2414 C C . ALA A 1 323 ? 19.026 0.259 -4.814 1.00 90.31 323 ALA A C 1
ATOM 2416 O O . ALA A 1 323 ? 18.890 -0.156 -5.966 1.00 90.31 323 ALA A O 1
ATOM 2417 N N . GLY A 1 324 ? 20.236 0.518 -4.302 1.00 91.06 324 GLY A N 1
ATOM 2418 C CA . GLY A 1 324 ? 21.504 0.266 -4.983 1.00 91.06 324 GLY A CA 1
ATOM 2419 C C . GLY A 1 324 ? 22.141 1.497 -5.629 1.00 91.06 324 GLY A C 1
ATOM 2420 O O . GLY A 1 324 ? 23.135 1.341 -6.343 1.00 91.06 324 GLY A O 1
ATOM 2421 N N . HIS A 1 325 ? 21.605 2.695 -5.386 1.00 93.94 325 HIS A N 1
ATOM 2422 C CA . HIS A 1 325 ? 22.182 3.951 -5.869 1.00 93.94 325 HIS A CA 1
ATOM 2423 C C . HIS A 1 325 ? 23.403 4.376 -5.035 1.00 93.94 325 HIS A C 1
ATOM 2425 O O . HIS A 1 325 ? 23.572 3.945 -3.892 1.00 93.94 325 HIS A O 1
ATOM 2431 N N . ASP A 1 326 ? 24.269 5.208 -5.618 1.00 95.44 326 ASP A N 1
ATOM 2432 C CA . ASP A 1 326 ? 25.356 5.873 -4.895 1.00 95.44 326 ASP A CA 1
ATOM 2433 C C . ASP A 1 326 ? 24.831 7.194 -4.324 1.00 95.44 326 ASP A C 1
ATOM 2435 O O . ASP A 1 326 ? 24.527 8.118 -5.080 1.00 95.44 326 ASP A O 1
ATOM 2439 N N . VAL A 1 327 ? 24.672 7.263 -3.003 1.00 98.00 327 VAL A N 1
ATOM 2440 C CA . VAL A 1 327 ? 23.981 8.354 -2.317 1.00 98.00 327 VAL A CA 1
ATOM 2441 C C . VAL A 1 327 ? 24.936 9.165 -1.448 1.00 98.00 327 VAL A C 1
ATOM 2443 O O . VAL A 1 327 ? 25.590 8.648 -0.537 1.00 98.00 327 VAL A O 1
ATOM 2446 N N . VAL A 1 328 ? 24.939 10.476 -1.681 1.00 98.06 328 VAL A N 1
ATOM 2447 C CA . VAL A 1 328 ? 25.518 11.475 -0.780 1.00 98.06 328 VAL A CA 1
ATOM 2448 C C . VAL A 1 328 ? 24.375 12.229 -0.103 1.00 98.06 328 VAL A C 1
ATOM 2450 O O . VAL A 1 328 ? 23.567 12.879 -0.754 1.00 98.06 328 VAL A O 1
ATOM 2453 N N . ALA A 1 329 ? 24.275 12.110 1.210 1.00 97.69 329 ALA A N 1
ATOM 2454 C CA . ALA A 1 329 ? 23.339 12.828 2.056 1.00 97.69 329 ALA A CA 1
ATOM 2455 C C . ALA A 1 329 ? 24.010 14.118 2.550 1.00 97.69 329 ALA A C 1
ATOM 2457 O O . ALA A 1 329 ? 25.013 14.059 3.258 1.00 97.69 329 ALA A O 1
ATOM 2458 N N . TYR A 1 330 ? 23.465 15.271 2.174 1.00 98.00 330 TYR A N 1
ATOM 2459 C CA . TYR A 1 330 ? 24.020 16.595 2.443 1.00 98.00 330 TYR A CA 1
ATOM 2460 C C . TYR A 1 330 ? 23.100 17.432 3.338 1.00 98.00 330 TYR A C 1
ATOM 2462 O O . TYR A 1 330 ? 21.903 17.523 3.068 1.00 98.00 330 TYR A O 1
ATOM 2470 N N . ASP A 1 331 ? 23.654 18.097 4.352 1.00 96.62 331 ASP A N 1
ATOM 2471 C CA . ASP A 1 331 ? 22.970 19.154 5.112 1.00 96.62 331 ASP A CA 1
ATOM 2472 C C . ASP A 1 331 ? 23.943 20.295 5.441 1.00 96.62 331 ASP A C 1
ATOM 2474 O O . ASP A 1 331 ? 25.094 20.036 5.776 1.00 96.62 331 ASP A O 1
ATOM 2478 N N . ASP A 1 332 ? 23.503 21.556 5.379 1.00 92.81 332 ASP A N 1
ATOM 2479 C CA . ASP A 1 332 ? 24.356 22.703 5.726 1.00 92.81 332 ASP A CA 1
ATOM 2480 C C . ASP A 1 332 ? 24.565 22.867 7.242 1.00 92.81 332 ASP A C 1
ATOM 2482 O O . ASP A 1 332 ? 25.377 23.684 7.681 1.00 92.81 332 ASP A O 1
ATOM 2486 N N . ASN A 1 333 ? 23.855 22.082 8.056 1.00 93.06 333 ASN A N 1
ATOM 2487 C CA . ASN A 1 333 ? 24.052 21.991 9.491 1.00 93.06 333 ASN A CA 1
ATOM 2488 C C . ASN A 1 333 ? 25.017 20.848 9.849 1.00 93.06 333 ASN A C 1
ATOM 2490 O O . ASN A 1 333 ? 24.632 19.681 9.978 1.00 93.06 333 ASN A O 1
ATOM 2494 N N . SER A 1 334 ? 26.272 21.209 10.120 1.00 92.88 334 SER A N 1
ATOM 2495 C CA . SER A 1 334 ? 27.323 20.263 10.517 1.00 92.88 334 SER A CA 1
ATOM 2496 C C . SER A 1 334 ? 27.000 19.476 11.794 1.00 92.88 334 SER A C 1
ATOM 2498 O O . SER A 1 334 ? 27.477 18.352 11.956 1.00 92.88 334 SER A O 1
ATOM 2500 N N . SER A 1 335 ? 26.149 20.006 12.684 1.00 91.19 335 SER A N 1
ATOM 2501 C CA . SER A 1 335 ? 25.700 19.284 13.881 1.00 91.19 335 SER A CA 1
ATOM 2502 C C . SER A 1 335 ? 24.810 18.095 13.517 1.00 91.19 335 SER A C 1
ATOM 2504 O O . SER A 1 335 ? 25.026 17.001 14.034 1.00 91.19 335 SER A O 1
ATOM 2506 N N . ILE A 1 336 ? 23.855 18.282 12.596 1.00 91.12 336 ILE A N 1
ATOM 2507 C CA . ILE A 1 336 ? 22.970 17.204 12.115 1.00 91.12 336 ILE A CA 1
ATOM 2508 C C . ILE A 1 336 ? 23.811 16.116 11.443 1.00 91.12 336 ILE A C 1
ATOM 2510 O O . ILE A 1 336 ? 23.674 14.930 11.743 1.00 91.12 336 ILE A O 1
ATOM 2514 N N . VAL A 1 337 ? 24.748 16.519 10.584 1.00 94.00 337 VAL A N 1
ATOM 2515 C CA . VAL A 1 337 ? 25.651 15.596 9.886 1.00 94.00 337 VAL A CA 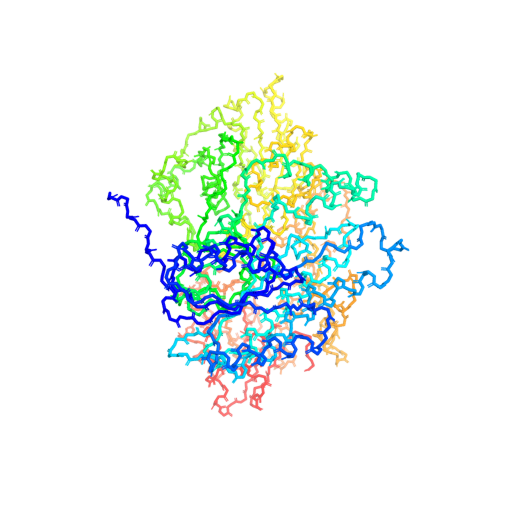1
ATOM 2516 C C . VAL A 1 337 ? 26.530 14.816 10.868 1.00 94.00 337 VAL A C 1
ATOM 2518 O O . VAL A 1 337 ? 26.691 13.602 10.723 1.00 94.00 337 VAL A O 1
ATOM 2521 N N . ALA A 1 338 ? 27.081 15.472 11.893 1.00 91.81 338 ALA A N 1
ATOM 2522 C CA . ALA A 1 338 ? 27.885 14.813 12.920 1.00 91.81 338 ALA A CA 1
ATOM 2523 C C . ALA A 1 338 ? 27.077 13.782 13.727 1.00 91.81 338 ALA A C 1
ATOM 2525 O O . ALA A 1 338 ? 27.589 12.702 14.035 1.00 91.81 338 ALA A O 1
ATOM 2526 N N . GLU A 1 339 ? 25.816 14.079 14.048 1.00 90.81 339 GLU A N 1
ATOM 2527 C CA . GLU A 1 339 ? 24.913 13.140 14.720 1.00 90.81 339 GLU A CA 1
ATOM 2528 C C . GLU A 1 339 ? 24.589 11.924 13.848 1.00 90.81 339 GLU A C 1
ATOM 2530 O O . GLU A 1 339 ? 24.723 10.789 14.314 1.00 90.81 339 GLU A O 1
ATOM 2535 N N . LEU A 1 340 ? 24.281 12.136 12.567 1.00 90.62 340 LEU A N 1
ATOM 2536 C CA . LEU A 1 340 ? 23.988 11.061 11.616 1.00 90.62 340 LEU A CA 1
ATOM 2537 C C . LEU A 1 340 ? 25.202 10.162 11.356 1.00 90.62 340 LEU A C 1
ATOM 2539 O O . LEU A 1 340 ? 25.073 8.936 11.352 1.00 90.62 340 LEU A O 1
ATOM 2543 N N . ARG A 1 341 ? 26.406 10.740 11.239 1.00 90.06 341 ARG A N 1
ATOM 2544 C CA . ARG A 1 341 ? 27.672 9.982 11.173 1.00 90.06 341 ARG A CA 1
ATOM 2545 C C . ARG A 1 341 ? 27.896 9.128 12.429 1.00 90.06 341 ARG A C 1
ATOM 2547 O O . ARG A 1 341 ? 28.509 8.065 12.345 1.00 90.06 341 ARG A O 1
ATOM 2554 N N . ALA A 1 342 ? 27.372 9.557 13.577 1.00 85.81 342 ALA A N 1
ATOM 2555 C CA . ALA A 1 342 ? 27.372 8.806 14.832 1.00 85.81 342 ALA A CA 1
ATOM 2556 C C . ALA A 1 342 ? 26.146 7.881 15.006 1.00 85.81 342 ALA A C 1
ATOM 2558 O O . ALA A 1 342 ? 25.912 7.397 16.115 1.00 85.81 342 ALA A O 1
ATOM 2559 N N . ALA A 1 343 ? 25.377 7.634 13.936 1.00 79.88 343 ALA A N 1
ATOM 2560 C CA . ALA A 1 343 ? 24.154 6.826 13.920 1.00 79.88 343 ALA A CA 1
ATOM 2561 C C . ALA A 1 343 ? 23.065 7.301 14.905 1.00 79.88 343 ALA A C 1
ATOM 2563 O O . ALA A 1 343 ? 22.275 6.499 15.402 1.00 79.88 343 ALA A O 1
ATOM 2564 N N . ARG A 1 344 ? 23.013 8.608 15.191 1.00 82.44 344 ARG A N 1
ATOM 2565 C CA . ARG A 1 344 ? 21.934 9.239 15.959 1.00 82.44 344 ARG A CA 1
ATOM 2566 C C . ARG A 1 344 ? 21.005 9.976 15.004 1.00 82.44 344 ARG A C 1
ATOM 2568 O O . ARG A 1 344 ? 21.437 10.883 14.301 1.00 82.44 344 ARG A O 1
ATOM 2575 N N . LEU A 1 345 ? 19.743 9.556 14.968 1.00 79.75 345 LEU A N 1
ATOM 2576 C CA . LEU A 1 345 ? 18.730 10.147 14.098 1.00 79.75 345 LEU A CA 1
ATOM 2577 C C . LEU A 1 345 ? 18.020 11.319 14.782 1.00 79.75 345 LEU A C 1
ATOM 2579 O O . LEU A 1 345 ? 17.765 11.242 15.986 1.00 79.75 345 LEU A O 1
ATOM 2583 N N . PRO A 1 346 ? 17.619 12.352 14.019 1.00 72.69 346 PRO A N 1
ATOM 2584 C CA . PRO A 1 346 ? 16.865 13.480 14.560 1.00 72.69 346 PRO A CA 1
ATOM 2585 C C . PRO A 1 346 ? 15.460 13.076 15.038 1.00 72.69 346 PRO A C 1
ATOM 2587 O O . PRO A 1 346 ? 14.899 13.725 15.918 1.00 72.69 346 PRO A O 1
ATOM 2590 N N . ILE A 1 347 ? 14.881 12.013 14.463 1.00 73.50 347 ILE A N 1
ATOM 2591 C CA . ILE A 1 347 ? 13.551 11.483 14.796 1.00 73.50 347 ILE A CA 1
ATOM 2592 C C . ILE A 1 347 ? 13.604 9.953 14.859 1.00 73.50 347 ILE A C 1
ATOM 2594 O O . ILE A 1 347 ? 14.294 9.310 14.066 1.00 73.50 347 ILE A O 1
ATOM 2598 N N . VAL A 1 348 ? 12.835 9.371 15.784 1.00 74.00 348 VAL A N 1
ATOM 2599 C CA . VAL A 1 348 ? 12.624 7.922 15.879 1.00 74.00 348 VAL A CA 1
ATOM 2600 C C . VAL A 1 348 ? 11.685 7.464 14.761 1.00 74.00 348 VAL A C 1
ATOM 2602 O O . VAL A 1 348 ? 10.500 7.792 14.763 1.00 74.00 348 VAL A O 1
ATOM 2605 N N . GLU A 1 349 ? 12.209 6.672 13.831 1.00 79.81 349 GLU A N 1
ATOM 2606 C CA . GLU A 1 349 ? 11.447 5.985 12.785 1.00 79.81 349 GLU A CA 1
ATOM 2607 C C . GLU A 1 349 ? 11.839 4.496 12.809 1.00 79.81 349 GLU A C 1
ATOM 2609 O O . GLU A 1 349 ? 13.027 4.191 12.660 1.00 79.81 349 GLU A O 1
ATOM 2614 N N . PRO A 1 350 ? 10.892 3.562 13.027 1.00 80.12 350 PRO A N 1
ATOM 2615 C CA . PRO A 1 350 ? 11.211 2.144 13.190 1.00 80.12 350 PRO A CA 1
ATOM 2616 C C . PRO A 1 350 ? 12.002 1.557 12.009 1.00 80.12 350 PRO A C 1
ATOM 2618 O O . PRO A 1 350 ? 11.496 1.500 10.894 1.00 80.12 350 PRO A O 1
ATOM 2621 N N . GLY A 1 351 ? 13.229 1.085 12.262 1.00 84.69 351 GLY A N 1
ATOM 2622 C CA . GLY A 1 351 ? 14.097 0.429 11.273 1.00 84.69 351 GLY A CA 1
ATOM 2623 C C . GLY A 1 351 ? 14.995 1.363 10.448 1.00 84.69 351 GLY A C 1
ATOM 2624 O O . GLY A 1 351 ? 15.805 0.881 9.652 1.00 84.69 351 GLY A O 1
ATOM 2625 N N . LEU A 1 352 ? 14.889 2.687 10.621 1.00 87.19 352 LEU A N 1
ATOM 2626 C CA . LEU A 1 352 ? 15.686 3.663 9.861 1.00 87.19 352 LEU A CA 1
ATOM 2627 C C . LEU A 1 352 ? 17.155 3.691 10.297 1.00 87.19 352 LEU A C 1
ATOM 2629 O O . LEU A 1 352 ? 18.049 3.837 9.465 1.00 87.19 352 LEU A O 1
ATOM 2633 N N . ASP A 1 353 ? 17.411 3.507 11.587 1.00 87.56 353 ASP A N 1
ATOM 2634 C CA . ASP A 1 353 ? 18.741 3.420 12.188 1.00 87.56 353 ASP A CA 1
ATOM 2635 C C . ASP A 1 353 ? 19.523 2.205 11.671 1.00 87.56 353 ASP A C 1
ATOM 2637 O O . ASP A 1 353 ? 20.674 2.330 11.236 1.00 87.56 353 ASP A O 1
ATOM 2641 N N . GLU A 1 354 ? 18.879 1.036 11.637 1.00 88.56 354 GLU A N 1
ATOM 2642 C CA . GLU A 1 354 ? 19.460 -0.194 11.098 1.00 88.56 354 GLU A CA 1
ATOM 2643 C C . GLU A 1 354 ? 19.776 -0.071 9.601 1.00 88.56 354 GLU A C 1
ATOM 2645 O O . GLU A 1 354 ? 20.838 -0.513 9.141 1.00 88.56 354 GLU A O 1
ATOM 2650 N N . LEU A 1 355 ? 18.867 0.543 8.838 1.00 89.44 355 LEU A N 1
ATOM 2651 C CA . LEU A 1 355 ? 19.017 0.774 7.404 1.00 89.44 355 LEU A CA 1
ATOM 2652 C C . LEU A 1 355 ? 20.182 1.729 7.107 1.00 89.44 355 LEU A C 1
ATOM 2654 O O . LEU A 1 355 ? 21.085 1.373 6.347 1.00 89.44 355 LEU A O 1
ATOM 2658 N N . ILE A 1 356 ? 20.220 2.899 7.751 1.00 91.31 356 ILE A N 1
ATOM 2659 C CA . ILE A 1 356 ? 21.312 3.871 7.588 1.00 91.31 356 ILE A CA 1
ATOM 2660 C C . ILE A 1 356 ? 22.650 3.250 7.987 1.00 91.31 356 ILE A C 1
ATOM 2662 O O . ILE A 1 356 ? 23.637 3.373 7.254 1.00 91.31 356 ILE A O 1
ATOM 2666 N N . GLY A 1 357 ? 22.692 2.527 9.110 1.00 89.94 357 GLY A N 1
ATOM 2667 C CA . GLY A 1 357 ? 23.899 1.852 9.576 1.00 89.94 357 GLY A CA 1
ATOM 2668 C C . GLY A 1 357 ? 24.411 0.804 8.584 1.00 89.94 357 GLY A C 1
ATOM 2669 O O . GLY A 1 357 ? 25.620 0.703 8.357 1.00 89.94 357 GLY A O 1
ATOM 2670 N N . ARG A 1 358 ? 23.512 0.037 7.957 1.00 92.06 358 ARG A N 1
ATOM 2671 C CA . ARG A 1 358 ? 23.857 -0.945 6.919 1.00 92.06 358 ARG A CA 1
ATOM 2672 C C . ARG A 1 358 ? 24.394 -0.278 5.655 1.00 92.06 358 ARG A C 1
ATOM 2674 O O . ARG A 1 358 ? 25.446 -0.687 5.158 1.00 92.06 358 ARG A O 1
ATOM 2681 N N . GLU A 1 359 ? 23.700 0.729 5.136 1.00 93.19 359 GLU A N 1
ATOM 2682 C CA . GLU A 1 359 ? 24.069 1.335 3.855 1.00 93.19 359 GLU A CA 1
ATOM 2683 C C . GLU A 1 359 ? 25.338 2.188 3.964 1.00 93.19 359 GLU A C 1
ATOM 2685 O O . GLU A 1 359 ? 26.184 2.120 3.067 1.00 93.19 359 GLU A O 1
ATOM 2690 N N . THR A 1 360 ? 25.560 2.843 5.109 1.00 93.06 360 THR A N 1
ATOM 2691 C CA . THR A 1 360 ? 26.829 3.525 5.424 1.00 93.06 360 THR A CA 1
ATOM 2692 C C . THR A 1 360 ? 27.994 2.535 5.458 1.00 93.06 360 THR A C 1
ATOM 2694 O O . THR A 1 360 ? 29.014 2.749 4.805 1.00 93.06 360 THR A O 1
ATOM 2697 N N . LYS A 1 361 ? 27.835 1.384 6.135 1.00 92.31 361 LYS A N 1
ATOM 2698 C CA . LYS A 1 361 ? 28.863 0.320 6.157 1.00 92.31 361 LYS A CA 1
ATOM 2699 C C . LYS A 1 361 ? 29.156 -0.248 4.770 1.00 92.31 361 LYS A C 1
ATOM 2701 O O . LYS A 1 361 ? 30.268 -0.699 4.516 1.00 92.31 361 LYS A O 1
ATOM 2706 N N . SER A 1 362 ? 28.166 -0.251 3.882 1.00 91.19 362 SER A N 1
ATOM 2707 C CA . SER A 1 362 ? 28.331 -0.733 2.510 1.00 91.19 362 SER A CA 1
ATOM 2708 C C . SER A 1 362 ? 29.021 0.269 1.576 1.00 91.19 362 SER A C 1
ATOM 2710 O O . SER A 1 362 ? 29.386 -0.104 0.463 1.00 91.19 362 SER A O 1
ATOM 2712 N N . GLY A 1 363 ? 29.182 1.524 2.013 1.00 92.94 363 GLY A N 1
ATOM 2713 C CA . GLY A 1 363 ? 29.758 2.617 1.231 1.00 92.94 363 GLY A CA 1
ATOM 2714 C C . GLY A 1 363 ? 28.809 3.262 0.214 1.00 92.94 363 GLY A C 1
ATOM 2715 O O . GLY A 1 363 ? 29.239 4.169 -0.492 1.00 92.94 363 GLY A O 1
ATOM 2716 N N . ARG A 1 364 ? 27.543 2.818 0.133 1.00 93.25 364 ARG A N 1
ATOM 2717 C CA . ARG A 1 364 ? 26.513 3.405 -0.748 1.00 93.25 364 ARG A CA 1
ATOM 2718 C C . ARG A 1 364 ? 25.875 4.674 -0.193 1.00 93.25 364 ARG A C 1
ATOM 2720 O O . ARG A 1 364 ? 25.306 5.424 -0.970 1.00 93.25 364 ARG A O 1
ATOM 2727 N N . LEU A 1 365 ? 25.955 4.902 1.117 1.00 97.06 365 LEU A N 1
ATOM 2728 C CA . LEU A 1 365 ? 25.470 6.117 1.767 1.00 97.06 365 LEU A CA 1
ATOM 2729 C C . LEU A 1 365 ? 26.631 6.827 2.461 1.00 97.06 365 LEU A C 1
ATOM 2731 O O . LEU A 1 365 ? 27.352 6.218 3.254 1.00 97.06 365 LEU A O 1
ATOM 2735 N N . ARG A 1 366 ? 26.805 8.113 2.166 1.00 96.62 366 ARG A N 1
ATOM 2736 C CA . ARG A 1 366 ? 27.792 8.996 2.799 1.00 96.62 366 ARG A CA 1
ATOM 2737 C C . ARG A 1 366 ? 27.116 10.273 3.259 1.00 96.62 366 ARG A C 1
ATOM 2739 O O . ARG A 1 366 ? 26.189 10.724 2.604 1.00 96.62 366 ARG A O 1
ATOM 2746 N N . PHE A 1 367 ? 27.592 10.843 4.357 1.00 97.19 367 PHE A N 1
ATOM 2747 C CA . PHE A 1 367 ? 27.070 12.089 4.910 1.00 97.19 367 PHE A CA 1
ATOM 2748 C C . PHE A 1 367 ? 28.106 13.194 4.760 1.00 97.19 367 PHE A C 1
ATOM 2750 O O . PHE A 1 367 ? 29.252 12.981 5.162 1.00 97.19 367 PHE A O 1
ATOM 2757 N N . GLU A 1 368 ? 27.699 14.349 4.241 1.00 97.00 368 GLU A N 1
ATOM 2758 C CA . GLU A 1 368 ? 28.549 15.517 3.999 1.00 97.00 368 GLU A CA 1
ATOM 2759 C C . GLU A 1 368 ? 27.868 16.811 4.456 1.00 97.00 368 GLU A C 1
ATOM 2761 O O . GLU A 1 368 ? 26.646 16.929 4.423 1.00 97.00 368 GLU A O 1
ATOM 2766 N N . ASP A 1 369 ? 28.667 17.784 4.883 1.00 96.00 369 ASP A N 1
ATOM 2767 C CA . ASP A 1 369 ? 28.233 19.111 5.336 1.00 96.00 369 ASP A CA 1
ATOM 2768 C C . ASP A 1 369 ? 28.748 20.260 4.451 1.00 96.00 369 ASP A C 1
ATOM 2770 O O . ASP A 1 369 ? 28.472 21.431 4.711 1.00 96.00 369 ASP A O 1
ATOM 2774 N N . ASP A 1 370 ? 29.445 19.935 3.358 1.00 94.88 370 ASP A N 1
ATOM 2775 C CA . ASP A 1 370 ? 29.946 20.902 2.380 1.00 94.88 370 ASP A CA 1
ATOM 2776 C C . ASP A 1 370 ? 29.134 20.877 1.074 1.00 94.88 370 ASP A C 1
ATOM 2778 O O . ASP A 1 370 ? 28.769 19.818 0.563 1.00 94.88 370 ASP A O 1
ATOM 2782 N N . ALA A 1 371 ? 28.863 22.057 0.508 1.00 93.25 371 ALA A N 1
ATOM 2783 C CA . ALA A 1 371 ? 28.038 22.203 -0.694 1.00 93.25 371 ALA A CA 1
ATOM 2784 C C . ALA A 1 371 ? 28.629 21.512 -1.939 1.00 93.25 371 ALA A C 1
ATOM 2786 O O . ALA A 1 371 ? 27.886 21.199 -2.869 1.00 93.25 371 ALA A O 1
ATOM 2787 N N . THR A 1 372 ? 29.934 21.214 -1.959 1.00 94.19 372 THR A N 1
ATOM 2788 C CA . THR A 1 372 ? 30.571 20.402 -3.012 1.00 94.19 372 THR A CA 1
ATOM 2789 C C . THR A 1 372 ? 30.064 18.958 -3.054 1.00 94.19 372 THR A C 1
ATOM 2791 O O . THR A 1 372 ? 30.315 18.261 -4.034 1.00 94.19 372 THR A O 1
ATOM 2794 N N . ALA A 1 373 ? 29.283 18.511 -2.063 1.00 93.56 373 ALA A N 1
ATOM 2795 C CA . ALA A 1 373 ? 28.629 17.203 -2.040 1.00 93.56 373 ALA A CA 1
ATOM 2796 C C . ALA A 1 373 ? 27.775 16.903 -3.289 1.00 93.56 373 ALA A C 1
ATOM 2798 O O . ALA A 1 373 ? 27.623 15.739 -3.667 1.00 93.56 373 ALA A O 1
ATOM 2799 N N . VAL A 1 374 ? 27.244 17.936 -3.958 1.00 95.31 374 VAL A N 1
ATOM 2800 C CA . VAL A 1 374 ? 26.465 17.775 -5.199 1.00 95.31 374 VAL A CA 1
ATOM 2801 C C . VAL A 1 374 ? 27.330 17.554 -6.446 1.00 95.31 374 VAL A C 1
ATOM 2803 O O . VAL A 1 374 ? 26.789 17.281 -7.520 1.00 95.31 374 VAL A O 1
ATOM 2806 N N . ASP A 1 375 ? 28.657 17.673 -6.344 1.00 93.19 375 ASP A N 1
ATOM 2807 C CA . ASP A 1 375 ? 29.552 17.565 -7.494 1.00 93.19 375 ASP A CA 1
ATOM 2808 C C . ASP A 1 375 ? 29.483 16.167 -8.133 1.00 93.19 375 ASP A C 1
ATOM 2810 O O . ASP A 1 375 ? 29.531 15.119 -7.475 1.00 93.19 375 ASP A O 1
ATOM 2814 N N . GLY A 1 376 ? 29.324 16.145 -9.454 1.00 92.50 376 GLY A N 1
ATOM 2815 C CA . GLY A 1 376 ? 29.116 14.930 -10.239 1.00 92.50 376 GLY A CA 1
ATOM 2816 C C . GLY A 1 376 ? 27.805 14.174 -9.966 1.00 92.50 376 GLY A C 1
ATOM 2817 O O . GLY A 1 376 ? 27.664 13.062 -10.469 1.00 92.50 376 GLY A O 1
ATOM 2818 N N . ALA A 1 377 ? 26.865 14.705 -9.171 1.00 96.31 377 ALA A N 1
ATOM 2819 C CA . ALA A 1 377 ? 25.573 14.055 -8.925 1.00 96.31 377 ALA A CA 1
ATOM 2820 C C . ALA A 1 377 ? 24.647 14.175 -10.146 1.00 96.31 377 ALA A C 1
ATOM 2822 O O . ALA A 1 377 ? 24.414 15.267 -10.669 1.00 96.31 377 ALA A O 1
ATOM 2823 N N . ASP A 1 378 ? 24.111 13.055 -10.633 1.00 95.25 378 ASP A N 1
ATOM 2824 C CA . ASP A 1 378 ? 23.163 13.033 -11.757 1.00 95.25 378 ASP A CA 1
ATOM 2825 C C . ASP A 1 378 ? 21.829 13.684 -11.373 1.00 95.25 378 ASP A C 1
ATOM 2827 O O . ASP A 1 378 ? 21.120 14.237 -12.222 1.00 95.25 378 ASP A O 1
ATOM 2831 N N . LEU A 1 379 ? 21.490 13.596 -10.087 1.00 97.38 379 LEU A N 1
ATOM 2832 C CA . LEU A 1 379 ? 20.274 14.128 -9.500 1.00 97.38 379 LEU A CA 1
ATOM 2833 C C . LEU A 1 379 ? 20.552 14.665 -8.093 1.00 97.38 379 LEU A C 1
ATOM 2835 O O . LEU A 1 379 ? 21.203 14.004 -7.284 1.00 97.38 379 LEU A O 1
ATOM 2839 N N . VAL A 1 380 ? 20.029 15.854 -7.805 1.00 98.38 380 VAL A N 1
ATOM 2840 C CA . VAL A 1 380 ? 20.031 16.473 -6.477 1.00 98.38 380 VAL A CA 1
ATOM 2841 C C . VAL A 1 380 ? 18.592 16.523 -5.983 1.00 98.38 380 VAL A C 1
ATOM 2843 O O . VAL A 1 380 ? 17.771 17.248 -6.539 1.00 98.38 380 VAL A O 1
ATOM 2846 N N . TRP A 1 381 ? 18.275 15.733 -4.964 1.00 98.38 381 TRP A N 1
ATOM 2847 C CA . TRP A 1 381 ? 16.949 15.644 -4.373 1.00 98.38 381 TRP A CA 1
ATOM 2848 C C . TRP A 1 381 ? 16.851 16.558 -3.150 1.00 98.38 381 TRP A C 1
ATOM 2850 O O . TRP A 1 381 ? 17.475 16.305 -2.128 1.00 98.38 381 TRP A O 1
ATOM 2860 N N . VAL A 1 382 ? 16.072 17.629 -3.259 1.00 98.25 382 VAL A N 1
ATOM 2861 C CA . VAL A 1 382 ? 15.900 18.668 -2.239 1.00 98.25 382 VAL A CA 1
ATOM 2862 C C . VAL A 1 382 ? 14.760 18.294 -1.286 1.00 98.25 382 VAL A C 1
ATOM 2864 O O . VAL A 1 382 ? 13.607 18.176 -1.709 1.00 98.25 382 VAL A O 1
ATOM 2867 N N . THR A 1 383 ? 15.088 18.110 -0.006 1.00 96.56 383 THR A N 1
ATOM 2868 C CA . THR A 1 383 ? 14.211 17.549 1.038 1.00 96.56 383 THR A CA 1
ATOM 2869 C C . THR A 1 383 ? 14.213 18.339 2.347 1.00 96.56 383 THR A C 1
ATOM 2871 O O . THR A 1 383 ? 13.774 17.814 3.369 1.00 96.56 383 THR A O 1
ATOM 2874 N N . TRP A 1 384 ? 14.700 19.582 2.358 1.00 94.25 384 TRP A N 1
ATOM 2875 C CA . TRP A 1 384 ? 14.585 20.417 3.551 1.00 94.25 384 TRP A CA 1
ATOM 2876 C C . TRP A 1 384 ? 13.127 20.719 3.906 1.00 94.25 384 TRP A C 1
ATOM 2878 O O . TRP A 1 384 ? 12.298 20.940 3.018 1.00 94.25 384 TRP A O 1
ATOM 2888 N N . ASP A 1 385 ? 12.846 20.826 5.200 1.00 88.12 385 ASP A N 1
ATOM 2889 C CA . ASP A 1 385 ? 11.589 21.400 5.661 1.00 88.12 385 ASP A CA 1
ATOM 2890 C C . ASP A 1 385 ? 11.567 22.903 5.430 1.00 88.12 385 ASP A C 1
ATOM 2892 O O . ASP A 1 385 ? 12.566 23.598 5.617 1.00 88.12 385 ASP A O 1
ATOM 2896 N N . THR A 1 386 ? 10.392 23.404 5.075 1.00 88.25 386 THR A N 1
ATOM 2897 C CA . THR A 1 386 ? 10.141 24.837 4.976 1.00 88.25 386 THR A CA 1
ATOM 2898 C C . THR A 1 386 ? 9.750 25.350 6.363 1.00 88.25 386 THR A C 1
ATOM 2900 O O . THR A 1 386 ? 8.700 24.932 6.869 1.00 88.25 386 THR A O 1
ATOM 2903 N N . PRO A 1 387 ? 10.554 26.219 7.008 1.00 85.25 387 PRO A N 1
ATOM 2904 C CA . PRO A 1 387 ? 10.213 26.763 8.317 1.00 85.25 387 PRO A CA 1
ATOM 2905 C C . PRO A 1 387 ? 8.905 27.551 8.275 1.00 85.25 387 PRO A C 1
ATOM 2907 O O . PRO A 1 387 ? 8.523 28.092 7.239 1.00 85.25 387 PRO A O 1
ATOM 2910 N N . ILE A 1 388 ? 8.216 27.615 9.412 1.00 76.81 388 ILE A N 1
ATOM 2911 C CA . ILE A 1 388 ? 6.918 28.283 9.538 1.00 76.81 388 ILE A CA 1
ATOM 2912 C C . ILE A 1 388 ? 6.964 29.213 10.750 1.00 76.81 388 ILE A C 1
ATOM 2914 O O . ILE A 1 388 ? 7.375 28.790 11.836 1.00 76.81 388 ILE A O 1
ATOM 2918 N N . ASP A 1 389 ? 6.522 30.456 10.569 1.00 76.44 389 ASP A N 1
ATOM 2919 C CA . ASP A 1 389 ? 6.425 31.450 11.643 1.00 76.44 389 ASP A CA 1
ATOM 2920 C C . ASP A 1 389 ? 5.205 31.222 12.554 1.00 76.44 389 ASP A C 1
ATOM 2922 O O . ASP A 1 389 ? 4.547 30.181 12.478 1.00 76.44 389 ASP A O 1
ATOM 2926 N N . ASP A 1 390 ? 4.925 32.156 13.468 1.00 67.50 390 ASP A N 1
ATOM 2927 C CA . ASP A 1 390 ? 3.800 32.071 14.406 1.00 67.50 390 ASP A CA 1
ATOM 2928 C C . ASP A 1 390 ? 2.426 32.303 13.745 1.00 67.50 390 ASP A C 1
ATOM 2930 O O . ASP A 1 390 ? 1.426 31.824 14.285 1.00 67.50 390 ASP A O 1
ATOM 2934 N N . GLU A 1 391 ? 2.371 32.846 12.524 1.00 67.69 391 GLU A N 1
ATOM 2935 C CA . GLU A 1 391 ? 1.148 33.073 11.736 1.00 67.69 391 GLU A CA 1
ATOM 2936 C C . GLU A 1 391 ? 0.897 32.014 10.639 1.00 67.69 391 GLU A C 1
ATOM 2938 O O . GLU A 1 391 ? 0.114 32.241 9.715 1.00 67.69 391 GLU A O 1
ATOM 2943 N N . ASP A 1 392 ? 1.549 30.851 10.728 1.00 69.25 392 ASP A N 1
ATOM 2944 C CA . ASP A 1 392 ? 1.453 29.747 9.754 1.00 69.25 392 ASP A CA 1
ATOM 2945 C C . ASP A 1 392 ? 1.968 30.091 8.344 1.00 69.25 392 ASP A C 1
ATOM 2947 O O . ASP A 1 392 ? 1.662 29.404 7.362 1.00 69.25 392 ASP A O 1
ATOM 2951 N N . ARG A 1 393 ? 2.809 31.124 8.231 1.00 75.25 393 ARG A N 1
ATOM 2952 C CA . ARG A 1 393 ? 3.418 31.530 6.962 1.00 75.25 393 ARG A CA 1
ATOM 2953 C C . ARG A 1 393 ? 4.740 30.802 6.770 1.00 75.25 393 ARG A C 1
ATOM 2955 O O . ARG A 1 393 ? 5.540 30.680 7.695 1.00 75.25 393 ARG A O 1
ATOM 2962 N N . SER A 1 394 ? 4.952 30.301 5.557 1.00 83.12 394 SER A N 1
ATOM 2963 C CA . SER A 1 394 ? 6.141 29.518 5.211 1.00 83.12 394 SER A CA 1
ATOM 2964 C C . SER A 1 394 ? 7.301 30.431 4.809 1.00 83.12 394 SER A C 1
ATOM 2966 O O . SER A 1 394 ? 7.127 31.306 3.962 1.00 83.12 394 SER A O 1
ATOM 2968 N N . ASP A 1 395 ? 8.490 30.201 5.366 1.00 87.94 395 ASP A N 1
ATOM 2969 C CA . ASP A 1 395 ? 9.730 30.864 4.951 1.00 87.94 395 ASP A CA 1
ATOM 2970 C C . ASP A 1 395 ? 10.295 30.170 3.705 1.00 87.94 395 ASP A C 1
ATOM 2972 O O . ASP A 1 395 ? 11.132 29.268 3.764 1.00 87.94 395 ASP A O 1
ATOM 2976 N N . VAL A 1 396 ? 9.763 30.566 2.551 1.00 90.56 396 VAL A N 1
ATOM 2977 C CA . VAL A 1 396 ? 10.139 30.015 1.243 1.00 90.56 396 VAL A CA 1
ATOM 2978 C C . VAL A 1 396 ? 11.598 30.336 0.908 1.00 90.56 396 VAL A C 1
ATOM 2980 O O . VAL A 1 396 ? 12.317 29.480 0.388 1.00 90.56 396 VAL A O 1
ATOM 2983 N N . GLU A 1 397 ? 12.059 31.545 1.239 1.00 93.88 397 GLU A N 1
ATOM 2984 C CA . GLU A 1 397 ? 13.410 32.012 0.911 1.00 93.88 397 GLU A CA 1
ATOM 2985 C C . GLU A 1 397 ? 14.486 31.180 1.616 1.00 93.88 397 GLU A C 1
ATOM 2987 O O . GLU A 1 397 ? 15.539 30.909 1.037 1.00 93.88 397 GLU A O 1
ATOM 2992 N N . TRP A 1 398 ? 14.195 30.679 2.820 1.00 94.00 398 TRP A N 1
ATOM 2993 C CA . TRP A 1 398 ? 15.072 29.764 3.549 1.00 94.00 398 TRP A CA 1
ATOM 2994 C C . TRP A 1 398 ? 15.460 28.523 2.728 1.00 94.00 398 TRP A C 1
ATOM 2996 O O . TRP A 1 398 ? 16.612 28.076 2.794 1.00 94.00 398 TRP A O 1
ATOM 3006 N N . VAL A 1 399 ? 14.527 27.969 1.942 1.00 95.31 399 VAL A N 1
ATOM 3007 C CA . VAL A 1 399 ? 14.783 26.814 1.065 1.00 95.31 399 VAL A CA 1
ATOM 3008 C C . VAL A 1 399 ? 15.390 27.271 -0.262 1.00 95.31 399 VAL A C 1
ATOM 3010 O O . VAL A 1 399 ? 16.377 26.686 -0.710 1.00 95.31 399 VAL A O 1
ATOM 3013 N N . LEU A 1 400 ? 14.850 28.328 -0.882 1.00 96.81 400 LEU A N 1
ATOM 3014 C CA . LEU A 1 400 ? 15.335 28.812 -2.180 1.00 96.81 400 LEU A CA 1
ATOM 3015 C C . LEU A 1 400 ? 16.811 29.219 -2.128 1.00 96.81 400 LEU A C 1
ATOM 3017 O O . LEU A 1 400 ? 17.605 28.746 -2.942 1.00 96.81 400 LEU A O 1
ATOM 3021 N N . GLY A 1 401 ? 17.201 30.010 -1.125 1.00 96.94 401 GLY A N 1
ATOM 3022 C CA . GLY A 1 401 ? 18.586 30.432 -0.932 1.00 96.94 401 GLY A CA 1
ATOM 3023 C C . GLY A 1 401 ? 19.534 29.260 -0.655 1.00 96.94 401 GLY A C 1
ATOM 3024 O O . GLY A 1 401 ? 20.696 29.280 -1.061 1.00 96.94 401 GLY A O 1
ATOM 3025 N N . ARG A 1 402 ? 19.050 28.182 -0.021 1.00 96.81 402 ARG A N 1
ATOM 3026 C CA . ARG A 1 402 ? 19.824 26.943 0.168 1.00 96.81 402 ARG A CA 1
ATOM 3027 C C . ARG A 1 402 ? 20.104 26.230 -1.141 1.00 96.81 402 ARG A C 1
ATOM 3029 O O . ARG A 1 402 ? 21.251 25.864 -1.385 1.00 96.81 402 ARG A O 1
ATOM 3036 N N . VAL A 1 403 ? 19.083 26.068 -1.977 1.00 97.56 403 VAL A N 1
ATOM 3037 C CA . VAL A 1 403 ? 19.231 25.462 -3.305 1.00 97.56 403 VAL A CA 1
ATOM 3038 C C . VAL A 1 403 ? 20.153 26.312 -4.184 1.00 97.56 403 VAL A C 1
ATOM 3040 O O . VAL A 1 403 ? 21.016 25.768 -4.869 1.00 97.56 403 VAL A O 1
ATOM 3043 N N . GLU A 1 404 ? 20.044 27.640 -4.110 1.00 97.06 404 GLU A N 1
ATOM 3044 C CA . GLU A 1 404 ? 20.888 28.573 -4.864 1.00 97.06 404 GLU A CA 1
ATOM 3045 C C . GLU A 1 404 ? 22.383 28.431 -4.533 1.00 97.06 404 GLU A C 1
ATOM 3047 O O . GLU A 1 404 ? 23.224 28.456 -5.435 1.00 97.06 404 GLU A O 1
ATOM 3052 N N . ARG A 1 405 ? 22.735 28.163 -3.267 1.00 96.56 405 ARG A N 1
ATOM 3053 C CA . ARG A 1 405 ? 24.129 27.881 -2.867 1.00 96.56 405 ARG A CA 1
ATOM 3054 C C . ARG A 1 405 ? 24.713 26.619 -3.511 1.00 96.56 405 ARG A C 1
ATOM 3056 O O . ARG A 1 405 ? 25.934 26.502 -3.589 1.00 96.56 405 ARG A O 1
ATOM 3063 N N . LEU A 1 406 ? 23.878 25.701 -4.002 1.00 97.06 406 LEU A N 1
ATOM 3064 C CA . LEU A 1 406 ? 24.323 24.492 -4.704 1.00 97.06 406 LEU A CA 1
ATOM 3065 C C . LEU A 1 406 ? 24.616 24.745 -6.188 1.00 97.06 406 LEU A C 1
ATOM 3067 O O . LEU A 1 406 ? 25.375 23.988 -6.795 1.00 97.06 406 LEU A O 1
ATOM 3071 N N . PHE A 1 407 ? 24.061 25.811 -6.781 1.00 97.00 407 PHE A N 1
ATOM 3072 C CA . PHE A 1 407 ? 24.161 26.100 -8.218 1.00 97.00 407 PHE A CA 1
ATOM 3073 C C . PHE A 1 407 ? 25.581 26.066 -8.802 1.00 97.00 407 PHE A C 1
ATOM 3075 O O . PHE A 1 407 ? 25.736 25.499 -9.890 1.00 97.00 407 PHE A O 1
ATOM 3082 N N . PRO A 1 408 ? 26.627 26.604 -8.134 1.00 96.06 408 PRO A N 1
ATOM 3083 C CA . PRO A 1 408 ? 27.984 26.580 -8.681 1.00 96.06 408 PRO A CA 1
ATOM 3084 C C . PRO A 1 408 ? 28.491 25.163 -8.988 1.00 96.06 408 PRO A C 1
ATOM 3086 O O . PRO A 1 408 ? 29.211 24.959 -9.972 1.00 96.06 408 PRO A O 1
ATOM 3089 N N . TYR A 1 409 ? 28.057 24.185 -8.192 1.00 96.38 409 TYR A N 1
ATOM 3090 C CA . TYR A 1 409 ? 28.564 22.813 -8.171 1.00 96.38 409 TYR A CA 1
ATOM 3091 C C . TYR A 1 409 ? 27.714 21.826 -8.996 1.00 96.38 409 TYR A C 1
ATOM 3093 O O . TYR A 1 409 ? 28.133 20.696 -9.224 1.00 96.38 409 TYR A O 1
ATOM 3101 N N . LEU A 1 410 ? 26.538 22.233 -9.495 1.00 96.38 410 LEU A N 1
ATOM 3102 C CA . LEU A 1 410 ? 25.642 21.353 -10.263 1.00 96.38 410 LEU A CA 1
ATOM 3103 C C . LEU A 1 410 ? 26.227 20.969 -11.628 1.00 96.38 410 LEU A C 1
ATOM 3105 O O . LEU A 1 410 ? 26.371 21.817 -12.508 1.00 96.38 410 LEU A O 1
ATOM 3109 N N . GLN A 1 411 ? 26.527 19.698 -11.875 1.00 93.69 411 GLN A N 1
ATOM 3110 C CA . GLN A 1 411 ? 27.060 19.287 -13.179 1.00 93.69 411 GLN A CA 1
ATOM 3111 C C . GLN A 1 411 ? 26.073 19.506 -14.345 1.00 93.69 411 GLN A C 1
ATOM 3113 O O . GLN A 1 411 ? 24.857 19.609 -14.168 1.00 93.69 411 GLN A O 1
ATOM 3118 N N . ARG A 1 412 ? 26.601 19.559 -15.575 1.00 92.56 412 ARG A N 1
ATOM 3119 C CA . ARG A 1 412 ? 25.779 19.651 -16.790 1.00 92.56 412 ARG A CA 1
ATOM 3120 C C . ARG A 1 412 ? 24.881 18.414 -16.908 1.00 92.56 412 ARG A C 1
ATOM 3122 O O . ARG A 1 412 ? 25.359 17.291 -16.815 1.00 92.56 412 ARG A O 1
ATOM 3129 N N . GLY A 1 413 ? 23.595 18.628 -17.156 1.00 92.56 413 GLY A N 1
ATOM 3130 C CA . GLY A 1 413 ? 22.583 17.581 -17.258 1.00 92.56 413 GLY A CA 1
ATOM 3131 C C . GLY A 1 413 ? 22.023 17.113 -15.911 1.00 92.56 413 GLY A C 1
ATOM 3132 O O . GLY A 1 413 ? 21.222 16.177 -15.902 1.00 92.56 413 GLY A O 1
ATOM 3133 N N . ALA A 1 414 ? 22.403 17.724 -14.784 1.00 96.06 414 ALA A N 1
ATOM 3134 C CA . ALA A 1 414 ? 21.821 17.395 -13.485 1.00 96.06 414 ALA A CA 1
ATOM 3135 C C . ALA A 1 414 ? 20.318 17.732 -13.428 1.00 96.06 414 ALA A C 1
ATOM 3137 O O . ALA A 1 414 ? 19.853 18.687 -14.060 1.00 96.06 414 ALA A O 1
ATOM 3138 N N . ILE A 1 415 ? 19.567 16.948 -12.651 1.00 98.00 415 ILE A N 1
ATOM 3139 C CA . ILE A 1 415 ? 18.171 17.240 -12.297 1.00 98.00 415 ILE A CA 1
ATOM 3140 C C . ILE A 1 415 ? 18.127 17.688 -10.837 1.00 98.00 415 ILE A C 1
ATOM 3142 O O . ILE A 1 415 ? 18.552 16.943 -9.958 1.00 98.00 415 ILE A O 1
ATOM 3146 N N . VAL A 1 416 ? 17.573 18.868 -10.567 1.00 98.31 416 VAL A N 1
ATOM 3147 C CA . VAL A 1 416 ? 17.196 19.298 -9.216 1.00 98.31 416 VAL A CA 1
ATOM 3148 C C . VAL A 1 416 ? 15.751 18.866 -8.976 1.00 98.31 416 VAL A C 1
ATOM 3150 O O . VAL A 1 416 ? 14.821 19.426 -9.556 1.00 98.31 416 VAL A O 1
ATOM 3153 N N . LEU A 1 417 ? 15.566 17.827 -8.165 1.00 98.31 417 LEU A N 1
ATOM 3154 C CA . LEU A 1 417 ? 14.272 17.238 -7.839 1.00 98.31 417 LEU A CA 1
ATOM 3155 C C . LEU A 1 417 ? 13.797 17.756 -6.479 1.00 98.31 417 LEU A C 1
ATOM 3157 O O . LEU A 1 417 ? 14.392 17.434 -5.458 1.00 98.31 417 LEU A O 1
ATOM 3161 N N . VAL A 1 418 ? 12.735 18.555 -6.447 1.00 98.12 418 VAL A N 1
ATOM 3162 C CA . VAL A 1 418 ? 12.273 19.219 -5.221 1.00 98.12 418 VAL A CA 1
ATOM 3163 C C . VAL A 1 418 ? 11.095 18.475 -4.595 1.00 98.12 418 VAL A C 1
ATOM 3165 O O . VAL A 1 418 ? 10.075 18.247 -5.250 1.00 98.12 418 VAL A O 1
ATOM 3168 N N . SER A 1 419 ? 11.237 18.131 -3.313 1.00 96.31 419 SER A N 1
ATOM 3169 C CA . SER A 1 419 ? 10.171 17.594 -2.454 1.00 96.31 419 SER A CA 1
ATOM 3170 C C . SER A 1 419 ? 9.833 18.483 -1.263 1.00 96.31 419 SER A C 1
ATOM 3172 O O . SER A 1 419 ? 8.788 18.270 -0.647 1.00 96.31 419 SER A O 1
ATOM 3174 N N . SER A 1 420 ? 10.679 19.471 -0.954 1.00 93.56 420 SER A N 1
ATOM 3175 C CA . SER A 1 420 ? 10.375 20.514 0.025 1.00 93.56 420 SER A CA 1
ATOM 3176 C C . SER A 1 420 ? 9.006 21.136 -0.243 1.00 93.56 420 SER A C 1
ATOM 3178 O O . SER A 1 420 ? 8.615 21.368 -1.389 1.00 93.56 420 SER A O 1
ATOM 3180 N N . GLN A 1 421 ? 8.266 21.397 0.829 1.00 87.56 421 GLN A N 1
ATOM 3181 C CA . GLN A 1 421 ? 6.898 21.897 0.757 1.00 87.56 421 GLN A CA 1
ATOM 3182 C C . GLN A 1 421 ? 6.916 23.401 0.464 1.00 87.56 421 GLN A C 1
ATOM 3184 O O . GLN A 1 421 ? 7.018 24.219 1.377 1.00 87.56 421 GLN A O 1
ATOM 3189 N N . LEU A 1 422 ? 6.853 23.759 -0.816 1.00 90.31 422 LEU A N 1
ATOM 3190 C CA . LEU A 1 422 ? 6.938 25.136 -1.303 1.00 90.31 422 LEU A CA 1
ATOM 3191 C C . LEU A 1 422 ? 5.658 25.524 -2.058 1.00 90.31 422 LEU A C 1
ATOM 3193 O O . LEU A 1 422 ? 5.084 24.654 -2.716 1.00 90.31 422 LEU A O 1
ATOM 3197 N N . PRO A 1 423 ? 5.237 26.805 -2.025 1.00 90.19 423 PRO A N 1
ATOM 3198 C CA . PRO A 1 423 ? 4.131 27.299 -2.840 1.00 90.19 423 PRO A CA 1
ATOM 3199 C C . PRO A 1 423 ? 4.341 27.047 -4.332 1.00 90.19 423 PRO A C 1
ATOM 3201 O O . PRO A 1 423 ? 5.468 27.102 -4.833 1.00 90.19 423 PRO A O 1
ATOM 3204 N N . ALA A 1 424 ? 3.242 26.850 -5.060 1.00 92.38 424 ALA A N 1
ATOM 3205 C CA . ALA A 1 424 ? 3.285 26.685 -6.509 1.00 92.38 424 ALA A CA 1
ATOM 3206 C C . ALA A 1 424 ? 3.948 27.888 -7.194 1.00 92.38 424 ALA A C 1
ATOM 3208 O O . ALA A 1 424 ? 3.596 29.037 -6.929 1.00 92.38 424 ALA A O 1
ATOM 3209 N N . GLY A 1 425 ? 4.894 27.610 -8.092 1.00 93.25 425 GLY A N 1
ATOM 3210 C CA . GLY A 1 425 ? 5.722 28.614 -8.758 1.00 93.25 425 GLY A CA 1
ATOM 3211 C C . GLY A 1 425 ? 7.099 28.825 -8.120 1.00 93.25 425 GLY A C 1
ATOM 3212 O O . GLY A 1 425 ? 7.926 29.524 -8.712 1.00 93.25 425 GLY A O 1
ATOM 3213 N N . SER A 1 426 ? 7.394 28.199 -6.977 1.00 95.25 426 SER A N 1
ATOM 3214 C CA . SER A 1 426 ? 8.711 28.303 -6.330 1.00 95.25 426 SER A CA 1
ATOM 3215 C C . SER A 1 426 ? 9.816 27.673 -7.176 1.00 95.25 426 SER A C 1
ATOM 3217 O O . SER A 1 426 ? 10.902 28.235 -7.307 1.00 95.25 426 SER A O 1
ATOM 3219 N N . ILE A 1 427 ? 9.543 26.543 -7.830 1.00 97.44 427 ILE A N 1
ATOM 3220 C CA . ILE A 1 427 ? 10.520 25.922 -8.731 1.00 97.44 427 ILE A CA 1
ATOM 3221 C C . ILE A 1 427 ? 10.740 26.776 -9.988 1.00 97.44 427 ILE A C 1
ATOM 3223 O O . ILE A 1 427 ? 11.870 26.894 -10.455 1.00 97.44 427 ILE A O 1
ATOM 3227 N N . ALA A 1 428 ? 9.701 27.446 -10.496 1.00 97.00 428 ALA A N 1
ATOM 3228 C CA . ALA A 1 428 ? 9.857 28.402 -11.593 1.00 97.00 428 ALA A CA 1
ATOM 3229 C C . ALA A 1 428 ? 10.722 29.613 -11.193 1.00 97.00 428 ALA A C 1
ATOM 3231 O O . ALA A 1 428 ? 11.438 30.168 -12.027 1.00 97.00 428 ALA A O 1
ATOM 3232 N N . GLU A 1 429 ? 10.688 30.027 -9.924 1.00 96.88 429 GLU A N 1
ATOM 3233 C CA . GLU A 1 429 ? 11.612 31.031 -9.386 1.00 96.88 429 GLU A CA 1
ATOM 3234 C C . GLU A 1 429 ? 13.055 30.506 -9.318 1.00 96.88 429 GLU A C 1
ATOM 3236 O O . GLU A 1 429 ? 13.963 31.198 -9.779 1.00 96.88 429 GLU A O 1
ATOM 3241 N N . LEU A 1 430 ? 13.281 29.267 -8.860 1.00 97.81 430 LEU A N 1
ATOM 3242 C CA . LEU A 1 430 ? 14.612 28.637 -8.906 1.00 97.81 430 LEU A CA 1
ATOM 3243 C C . LEU A 1 430 ? 15.172 28.572 -10.329 1.00 97.81 430 LEU A C 1
ATOM 3245 O O . LEU A 1 430 ? 16.341 28.892 -10.544 1.00 97.81 430 LEU A O 1
ATOM 3249 N N . GLU A 1 431 ? 14.337 28.205 -11.304 1.00 97.00 431 GLU A N 1
ATOM 3250 C CA . GLU A 1 431 ? 14.704 28.179 -12.722 1.00 97.00 431 GLU A CA 1
ATOM 3251 C C . GLU A 1 431 ? 15.159 29.568 -13.204 1.00 97.00 431 GLU A C 1
ATOM 3253 O O . GLU A 1 431 ? 16.185 29.677 -13.882 1.00 97.00 431 GLU A O 1
ATOM 3258 N N . ARG A 1 432 ? 14.447 30.641 -12.822 1.00 97.31 432 ARG A N 1
ATOM 3259 C CA . ARG A 1 432 ? 14.826 32.026 -13.157 1.00 97.31 432 ARG A CA 1
ATOM 3260 C C . ARG A 1 432 ? 16.150 32.433 -12.518 1.00 97.31 432 ARG A C 1
ATOM 3262 O O . ARG A 1 432 ? 17.014 32.952 -13.226 1.00 97.31 432 ARG A O 1
ATOM 3269 N N . ARG A 1 433 ? 16.326 32.188 -11.215 1.00 97.75 433 ARG A N 1
ATOM 3270 C CA . ARG A 1 433 ? 17.570 32.512 -10.491 1.00 97.75 433 ARG A CA 1
ATOM 3271 C C . ARG A 1 433 ? 18.764 31.767 -11.082 1.00 97.75 433 ARG A C 1
ATOM 3273 O O . ARG A 1 433 ? 19.799 32.375 -11.350 1.00 97.75 433 ARG A O 1
ATOM 3280 N N . PHE A 1 434 ? 18.596 30.476 -11.376 1.00 97.44 434 PHE A N 1
ATOM 3281 C CA . PHE A 1 434 ? 19.632 29.666 -12.009 1.00 97.44 434 PHE A CA 1
ATOM 3282 C C . PHE A 1 434 ? 19.997 30.191 -13.401 1.00 97.44 434 PHE A C 1
ATOM 3284 O O . PHE A 1 434 ? 21.175 30.385 -13.690 1.00 97.44 434 PHE A O 1
ATOM 3291 N N . ALA A 1 435 ? 19.004 30.470 -14.252 1.00 95.94 435 ALA A N 1
ATOM 3292 C CA . ALA A 1 435 ? 19.239 30.968 -15.606 1.00 95.94 435 ALA A CA 1
ATOM 3293 C C . ALA A 1 435 ? 19.916 32.350 -15.627 1.00 95.94 435 ALA A C 1
ATOM 3295 O O . ALA A 1 435 ? 20.736 32.612 -16.507 1.00 95.94 435 ALA A O 1
ATOM 3296 N N . ALA A 1 436 ? 19.595 33.217 -14.661 1.00 96.25 436 ALA A N 1
ATOM 3297 C CA . ALA A 1 436 ? 20.216 34.530 -14.517 1.00 96.25 436 ALA A CA 1
ATOM 3298 C C . ALA A 1 436 ? 21.682 34.436 -14.057 1.00 96.25 436 ALA A C 1
ATOM 3300 O O . ALA A 1 436 ? 22.536 35.140 -14.594 1.00 96.25 436 ALA A O 1
ATOM 3301 N N . ALA A 1 437 ? 21.980 33.561 -13.092 1.00 95.25 437 ALA A N 1
ATOM 3302 C CA . ALA A 1 437 ? 23.327 33.398 -12.545 1.00 95.25 437 ALA A CA 1
ATOM 3303 C C . ALA A 1 437 ? 24.254 32.542 -13.433 1.00 95.25 437 ALA A C 1
ATOM 3305 O O . ALA A 1 437 ? 25.463 32.774 -13.463 1.00 95.25 437 ALA A O 1
ATOM 3306 N N . TRP A 1 438 ? 23.705 31.570 -14.172 1.00 93.06 438 TRP A N 1
ATOM 3307 C CA . TRP A 1 438 ? 24.458 30.568 -14.942 1.00 93.06 438 TRP A CA 1
ATOM 3308 C C . TRP A 1 438 ? 23.921 30.402 -16.376 1.00 93.06 438 TRP A C 1
ATOM 3310 O O . TRP A 1 438 ? 23.483 29.309 -16.760 1.00 93.06 438 TRP A O 1
ATOM 3320 N N . PRO A 1 439 ? 23.955 31.462 -17.205 1.00 90.56 439 PRO A N 1
ATOM 3321 C CA . PRO A 1 439 ? 23.391 31.421 -18.549 1.00 90.56 439 PRO A CA 1
ATOM 3322 C C . PRO A 1 439 ? 24.061 30.339 -19.410 1.00 90.56 439 PRO A C 1
ATOM 3324 O O . PRO A 1 439 ? 25.285 30.254 -19.502 1.00 90.56 439 PRO A O 1
ATOM 3327 N N . GLY A 1 440 ? 23.246 29.505 -20.061 1.00 86.00 440 GLY A N 1
ATOM 3328 C CA . GLY A 1 440 ? 23.708 28.441 -20.961 1.00 86.00 440 GLY A CA 1
ATOM 3329 C C . GLY A 1 440 ? 24.121 27.125 -20.287 1.00 86.00 440 GLY A C 1
ATOM 3330 O O . GLY A 1 440 ? 24.431 26.169 -20.997 1.00 86.00 440 GLY A O 1
ATOM 3331 N N . ARG A 1 441 ? 24.099 27.025 -18.948 1.00 91.19 441 ARG A N 1
ATOM 3332 C CA . ARG A 1 441 ? 24.303 25.748 -18.241 1.00 91.19 441 ARG A CA 1
ATOM 3333 C C . ARG A 1 441 ? 23.015 24.922 -18.293 1.00 91.19 441 ARG A C 1
ATOM 3335 O O . ARG A 1 441 ? 21.935 25.409 -17.976 1.00 91.19 441 ARG A O 1
ATOM 3342 N N . GLU A 1 442 ? 23.119 23.662 -18.707 1.00 91.69 442 GLU A N 1
ATOM 3343 C CA . GLU A 1 442 ? 21.962 22.766 -18.825 1.00 91.69 442 GLU A CA 1
ATOM 3344 C C . GLU A 1 442 ? 21.701 22.061 -17.491 1.00 91.69 442 GLU A C 1
ATOM 3346 O O . GLU A 1 442 ? 22.376 21.089 -17.166 1.00 91.69 442 GLU A O 1
ATOM 3351 N N . VAL A 1 443 ? 20.721 22.540 -16.729 1.00 95.75 443 VAL A N 1
ATOM 3352 C CA . VAL A 1 443 ? 20.168 21.871 -15.541 1.00 95.75 443 VAL A CA 1
ATOM 3353 C C . VAL A 1 443 ? 18.646 21.844 -15.684 1.00 95.75 443 VAL A C 1
ATOM 3355 O O . VAL A 1 443 ? 18.046 22.776 -16.227 1.00 95.75 443 VAL A O 1
ATOM 3358 N N . SER A 1 444 ? 18.021 20.751 -15.257 1.00 96.19 444 SER A N 1
ATOM 3359 C CA . SER A 1 444 ? 16.562 20.609 -15.217 1.00 96.19 444 SER A CA 1
ATOM 3360 C C . SER A 1 444 ? 16.061 20.742 -13.784 1.00 96.19 444 SER A C 1
ATOM 3362 O O . SER A 1 444 ? 16.726 20.285 -12.857 1.00 96.19 444 SER A O 1
ATOM 3364 N N . PHE A 1 445 ? 14.857 21.280 -13.609 1.00 98.06 445 PHE A N 1
ATOM 3365 C CA . PHE A 1 445 ? 14.160 21.285 -12.329 1.00 98.06 445 PHE A CA 1
ATOM 3366 C C . PHE A 1 445 ? 12.883 20.446 -12.431 1.00 98.06 445 PHE A C 1
ATOM 3368 O O . PHE A 1 445 ? 12.177 20.467 -13.444 1.00 98.06 445 PHE A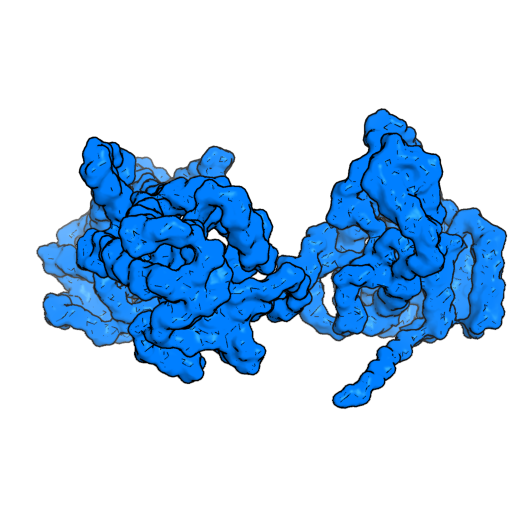 O 1
ATOM 3375 N N . ALA A 1 446 ? 12.616 19.663 -11.392 1.00 98.12 446 ALA A N 1
ATOM 3376 C CA . ALA A 1 446 ? 11.494 18.739 -11.310 1.00 98.12 446 ALA A CA 1
ATOM 3377 C C . ALA A 1 446 ? 10.907 18.740 -9.894 1.00 98.12 446 ALA A C 1
ATOM 3379 O O . ALA A 1 446 ? 11.540 19.199 -8.945 1.00 98.12 446 ALA A O 1
ATOM 3380 N N . CYS A 1 447 ? 9.700 18.202 -9.744 1.00 97.81 447 CYS A N 1
ATOM 3381 C CA . CYS A 1 447 ? 8.983 18.150 -8.475 1.00 97.81 447 CYS A CA 1
ATOM 3382 C C . CYS A 1 447 ? 8.494 16.731 -8.185 1.00 97.81 447 CYS A C 1
ATOM 3384 O O . CYS A 1 447 ? 7.872 16.102 -9.040 1.00 97.81 447 CYS A O 1
ATOM 3386 N N . VAL A 1 448 ? 8.723 16.250 -6.968 1.00 96.56 448 VAL A N 1
ATOM 3387 C CA . VAL A 1 448 ? 8.038 15.081 -6.404 1.00 96.56 448 VAL A CA 1
ATOM 3388 C C . VAL A 1 448 ? 7.520 15.512 -5.037 1.00 96.56 448 VAL A C 1
ATOM 3390 O O . VAL A 1 448 ? 8.291 15.524 -4.084 1.00 96.56 448 VAL A O 1
ATOM 3393 N N . PRO A 1 449 ? 6.254 15.932 -4.905 1.00 92.31 449 PRO A N 1
ATOM 3394 C CA . PRO A 1 449 ? 5.758 16.433 -3.631 1.00 92.31 449 PRO A CA 1
ATOM 3395 C C . PRO A 1 449 ? 5.809 15.368 -2.532 1.00 92.31 449 PRO A C 1
ATOM 3397 O O . PRO A 1 449 ? 5.511 14.195 -2.765 1.00 92.31 449 PRO A O 1
ATOM 3400 N N . GLU A 1 450 ? 6.138 15.787 -1.313 1.00 83.69 450 GLU A N 1
ATOM 3401 C CA . GLU A 1 450 ? 6.209 14.894 -0.159 1.00 83.69 450 GLU A CA 1
ATOM 3402 C C . GLU A 1 450 ? 4.844 14.271 0.209 1.00 83.69 450 GLU A C 1
ATOM 3404 O O . GLU A 1 450 ? 3.805 14.945 0.291 1.00 83.69 450 GLU A O 1
ATOM 3409 N N . ASN A 1 451 ? 4.870 12.972 0.531 1.00 73.50 451 ASN A N 1
ATOM 3410 C CA . ASN A 1 451 ? 3.713 12.208 0.998 1.00 73.50 451 ASN A CA 1
ATOM 3411 C C . ASN A 1 451 ? 3.999 11.331 2.240 1.00 73.50 451 ASN A C 1
ATOM 3413 O O . ASN A 1 451 ? 3.334 10.313 2.443 1.00 73.50 451 ASN A O 1
ATOM 3417 N N . LEU A 1 452 ? 5.000 11.678 3.058 1.00 70.31 452 LEU A N 1
ATOM 3418 C CA . LEU A 1 452 ? 5.355 10.872 4.226 1.00 70.31 452 LEU A CA 1
ATOM 3419 C C . LEU A 1 452 ? 4.329 10.994 5.357 1.00 70.31 452 LEU A C 1
ATOM 3421 O O . LEU A 1 452 ? 3.630 11.994 5.518 1.00 70.31 452 LEU A O 1
ATOM 3425 N N . ARG A 1 453 ? 4.255 9.930 6.162 1.00 67.88 453 ARG A N 1
ATOM 3426 C CA . ARG A 1 453 ? 3.499 9.875 7.415 1.00 67.88 453 ARG A CA 1
ATOM 3427 C C . ARG A 1 453 ? 4.453 9.448 8.520 1.00 67.88 453 ARG A C 1
ATOM 3429 O O . ARG A 1 453 ? 5.042 8.374 8.431 1.00 67.88 453 ARG A O 1
ATOM 3436 N N . ILE A 1 454 ? 4.601 10.282 9.544 1.00 61.31 454 ILE A N 1
ATOM 3437 C CA . ILE A 1 454 ? 5.497 10.017 10.679 1.00 61.31 454 ILE A CA 1
ATOM 3438 C C . ILE A 1 454 ? 5.131 8.681 11.348 1.00 61.31 454 ILE A C 1
ATOM 3440 O O . ILE A 1 454 ? 3.950 8.420 11.586 1.00 61.31 454 ILE A O 1
ATOM 3444 N N . GLY A 1 455 ? 6.136 7.841 11.627 1.00 60.38 455 GLY A N 1
ATOM 3445 C CA . GLY A 1 455 ? 5.979 6.516 12.242 1.00 60.38 455 GLY A CA 1
ATOM 3446 C C . GLY A 1 455 ? 5.625 5.389 11.264 1.00 60.38 455 GLY A C 1
ATOM 3447 O O . GLY A 1 455 ? 5.478 4.242 11.683 1.00 60.38 455 GLY A O 1
ATOM 3448 N N . LYS A 1 456 ? 5.451 5.715 9.976 1.00 76.69 456 LYS A N 1
ATOM 3449 C CA . LYS A 1 456 ? 5.321 4.773 8.852 1.00 76.69 456 LYS A CA 1
ATOM 3450 C C . LYS A 1 456 ? 6.068 5.289 7.620 1.00 76.69 456 LYS A C 1
ATOM 3452 O O . LYS A 1 456 ? 5.683 4.983 6.493 1.00 76.69 456 LYS A O 1
ATOM 3457 N N . ALA A 1 457 ? 7.069 6.142 7.804 1.00 81.25 457 ALA A N 1
ATOM 3458 C CA . ALA A 1 457 ? 7.668 6.895 6.710 1.00 81.25 457 ALA A CA 1
ATOM 3459 C C . ALA A 1 457 ? 8.517 6.007 5.802 1.00 81.25 457 ALA A C 1
ATOM 3461 O O . ALA A 1 457 ? 8.446 6.151 4.584 1.00 81.25 457 ALA A O 1
ATOM 3462 N N . LEU A 1 458 ? 9.241 5.046 6.382 1.00 83.88 458 LEU A N 1
ATOM 3463 C CA . LEU A 1 458 ? 9.975 4.042 5.612 1.00 83.88 458 LEU A CA 1
ATOM 3464 C C . LEU A 1 458 ? 9.043 3.225 4.720 1.00 83.88 458 LEU A C 1
ATOM 3466 O O . LEU A 1 458 ? 9.266 3.136 3.517 1.00 83.88 458 LEU A O 1
ATOM 3470 N N . ASP A 1 459 ? 7.958 2.694 5.286 1.00 80.88 459 ASP A N 1
ATOM 3471 C CA . ASP A 1 459 ? 6.964 1.941 4.519 1.00 80.88 459 ASP A CA 1
ATOM 3472 C C . ASP A 1 459 ? 6.278 2.817 3.464 1.00 80.88 459 ASP A C 1
ATOM 3474 O O . ASP A 1 459 ? 6.082 2.380 2.332 1.00 80.88 459 ASP A O 1
ATOM 3478 N N . ALA A 1 460 ? 5.938 4.063 3.809 1.00 82.00 460 ALA A N 1
ATOM 3479 C CA . ALA A 1 460 ? 5.293 4.999 2.894 1.00 82.00 460 ALA A CA 1
ATOM 3480 C C . ALA A 1 460 ? 6.190 5.368 1.702 1.00 82.00 460 ALA A C 1
ATOM 3482 O O . ALA A 1 460 ? 5.679 5.498 0.590 1.00 82.00 460 ALA A O 1
ATOM 3483 N N . PHE A 1 461 ? 7.502 5.518 1.915 1.00 87.38 461 PHE A N 1
ATOM 3484 C CA . PHE A 1 461 ? 8.464 5.786 0.844 1.00 87.38 461 PHE A CA 1
ATOM 3485 C C . PHE A 1 461 ? 8.779 4.533 0.027 1.00 87.38 461 PHE A C 1
ATOM 3487 O O . PHE A 1 461 ? 8.813 4.591 -1.198 1.00 87.38 461 PHE A O 1
ATOM 3494 N N . ALA A 1 462 ? 8.999 3.396 0.690 1.00 85.00 462 ALA A N 1
ATOM 3495 C CA . ALA A 1 462 ? 9.360 2.151 0.024 1.00 85.00 462 ALA A CA 1
ATOM 3496 C C . ALA A 1 462 ? 8.192 1.549 -0.771 1.00 85.00 462 ALA A C 1
ATOM 3498 O O . ALA A 1 462 ? 8.415 0.786 -1.709 1.00 85.00 462 ALA A O 1
ATOM 3499 N N . ARG A 1 463 ? 6.945 1.845 -0.373 1.00 82.00 463 ARG A N 1
ATOM 3500 C CA . ARG A 1 463 ? 5.713 1.267 -0.937 1.00 82.00 463 ARG A CA 1
ATOM 3501 C C . ARG A 1 463 ? 4.623 2.331 -1.118 1.00 82.00 463 ARG A C 1
ATOM 3503 O O . ARG A 1 463 ? 3.540 2.210 -0.534 1.00 82.00 463 ARG A O 1
ATOM 3510 N N . PRO A 1 464 ? 4.865 3.379 -1.916 1.00 82.81 464 PRO A N 1
ATOM 3511 C CA . PRO A 1 464 ? 3.887 4.439 -2.083 1.00 82.81 464 PRO A CA 1
ATOM 3512 C C . PRO A 1 464 ? 2.702 3.930 -2.917 1.00 82.81 464 PRO A C 1
ATOM 3514 O O . PRO A 1 464 ? 2.882 3.258 -3.934 1.00 82.81 464 PRO A O 1
ATOM 3517 N N . GLU A 1 465 ? 1.469 4.283 -2.529 1.00 82.12 465 GLU A N 1
ATOM 3518 C CA . GLU A 1 465 ? 0.269 3.940 -3.318 1.00 82.12 465 GLU A CA 1
ATOM 3519 C C . GLU A 1 465 ? 0.331 4.531 -4.738 1.00 82.12 465 GLU A C 1
ATOM 3521 O O . GLU A 1 465 ? -0.089 3.895 -5.710 1.00 82.12 465 GLU A O 1
ATOM 3526 N N . ARG A 1 466 ? 0.848 5.762 -4.825 1.00 90.38 466 ARG A N 1
ATOM 3527 C CA . ARG A 1 466 ? 1.220 6.488 -6.042 1.00 90.38 466 ARG A CA 1
ATOM 3528 C C . ARG A 1 466 ? 2.250 7.564 -5.701 1.00 90.38 466 ARG A C 1
ATOM 3530 O O . ARG A 1 466 ? 2.307 8.014 -4.555 1.00 90.38 466 ARG A O 1
ATOM 3537 N N . VAL A 1 467 ? 2.962 8.045 -6.711 1.00 93.75 467 VAL A N 1
ATOM 3538 C CA . VAL A 1 467 ? 3.787 9.260 -6.644 1.00 93.75 467 VAL A CA 1
ATOM 3539 C C . VAL A 1 467 ? 3.231 10.300 -7.616 1.00 93.75 467 VAL A C 1
ATOM 3541 O O . VAL A 1 467 ? 2.745 9.950 -8.685 1.00 93.75 467 VAL A O 1
ATOM 3544 N N . VAL A 1 468 ? 3.280 11.579 -7.248 1.00 96.50 468 VAL A N 1
ATOM 3545 C CA . VAL A 1 468 ? 3.031 12.695 -8.174 1.00 96.50 468 VAL A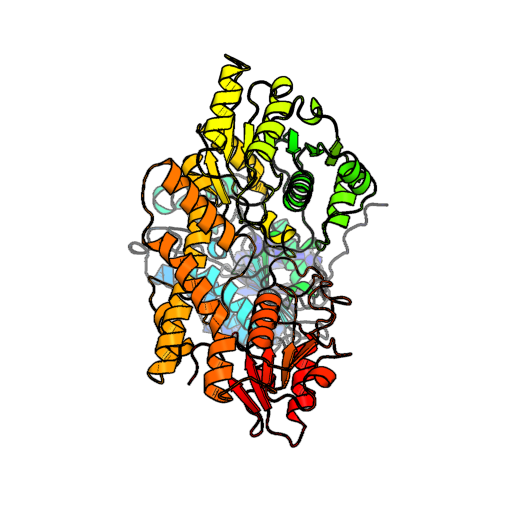 CA 1
ATOM 3546 C C . VAL A 1 468 ? 4.383 13.174 -8.694 1.00 96.50 468 VAL A C 1
ATOM 3548 O O . VAL A 1 468 ? 5.280 13.428 -7.894 1.00 96.50 468 VAL A O 1
ATOM 3551 N N . GLY A 1 469 ? 4.538 13.268 -10.014 1.00 97.38 469 GLY A N 1
ATOM 3552 C CA . GLY A 1 469 ? 5.785 13.674 -10.662 1.00 97.38 469 GLY A CA 1
ATOM 3553 C C . GLY A 1 469 ? 5.579 14.872 -11.584 1.00 97.38 469 GLY A C 1
ATOM 3554 O O . GLY A 1 469 ? 4.893 14.773 -12.599 1.00 97.38 469 GLY A O 1
ATOM 3555 N N . GLY A 1 470 ? 6.196 16.000 -11.251 1.00 97.88 470 GLY A N 1
ATOM 3556 C CA . GLY A 1 470 ? 6.225 17.210 -12.065 1.00 97.88 470 GLY A CA 1
ATOM 3557 C C . GLY A 1 470 ? 7.529 17.316 -12.846 1.00 97.88 470 GLY A C 1
ATOM 3558 O O . GLY A 1 470 ? 8.598 17.387 -12.244 1.00 97.88 470 GLY A O 1
ATOM 3559 N N . VAL A 1 471 ? 7.463 17.357 -14.177 1.00 97.62 471 VAL A N 1
ATOM 3560 C CA . VAL A 1 471 ? 8.653 17.470 -15.040 1.00 97.62 471 VAL A CA 1
ATOM 3561 C C . VAL A 1 471 ? 8.436 18.461 -16.177 1.00 97.62 471 VAL A C 1
ATOM 3563 O O . VAL A 1 471 ? 7.313 18.693 -16.622 1.00 97.62 471 VAL A O 1
ATOM 3566 N N . ARG A 1 472 ? 9.535 19.041 -16.671 1.00 92.06 472 ARG A N 1
ATOM 3567 C CA . ARG A 1 472 ? 9.539 19.912 -17.858 1.00 92.06 472 ARG A CA 1
ATOM 3568 C C . ARG A 1 472 ? 9.696 19.127 -19.155 1.00 92.06 472 ARG A C 1
ATOM 3570 O O . ARG A 1 472 ? 9.048 19.438 -20.151 1.00 92.06 472 ARG A O 1
ATOM 3577 N N . ARG A 1 473 ? 10.592 18.134 -19.159 1.00 91.38 473 ARG A N 1
ATOM 3578 C CA . ARG A 1 473 ? 11.036 17.414 -20.361 1.00 91.38 473 ARG A CA 1
ATOM 3579 C C . ARG A 1 473 ? 10.732 15.925 -20.243 1.00 91.38 473 ARG A C 1
ATOM 3581 O O . ARG A 1 473 ? 10.861 15.339 -19.172 1.00 91.38 473 ARG A O 1
ATOM 3588 N N . ALA A 1 474 ? 10.423 15.288 -21.373 1.00 88.00 474 ALA A N 1
ATOM 3589 C CA . ALA A 1 474 ? 10.231 13.837 -21.429 1.00 88.00 474 ALA A CA 1
ATOM 3590 C C . ALA A 1 474 ? 11.489 13.057 -20.992 1.00 88.00 474 ALA A C 1
ATOM 3592 O O . ALA A 1 474 ? 11.372 12.043 -20.322 1.00 88.00 474 ALA A O 1
ATOM 3593 N N . ALA A 1 475 ? 12.690 13.567 -21.281 1.00 89.88 475 ALA A N 1
ATOM 3594 C CA . ALA A 1 475 ? 13.936 12.935 -20.840 1.00 89.88 475 ALA A CA 1
ATOM 3595 C C . ALA A 1 475 ? 14.104 12.929 -19.305 1.00 89.88 475 ALA A C 1
ATOM 3597 O O . ALA A 1 475 ? 14.636 11.971 -18.747 1.00 89.88 475 ALA A O 1
ATOM 3598 N N . ASP A 1 476 ? 13.630 13.972 -18.612 1.00 94.38 476 ASP A N 1
ATOM 3599 C CA . ASP A 1 476 ? 13.674 14.024 -17.145 1.00 94.38 476 ASP A CA 1
ATOM 3600 C C . ASP A 1 476 ? 12.677 13.025 -16.540 1.00 94.38 476 ASP A C 1
ATOM 3602 O O . ASP A 1 476 ? 12.981 12.385 -15.535 1.00 94.38 476 ASP A O 1
ATOM 3606 N N . ARG A 1 477 ? 11.521 12.831 -17.196 1.00 95.19 477 ARG A N 1
ATOM 3607 C CA . ARG A 1 477 ? 10.524 11.817 -16.823 1.00 95.19 477 ARG A CA 1
ATOM 3608 C C . ARG A 1 477 ? 11.147 10.430 -16.740 1.00 95.19 477 ARG A C 1
ATOM 3610 O O . ARG A 1 477 ? 10.980 9.762 -15.727 1.00 95.19 477 ARG A O 1
ATOM 3617 N N . ASP A 1 478 ? 11.868 10.010 -17.776 1.00 92.31 478 ASP A N 1
ATOM 3618 C CA . ASP A 1 478 ? 12.447 8.664 -17.841 1.00 92.31 478 ASP A CA 1
ATOM 3619 C C . ASP A 1 478 ? 13.523 8.459 -16.767 1.00 92.31 478 ASP A C 1
ATOM 3621 O O . ASP A 1 478 ? 13.597 7.398 -16.147 1.00 92.31 478 ASP A O 1
ATOM 3625 N N . ARG A 1 479 ? 14.323 9.496 -16.487 1.00 93.56 479 ARG A N 1
ATOM 3626 C CA . ARG A 1 479 ? 15.365 9.464 -15.449 1.00 93.56 479 ARG A CA 1
ATOM 3627 C C . ARG A 1 479 ? 14.776 9.397 -14.042 1.00 93.56 479 ARG A C 1
ATOM 3629 O O . ARG A 1 479 ? 15.219 8.577 -13.241 1.00 93.56 479 ARG A O 1
ATOM 3636 N N . VAL A 1 480 ? 13.762 10.213 -13.748 1.00 95.12 480 VAL A N 1
ATOM 3637 C CA . VAL A 1 480 ? 13.064 10.180 -12.452 1.00 95.12 480 VAL A CA 1
ATOM 3638 C C . VAL A 1 480 ? 12.256 8.884 -12.306 1.00 95.12 480 VAL A C 1
ATOM 3640 O O . VAL A 1 480 ? 12.253 8.289 -11.233 1.00 95.12 480 VAL A O 1
ATOM 3643 N N . ALA A 1 481 ? 11.639 8.377 -13.379 1.00 93.12 481 ALA A N 1
ATOM 3644 C CA . ALA A 1 481 ? 10.967 7.077 -13.373 1.00 93.12 481 ALA A CA 1
ATOM 3645 C C . ALA A 1 481 ? 11.943 5.936 -13.055 1.00 93.12 481 ALA A C 1
ATOM 3647 O O . ALA A 1 481 ? 11.627 5.080 -12.238 1.00 93.12 481 ALA A O 1
ATOM 3648 N N . ALA A 1 482 ? 13.134 5.933 -13.662 1.00 91.12 482 ALA A N 1
ATOM 3649 C CA . ALA A 1 482 ? 14.158 4.926 -13.398 1.00 91.12 482 ALA A CA 1
ATOM 3650 C C . ALA A 1 482 ? 14.674 4.976 -11.951 1.00 91.12 482 ALA A C 1
ATOM 3652 O O . ALA A 1 482 ? 14.892 3.923 -11.354 1.00 91.12 482 ALA A O 1
ATOM 3653 N N . LEU A 1 483 ? 14.820 6.180 -11.382 1.00 92.69 483 LEU A N 1
ATOM 3654 C CA . LEU A 1 483 ? 15.169 6.380 -9.972 1.00 92.69 483 LEU A CA 1
ATOM 3655 C C . LEU A 1 483 ? 14.099 5.810 -9.028 1.00 92.69 483 LEU A C 1
ATOM 3657 O O . LEU A 1 483 ? 14.427 5.202 -8.015 1.00 92.69 483 LEU A O 1
ATOM 3661 N N . LEU A 1 484 ? 12.818 6.011 -9.352 1.00 92.06 484 LEU A N 1
ATOM 3662 C CA . LEU A 1 484 ? 11.692 5.601 -8.508 1.00 92.06 484 LEU A CA 1
ATOM 3663 C C . LEU A 1 484 ? 11.224 4.160 -8.746 1.00 92.06 484 LEU A C 1
ATOM 3665 O O . LEU A 1 484 ? 10.521 3.610 -7.900 1.00 92.06 484 LEU A O 1
ATOM 3669 N N . ALA A 1 485 ? 11.628 3.533 -9.854 1.00 91.12 485 ALA A N 1
ATOM 3670 C CA . ALA A 1 485 ? 11.223 2.184 -10.250 1.00 91.12 485 ALA A CA 1
ATOM 3671 C C . ALA A 1 485 ? 11.427 1.091 -9.179 1.00 91.12 485 ALA A C 1
ATOM 3673 O O . ALA A 1 485 ? 10.603 0.176 -9.132 1.00 91.12 485 ALA A O 1
ATOM 3674 N N . PRO A 1 486 ? 12.464 1.141 -8.311 1.00 89.38 486 PRO A N 1
ATOM 3675 C CA . PRO A 1 486 ? 12.588 0.208 -7.190 1.00 89.38 486 PRO A CA 1
ATOM 3676 C C . PRO A 1 486 ? 11.429 0.283 -6.183 1.00 89.38 486 PRO A C 1
ATOM 3678 O O . PRO A 1 486 ? 11.156 -0.709 -5.512 1.00 89.38 486 PRO A O 1
ATOM 3681 N N . PHE A 1 487 ? 10.748 1.429 -6.088 1.00 87.62 487 PHE A N 1
ATOM 3682 C CA . PHE A 1 487 ? 9.677 1.686 -5.119 1.00 87.62 487 PHE A CA 1
ATOM 3683 C C . PHE A 1 487 ? 8.288 1.653 -5.763 1.00 87.62 487 PHE A C 1
ATOM 3685 O O . PHE A 1 487 ? 7.345 1.119 -5.181 1.00 87.62 487 PHE A O 1
ATOM 3692 N N . THR A 1 488 ? 8.130 2.227 -6.962 1.00 87.88 488 THR A N 1
ATOM 3693 C CA . THR A 1 488 ? 6.841 2.262 -7.665 1.00 87.88 488 THR A CA 1
ATOM 3694 C C . THR A 1 488 ? 6.976 2.563 -9.157 1.00 87.88 488 THR A C 1
ATOM 3696 O O . THR A 1 488 ? 7.833 3.332 -9.585 1.00 87.88 488 THR A O 1
ATOM 3699 N N . ASP A 1 489 ? 6.065 2.004 -9.951 1.00 87.44 489 ASP A N 1
ATOM 3700 C CA . ASP A 1 489 ? 5.809 2.390 -11.343 1.00 87.44 489 ASP A CA 1
ATOM 3701 C C . ASP A 1 489 ? 4.562 3.288 -11.485 1.00 87.44 489 ASP A C 1
ATOM 3703 O O . ASP A 1 489 ? 4.274 3.812 -12.565 1.00 87.44 489 ASP A O 1
ATOM 3707 N N . ARG A 1 490 ? 3.825 3.509 -10.388 1.00 92.31 490 ARG A N 1
ATOM 3708 C CA . ARG A 1 490 ? 2.583 4.291 -10.353 1.00 92.31 490 ARG A CA 1
ATOM 3709 C C . ARG A 1 490 ? 2.877 5.761 -10.110 1.00 92.31 490 ARG A C 1
ATOM 3711 O O . ARG A 1 490 ? 2.723 6.266 -8.996 1.00 92.31 490 ARG A O 1
ATOM 3718 N N . ILE A 1 491 ? 3.290 6.442 -11.171 1.00 94.75 491 ILE A N 1
ATOM 3719 C CA . ILE A 1 491 ? 3.600 7.870 -11.135 1.00 94.75 491 ILE A CA 1
ATOM 3720 C C . ILE A 1 491 ? 2.576 8.643 -11.970 1.00 94.75 491 ILE A C 1
ATOM 3722 O O . ILE A 1 491 ? 2.434 8.405 -13.170 1.00 94.75 491 ILE A O 1
ATOM 3726 N N . GLU A 1 492 ? 1.884 9.583 -11.331 1.00 97.06 492 GLU A N 1
ATOM 3727 C CA . GLU A 1 492 ? 1.000 10.549 -11.978 1.00 97.06 492 GLU A CA 1
ATOM 3728 C C . GLU A 1 492 ? 1.843 11.718 -12.499 1.00 97.06 492 GLU A C 1
ATOM 3730 O O . GLU A 1 492 ? 2.283 12.578 -11.729 1.00 97.06 492 GLU A O 1
ATOM 3735 N N . TRP A 1 493 ? 2.123 11.711 -13.803 1.00 97.31 493 TRP A N 1
ATOM 3736 C CA . TRP A 1 493 ? 2.995 12.693 -14.447 1.00 97.31 493 TRP A CA 1
ATOM 3737 C C . TRP A 1 493 ? 2.238 13.952 -14.869 1.00 97.31 493 TRP A C 1
ATOM 3739 O O . TRP A 1 493 ? 1.219 13.871 -15.551 1.00 97.31 493 TRP A O 1
ATOM 3749 N N . MET A 1 494 ? 2.784 15.120 -14.537 1.00 97.62 494 MET A N 1
ATOM 3750 C CA . MET A 1 494 ? 2.202 16.432 -14.842 1.00 97.62 494 MET A CA 1
ATOM 3751 C C . MET A 1 494 ? 3.282 17.518 -14.999 1.00 97.62 494 MET A C 1
ATOM 3753 O O . MET A 1 494 ? 4.480 17.227 -14.963 1.00 97.62 494 MET A O 1
ATOM 3757 N N . SER A 1 495 ? 2.873 18.779 -15.199 1.00 97.31 495 SER A N 1
ATOM 3758 C CA . SER A 1 495 ? 3.810 19.912 -15.154 1.00 97.31 495 SER A CA 1
ATOM 3759 C C . SER A 1 495 ? 4.301 20.164 -13.725 1.00 97.31 495 SER A C 1
ATOM 3761 O O . SER A 1 495 ? 3.648 19.770 -12.759 1.00 97.31 495 SER A O 1
ATOM 3763 N N . VAL A 1 496 ? 5.436 20.847 -13.578 1.00 97.44 496 VAL A N 1
ATOM 3764 C CA . VAL A 1 496 ? 6.021 21.157 -12.262 1.00 97.44 496 VAL A CA 1
ATOM 3765 C C . VAL A 1 496 ? 5.052 21.961 -11.391 1.00 97.44 496 VAL A C 1
ATOM 3767 O O . VAL A 1 496 ? 4.767 21.536 -10.278 1.00 97.44 496 VAL A O 1
ATOM 3770 N N . GLU A 1 497 ? 4.455 23.036 -11.912 1.00 95.75 497 GLU A N 1
ATOM 3771 C CA . GLU A 1 497 ? 3.506 23.867 -11.153 1.00 95.75 497 GLU A CA 1
ATOM 3772 C C . GLU A 1 497 ? 2.250 23.083 -10.775 1.00 95.75 497 GLU A C 1
ATOM 3774 O O . GLU A 1 497 ? 1.676 23.294 -9.708 1.00 95.75 497 GLU A O 1
ATOM 3779 N N . SER A 1 498 ? 1.823 22.151 -11.635 1.00 96.81 498 SER A N 1
ATOM 3780 C CA . SER A 1 498 ? 0.693 21.270 -11.332 1.00 96.81 498 SER A CA 1
ATOM 3781 C C . SER A 1 498 ? 1.031 20.318 -10.186 1.00 96.81 498 SER A C 1
ATOM 3783 O O . SER A 1 498 ? 0.176 20.068 -9.338 1.00 96.81 498 SER A O 1
ATOM 3785 N N . ALA A 1 499 ? 2.266 19.809 -10.125 1.00 96.69 499 ALA A N 1
ATOM 3786 C CA . ALA A 1 499 ? 2.721 18.947 -9.038 1.00 96.69 499 ALA A CA 1
ATOM 3787 C C . ALA A 1 499 ? 2.822 19.717 -7.714 1.00 96.69 499 ALA A C 1
ATOM 3789 O O . ALA A 1 499 ? 2.278 19.247 -6.712 1.00 96.69 499 ALA A O 1
ATOM 3790 N N . GLU A 1 500 ? 3.416 20.917 -7.722 1.00 94.88 500 GLU A N 1
ATOM 3791 C CA . GLU A 1 500 ? 3.448 21.814 -6.555 1.00 94.88 500 GLU A CA 1
ATOM 3792 C C . GLU A 1 500 ? 2.016 22.110 -6.063 1.00 94.88 500 GLU A C 1
ATOM 3794 O O . GLU A 1 500 ? 1.680 21.883 -4.899 1.00 94.88 500 GLU A O 1
ATOM 3799 N N . MET A 1 501 ? 1.123 22.516 -6.974 1.00 95.00 501 MET A N 1
ATOM 3800 C CA . MET A 1 501 ? -0.277 22.817 -6.660 1.00 95.00 501 MET A CA 1
ATOM 3801 C C . MET A 1 501 ? -1.041 21.598 -6.128 1.00 95.00 501 MET A C 1
ATOM 3803 O O . MET A 1 501 ? -1.852 21.731 -5.214 1.00 95.00 501 MET A O 1
ATOM 3807 N N . THR A 1 502 ? -0.789 20.402 -6.668 1.00 95.00 502 THR A N 1
ATOM 3808 C CA . THR A 1 502 ? -1.498 19.170 -6.283 1.00 95.00 502 THR A CA 1
ATOM 3809 C C . THR A 1 502 ? -1.357 18.879 -4.792 1.00 95.00 502 THR A C 1
ATOM 3811 O O . THR A 1 502 ? -2.331 18.470 -4.157 1.00 95.00 502 THR A O 1
ATOM 3814 N N . LYS A 1 503 ? -0.182 19.123 -4.201 1.00 90.75 503 LYS A N 1
ATOM 3815 C CA . LYS A 1 503 ? 0.030 18.911 -2.764 1.00 90.75 503 LYS A CA 1
ATOM 3816 C C . LYS A 1 503 ? -0.849 19.831 -1.919 1.00 90.75 503 LYS A C 1
ATOM 3818 O O . LYS A 1 503 ? -1.563 19.343 -1.039 1.00 90.75 503 LYS A O 1
ATOM 3823 N N . HIS A 1 504 ? -0.844 21.126 -2.224 1.00 91.62 504 HIS A N 1
ATOM 3824 C CA . HIS A 1 504 ? -1.674 22.101 -1.521 1.00 91.62 504 HIS A CA 1
ATOM 3825 C C . HIS A 1 504 ? -3.166 21.829 -1.729 1.00 91.62 504 HIS A C 1
ATOM 3827 O O . HIS A 1 504 ? -3.939 21.866 -0.776 1.00 91.62 504 HIS A O 1
ATOM 3833 N N . ALA A 1 505 ? -3.571 21.488 -2.955 1.00 92.81 505 ALA A N 1
ATOM 3834 C CA . ALA A 1 505 ? -4.959 21.188 -3.287 1.00 92.81 505 ALA A CA 1
ATOM 3835 C C . ALA A 1 505 ? -5.489 19.961 -2.529 1.00 92.81 505 ALA A C 1
ATOM 3837 O O . ALA A 1 505 ? -6.606 20.002 -2.018 1.00 92.81 505 ALA A O 1
ATOM 3838 N N . ILE A 1 506 ? -4.693 18.890 -2.403 1.00 91.81 506 ILE A N 1
ATOM 3839 C CA . ILE A 1 506 ? -5.070 17.703 -1.619 1.00 91.81 506 ILE A CA 1
ATOM 3840 C C . ILE A 1 506 ? -5.307 18.086 -0.157 1.00 91.81 506 ILE A C 1
ATOM 3842 O O . ILE A 1 506 ? -6.352 17.758 0.401 1.00 91.81 506 ILE A O 1
ATOM 3846 N N . ASN A 1 507 ? -4.369 18.803 0.460 1.00 89.81 507 ASN A N 1
ATOM 3847 C CA . ASN A 1 507 ? -4.474 19.157 1.872 1.00 89.81 507 ASN A CA 1
ATOM 3848 C C . ASN A 1 507 ? -5.602 20.167 2.138 1.00 89.81 507 ASN A C 1
ATOM 3850 O O . ASN A 1 507 ? -6.351 20.003 3.100 1.00 89.81 507 ASN A O 1
ATOM 3854 N N . ALA A 1 508 ? -5.815 21.136 1.248 1.00 91.75 508 ALA A N 1
ATOM 3855 C CA . ALA A 1 508 ? -6.953 22.048 1.330 1.00 91.75 508 ALA A CA 1
ATOM 3856 C C . ALA A 1 508 ? -8.296 21.325 1.143 1.00 91.75 508 ALA A C 1
ATOM 3858 O O . ALA A 1 508 ? -9.265 21.646 1.830 1.00 91.75 508 ALA A O 1
ATOM 3859 N N . PHE A 1 509 ? -8.370 20.316 0.269 1.00 93.94 509 PHE A N 1
ATOM 3860 C CA . PHE A 1 509 ? -9.574 19.498 0.105 1.00 93.94 509 PHE A CA 1
ATOM 3861 C C . PHE A 1 509 ? -9.872 18.653 1.352 1.00 93.94 509 PHE A C 1
ATOM 3863 O O . PHE A 1 509 ? -11.027 18.562 1.772 1.00 93.94 509 PHE A O 1
ATOM 3870 N N . LEU A 1 510 ? -8.844 18.078 1.984 1.00 92.56 510 LEU A N 1
ATOM 3871 C CA . LEU A 1 510 ? -8.993 17.373 3.261 1.00 92.56 510 LEU A CA 1
ATOM 3872 C C . LEU A 1 510 ? -9.475 18.325 4.363 1.00 92.56 510 LEU A C 1
ATOM 3874 O O . LEU A 1 510 ? -10.447 18.006 5.040 1.00 92.56 510 LEU A O 1
ATOM 3878 N N . ALA A 1 511 ? -8.876 19.514 4.487 1.00 91.88 511 ALA A N 1
ATOM 3879 C CA . ALA A 1 511 ? -9.320 20.542 5.431 1.00 91.88 511 ALA A CA 1
ATOM 3880 C C . ALA A 1 511 ? -10.779 20.964 5.183 1.00 91.88 511 ALA A C 1
ATOM 3882 O O . ALA A 1 511 ? -11.571 21.043 6.118 1.00 91.88 511 ALA A O 1
ATOM 3883 N N . THR A 1 512 ? -11.154 21.156 3.913 1.00 94.81 512 THR A N 1
ATOM 3884 C CA . THR A 1 512 ? -12.534 21.465 3.507 1.00 94.81 512 THR A CA 1
ATOM 3885 C C . THR A 1 512 ? -13.492 20.349 3.913 1.00 94.81 512 THR A C 1
ATOM 3887 O O . THR A 1 512 ? -14.575 20.631 4.406 1.00 94.81 512 THR A O 1
ATOM 3890 N N . SER A 1 513 ? -13.098 19.085 3.737 1.00 95.44 513 SER A N 1
ATOM 3891 C CA . SER A 1 513 ? -13.936 17.929 4.078 1.00 95.44 513 SER A CA 1
ATOM 3892 C C . SER A 1 513 ? -14.188 17.828 5.586 1.00 95.44 513 SER A C 1
ATOM 3894 O O . SER A 1 513 ? -15.317 17.554 5.986 1.00 95.44 513 SER A O 1
ATOM 3896 N N . ILE A 1 514 ? -13.169 18.107 6.411 1.00 93.12 514 ILE A N 1
ATOM 3897 C CA . ILE A 1 514 ? -13.291 18.155 7.879 1.00 93.12 514 ILE A CA 1
ATOM 3898 C C . ILE A 1 514 ? -14.218 19.298 8.301 1.00 93.12 514 ILE A C 1
ATOM 3900 O O . ILE A 1 514 ? -15.164 19.076 9.050 1.00 93.12 514 ILE A O 1
ATOM 3904 N N . ALA A 1 515 ? -13.975 20.513 7.803 1.00 94.88 515 ALA A N 1
ATOM 3905 C CA . ALA A 1 515 ? -14.805 21.672 8.127 1.00 94.88 515 ALA A CA 1
ATOM 3906 C C . ALA A 1 515 ? -16.269 21.441 7.715 1.00 94.88 515 ALA A C 1
ATOM 3908 O O . ALA A 1 515 ? -17.180 21.625 8.517 1.00 94.88 515 ALA A O 1
ATOM 3909 N N . PHE A 1 516 ? -16.485 20.925 6.502 1.00 96.69 516 PHE A N 1
ATOM 3910 C CA . PHE A 1 516 ? -17.809 20.589 5.990 1.00 96.69 516 PHE A CA 1
ATOM 3911 C C . PHE A 1 516 ? -18.544 19.586 6.885 1.00 96.69 516 PHE A C 1
ATOM 3913 O O . PHE A 1 516 ? -19.687 19.832 7.264 1.00 96.69 516 PHE A O 1
ATOM 3920 N N . ILE A 1 517 ? -17.919 18.452 7.233 1.00 97.12 517 ILE A N 1
ATOM 3921 C CA . ILE A 1 517 ? -18.611 17.438 8.038 1.00 97.12 517 ILE A CA 1
ATOM 3922 C C . ILE A 1 517 ? -18.881 17.929 9.466 1.00 97.12 517 ILE A C 1
ATOM 3924 O O . ILE A 1 517 ? -19.907 17.570 10.034 1.00 97.12 517 ILE A O 1
ATOM 3928 N N . ASN A 1 518 ? -18.020 18.789 10.013 1.00 96.31 518 ASN A N 1
ATOM 3929 C CA . ASN A 1 518 ? -18.215 19.392 11.330 1.00 96.31 518 ASN A CA 1
ATOM 3930 C C . ASN A 1 518 ? -19.369 20.407 11.351 1.00 96.31 518 ASN A C 1
ATOM 3932 O O . ASN A 1 518 ? -20.172 20.385 12.281 1.00 96.31 518 ASN A O 1
ATOM 3936 N N . GLU A 1 519 ? -19.533 21.232 10.313 1.00 95.88 519 GLU A N 1
ATOM 3937 C CA . GLU A 1 519 ? -20.710 22.109 10.196 1.00 95.88 519 GLU A CA 1
ATOM 3938 C C . GLU A 1 519 ? -22.012 21.308 10.100 1.00 95.88 519 GLU A C 1
ATOM 3940 O O . GLU A 1 519 ? -22.994 21.606 10.785 1.00 95.88 519 GLU A O 1
ATOM 3945 N N . ILE A 1 520 ? -22.012 20.252 9.280 1.00 97.44 520 ILE A N 1
ATOM 3946 C CA . ILE A 1 520 ? -23.153 19.340 9.179 1.00 97.44 520 ILE A CA 1
ATOM 3947 C C . ILE A 1 520 ? -23.432 18.681 10.530 1.00 97.44 520 ILE A C 1
ATOM 3949 O O . ILE A 1 520 ? -24.596 18.552 10.905 1.00 97.44 520 ILE A O 1
ATOM 3953 N N . ALA A 1 521 ? -22.396 18.307 11.281 1.00 96.06 521 ALA A N 1
ATOM 3954 C CA . ALA A 1 521 ? -22.540 17.723 12.605 1.00 96.06 521 ALA A CA 1
ATOM 3955 C C . ALA A 1 521 ? -23.196 18.688 13.602 1.00 96.06 521 ALA A C 1
ATOM 3957 O O . ALA A 1 521 ? -24.159 18.301 14.259 1.00 96.06 521 ALA A O 1
ATOM 3958 N N . GLY A 1 522 ? -22.777 19.956 13.645 1.00 93.31 522 GLY A N 1
ATOM 3959 C CA . GLY A 1 522 ? -23.438 20.972 14.474 1.00 93.31 522 GLY A CA 1
ATOM 3960 C C . GLY A 1 522 ? -24.920 21.164 14.115 1.00 93.31 522 GLY A C 1
ATOM 3961 O O . GLY A 1 522 ? -25.774 21.306 14.994 1.00 93.31 522 GLY A O 1
ATOM 3962 N N . LEU A 1 523 ? -25.265 21.087 12.824 1.00 94.06 523 LEU A N 1
ATOM 3963 C CA . LEU A 1 523 ? -26.665 21.117 12.394 1.00 94.06 523 LEU A CA 1
ATOM 3964 C C . LEU A 1 523 ? -27.426 19.852 12.818 1.00 94.06 523 LEU A C 1
ATOM 3966 O O . LEU A 1 523 ? -28.579 19.957 13.234 1.00 94.06 523 LEU A O 1
ATOM 3970 N N . CYS A 1 524 ? -26.790 18.678 12.746 1.00 95.81 524 CYS A N 1
ATOM 3971 C CA . CYS A 1 524 ? -27.367 17.409 13.195 1.00 95.81 524 CYS A CA 1
ATOM 3972 C C . CYS A 1 524 ? -27.762 17.469 14.678 1.00 95.81 524 CYS A C 1
ATOM 3974 O O . CYS A 1 524 ? -28.893 17.110 15.007 1.00 95.81 524 CYS A O 1
ATOM 3976 N N . GLU A 1 525 ? -26.902 18.033 15.534 1.00 91.69 525 GLU A N 1
ATOM 3977 C CA . GLU A 1 525 ? -27.190 18.256 16.962 1.00 91.69 525 GLU A CA 1
ATOM 3978 C C . GLU A 1 525 ? -28.448 19.119 17.171 1.00 91.69 525 GLU A C 1
ATOM 3980 O O . GLU A 1 525 ? -29.251 18.851 18.061 1.00 91.69 525 GLU A O 1
ATOM 3985 N N . SER A 1 526 ? -28.667 20.119 16.312 1.00 89.94 526 SER A N 1
ATOM 3986 C CA . SER A 1 526 ? -29.804 21.046 16.421 1.00 89.94 526 SER A CA 1
ATOM 3987 C C . SER A 1 526 ? -31.143 20.446 15.974 1.00 89.94 526 SER A C 1
ATOM 3989 O O . SER A 1 526 ? -32.201 20.934 16.372 1.00 89.94 526 SER A O 1
ATOM 3991 N N . VAL A 1 527 ? -31.120 19.417 15.121 1.00 93.88 527 VAL A N 1
ATOM 3992 C CA . VAL A 1 527 ? -32.331 18.804 14.538 1.00 93.88 527 VAL A CA 1
ATOM 3993 C C . VAL A 1 527 ? -32.578 17.369 15.013 1.00 93.88 527 VAL A C 1
ATOM 3995 O O . VAL A 1 527 ? -33.562 16.757 14.601 1.00 93.88 527 VAL A O 1
ATOM 3998 N N . GLY A 1 528 ? -31.705 16.832 15.871 1.00 91.12 528 GLY A N 1
ATOM 3999 C CA . GLY A 1 528 ? -31.785 15.463 16.386 1.00 91.12 528 GLY A CA 1
ATOM 4000 C C . GLY A 1 528 ? -31.357 14.385 15.384 1.00 91.12 528 GLY A C 1
ATOM 4001 O O . GLY A 1 528 ? -31.829 13.254 15.474 1.00 91.12 528 GLY A O 1
ATOM 4002 N N . ALA A 1 529 ? -30.510 14.727 14.410 1.00 95.88 529 ALA A N 1
ATOM 4003 C CA . ALA A 1 529 ? -29.898 13.757 13.501 1.00 95.88 529 ALA A CA 1
ATOM 4004 C C . ALA A 1 529 ? -28.549 13.261 14.051 1.00 95.88 529 ALA A C 1
ATOM 4006 O O . ALA A 1 529 ? -27.925 13.934 14.867 1.00 95.88 529 ALA A O 1
ATOM 4007 N N . ASP A 1 530 ? -28.082 12.106 13.571 1.00 94.50 530 ASP A N 1
ATOM 4008 C CA . ASP A 1 530 ? -26.758 11.559 13.893 1.00 94.50 530 ASP A CA 1
ATOM 4009 C C . ASP A 1 530 ? -25.781 11.801 12.727 1.00 94.50 530 ASP A C 1
ATOM 4011 O O . ASP A 1 530 ? -25.959 11.307 11.608 1.00 94.50 530 ASP A O 1
ATOM 4015 N N . ALA A 1 531 ? -24.721 12.565 12.986 1.00 95.62 531 ALA A N 1
ATOM 4016 C CA . ALA A 1 531 ? -23.717 12.926 11.995 1.00 95.62 531 ALA A CA 1
ATOM 4017 C C . ALA A 1 531 ? -22.887 11.730 11.494 1.00 95.62 531 ALA A C 1
ATOM 4019 O O . ALA A 1 531 ? -22.391 11.770 10.366 1.00 95.62 531 ALA A O 1
ATOM 4020 N N . GLU A 1 532 ? -22.756 10.650 12.270 1.00 93.94 532 GLU A N 1
ATOM 4021 C CA . GLU A 1 532 ? -22.122 9.405 11.817 1.00 93.94 532 GLU A CA 1
ATOM 4022 C C . GLU A 1 532 ? -23.014 8.654 10.823 1.00 93.94 532 GLU A C 1
ATOM 4024 O O . GLU A 1 532 ? -22.528 8.068 9.849 1.00 93.94 532 GLU A O 1
ATOM 4029 N N . GLU A 1 533 ? -24.337 8.694 11.010 1.00 96.25 533 GLU A N 1
ATOM 4030 C CA . GLU A 1 533 ? -25.287 8.171 10.023 1.00 96.25 533 GLU A CA 1
ATOM 4031 C C . GLU A 1 533 ? -25.252 8.990 8.732 1.00 96.25 533 GLU A C 1
ATOM 4033 O O . GLU A 1 533 ? -25.175 8.417 7.640 1.00 96.25 533 GLU A O 1
ATOM 4038 N N . VAL A 1 534 ? -25.216 10.322 8.842 1.00 97.38 534 VAL A N 1
ATOM 4039 C CA . VAL A 1 534 ? -25.074 11.224 7.688 1.00 97.38 534 VAL A CA 1
ATOM 4040 C C . VAL A 1 534 ? -23.740 10.997 6.973 1.00 97.38 534 VAL A C 1
ATOM 4042 O O . VAL A 1 534 ? -23.716 10.850 5.749 1.00 97.38 534 VAL A O 1
ATOM 4045 N N . SER A 1 535 ? -22.634 10.885 7.715 1.00 96.62 535 SER A N 1
ATOM 4046 C CA . SER A 1 535 ? -21.309 10.549 7.181 1.00 96.62 535 SER A CA 1
ATOM 4047 C C . SER A 1 535 ? -21.331 9.233 6.402 1.00 96.62 535 SER A C 1
ATOM 4049 O O . SER A 1 535 ? -20.843 9.167 5.269 1.00 96.62 535 SER A O 1
ATOM 4051 N N . ARG A 1 536 ? -21.944 8.185 6.966 1.00 96.81 536 ARG A N 1
ATOM 4052 C CA . ARG A 1 536 ? -22.113 6.882 6.307 1.00 96.81 536 ARG A CA 1
ATOM 4053 C C . ARG A 1 536 ? -22.939 7.002 5.028 1.00 96.81 536 ARG A C 1
ATOM 4055 O O . ARG A 1 536 ? -22.567 6.410 4.014 1.00 96.81 536 ARG A O 1
ATOM 4062 N N . GLY A 1 537 ? -24.014 7.790 5.060 1.00 97.25 537 GLY A N 1
ATOM 4063 C CA . GLY A 1 537 ? -24.829 8.116 3.892 1.00 97.25 537 GLY A CA 1
ATOM 4064 C C . GLY A 1 537 ? -24.001 8.760 2.780 1.00 97.25 537 GLY A C 1
ATOM 4065 O O . GLY A 1 537 ? -23.995 8.258 1.656 1.00 97.25 537 GLY A O 1
ATOM 4066 N N . LEU A 1 538 ? -23.218 9.794 3.101 1.00 97.31 538 LEU A N 1
ATOM 4067 C CA . LEU A 1 538 ? -22.329 10.474 2.151 1.00 97.31 538 LEU A CA 1
ATOM 4068 C C . LEU A 1 538 ? -21.264 9.530 1.575 1.00 97.31 538 LEU A C 1
ATOM 4070 O O . LEU A 1 538 ? -21.100 9.448 0.361 1.00 97.31 538 LEU A O 1
ATOM 4074 N N . LYS A 1 539 ? -20.574 8.768 2.431 1.00 96.69 539 LYS A N 1
ATOM 4075 C CA . LYS A 1 539 ? -19.526 7.810 2.034 1.00 96.69 539 LYS A CA 1
ATOM 4076 C C . LYS A 1 539 ? -20.058 6.649 1.179 1.00 96.69 539 LYS A C 1
ATOM 4078 O O . LYS A 1 539 ? -19.275 6.016 0.469 1.00 96.69 539 LYS A O 1
ATOM 4083 N N . SER A 1 540 ? -21.361 6.356 1.238 1.00 95.06 540 SER A N 1
ATOM 4084 C CA . SER A 1 540 ? -21.999 5.324 0.407 1.00 95.06 540 SER A CA 1
ATOM 4085 C C . SER A 1 540 ? -22.202 5.751 -1.052 1.00 95.06 540 SER A C 1
ATOM 4087 O O . SER A 1 540 ? -22.276 4.892 -1.933 1.00 95.06 540 SER A O 1
ATOM 4089 N N . ASP A 1 541 ? -22.243 7.059 -1.332 1.00 97.19 541 ASP A N 1
ATOM 4090 C CA . ASP A 1 541 ? -22.322 7.573 -2.698 1.00 97.19 541 ASP A CA 1
ATOM 4091 C C . ASP A 1 541 ? -20.976 7.377 -3.403 1.00 97.19 541 ASP A C 1
ATOM 4093 O O . ASP A 1 541 ? -19.935 7.857 -2.949 1.00 97.19 541 ASP A O 1
ATOM 4097 N N . ALA A 1 542 ? -20.988 6.691 -4.546 1.00 93.88 542 ALA A N 1
ATOM 4098 C CA . ALA A 1 542 ? -19.778 6.332 -5.283 1.00 93.88 542 ALA A CA 1
ATOM 4099 C C . ALA A 1 542 ? -18.930 7.539 -5.733 1.00 93.88 542 ALA A C 1
ATOM 4101 O O . ALA A 1 542 ? -17.742 7.369 -6.004 1.00 93.88 542 ALA A O 1
ATOM 4102 N N . ARG A 1 543 ? -19.508 8.747 -5.815 1.00 95.56 543 ARG A N 1
ATOM 4103 C CA . ARG A 1 543 ? -18.788 9.978 -6.188 1.00 95.56 543 ARG A CA 1
ATOM 4104 C C . ARG A 1 543 ? -17.951 10.547 -5.041 1.00 95.56 543 ARG A C 1
ATOM 4106 O O . ARG A 1 543 ? -16.979 11.246 -5.301 1.00 95.56 543 ARG A O 1
ATOM 4113 N N . ILE A 1 544 ? -18.335 10.258 -3.797 1.00 94.06 544 ILE A N 1
ATOM 4114 C CA . ILE A 1 544 ? -17.613 10.642 -2.575 1.00 94.06 544 ILE A CA 1
ATOM 4115 C C . ILE A 1 544 ? -16.702 9.483 -2.156 1.00 94.06 544 ILE A C 1
ATOM 4117 O O . ILE A 1 544 ? -15.491 9.639 -2.003 1.00 94.06 544 ILE A O 1
ATOM 4121 N N . GLY A 1 545 ? -17.287 8.292 -2.053 1.00 93.38 545 GLY A N 1
ATOM 4122 C CA . GLY A 1 545 ? -16.596 7.038 -1.815 1.00 93.38 545 GLY A CA 1
ATOM 4123 C C . GLY A 1 545 ? -16.340 6.715 -0.336 1.00 93.38 545 GLY A C 1
ATOM 4124 O O . GLY A 1 545 ? -16.280 7.596 0.526 1.00 93.38 545 GLY A O 1
ATOM 4125 N N . PRO A 1 546 ? -16.100 5.427 -0.028 1.00 92.62 546 PRO A N 1
ATOM 4126 C CA . PRO A 1 546 ? -16.056 4.918 1.345 1.00 92.62 546 PRO A CA 1
ATOM 4127 C C . PRO A 1 546 ? -14.843 5.393 2.157 1.00 92.62 546 PRO A C 1
ATOM 4129 O O . PRO A 1 546 ? -14.809 5.219 3.371 1.00 92.62 546 PRO A O 1
ATOM 4132 N N . ARG A 1 547 ? -13.829 5.965 1.495 1.00 90.62 547 ARG A N 1
ATOM 4133 C CA . ARG A 1 547 ? -12.595 6.469 2.122 1.00 90.62 547 ARG A CA 1
ATOM 4134 C C . ARG A 1 547 ? -12.556 7.996 2.232 1.00 90.62 547 ARG A C 1
ATOM 4136 O O . ARG A 1 547 ? -11.497 8.540 2.533 1.00 90.62 547 ARG A O 1
ATOM 4143 N N . ALA A 1 548 ? -13.659 8.686 1.933 1.00 90.38 548 ALA A N 1
ATOM 4144 C CA . ALA A 1 548 ? -13.712 10.138 2.037 1.00 90.38 548 ALA A CA 1
ATOM 4145 C C . ALA A 1 548 ? -13.433 10.602 3.471 1.00 90.38 548 ALA A C 1
ATOM 4147 O O . ALA A 1 548 ? -13.845 9.961 4.442 1.00 90.38 548 ALA A O 1
ATOM 4148 N N . TYR A 1 549 ? -12.745 11.735 3.593 1.00 90.19 549 TYR A N 1
ATOM 4149 C CA . TYR A 1 549 ? -12.300 12.297 4.866 1.00 90.19 549 TYR A CA 1
ATOM 4150 C C . TYR A 1 549 ? -13.430 13.086 5.548 1.00 90.19 549 TYR A C 1
ATOM 4152 O O . TYR A 1 549 ? -13.354 14.294 5.733 1.00 90.19 549 TYR A O 1
ATOM 4160 N N . LEU A 1 550 ? -14.525 12.383 5.839 1.00 93.62 550 LEU A N 1
ATOM 4161 C CA . LEU A 1 550 ? -15.779 12.925 6.362 1.00 93.62 550 LEU A CA 1
ATOM 4162 C C . LEU A 1 550 ? -16.102 12.258 7.698 1.00 93.62 550 LEU A C 1
ATOM 4164 O O . LEU A 1 550 ? -17.057 11.496 7.783 1.00 93.62 550 LEU A O 1
ATOM 4168 N N . SER A 1 551 ? -15.274 12.443 8.715 1.00 90.88 551 SER A N 1
ATOM 4169 C CA . SER A 1 551 ? -15.577 11.963 10.068 1.00 90.88 551 SER A CA 1
ATOM 4170 C C . SER A 1 551 ? -15.820 13.178 10.963 1.00 90.88 551 SER A C 1
ATOM 4172 O O . SER A 1 551 ? -14.900 13.991 11.068 1.00 90.88 551 SER A O 1
ATOM 4174 N N . PRO A 1 552 ? -17.032 13.342 11.533 1.00 92.81 552 PRO A N 1
ATOM 4175 C CA . PRO A 1 552 ? -17.300 14.385 12.518 1.00 92.81 552 PRO A CA 1
ATOM 4176 C C . PRO A 1 552 ? -16.317 14.295 13.685 1.00 92.81 552 PRO A C 1
ATOM 4178 O O . PRO A 1 552 ? -15.937 13.195 14.087 1.00 92.81 552 PRO A O 1
ATOM 4181 N N . GLY A 1 553 ? -15.909 15.437 14.230 1.00 93.19 553 GLY A N 1
ATOM 4182 C CA . GLY A 1 553 ? -15.018 15.447 15.379 1.00 93.19 553 GLY A CA 1
ATOM 4183 C C . GLY A 1 553 ? -14.501 16.829 15.742 1.00 93.19 553 GLY A C 1
ATOM 4184 O O . GLY A 1 553 ? -15.113 17.855 15.445 1.00 93.19 553 GLY A O 1
ATOM 4185 N N . SER A 1 554 ? -13.346 16.856 16.395 1.00 90.00 554 SER A N 1
ATOM 4186 C CA . SER A 1 554 ? -12.628 18.078 16.746 1.00 90.00 554 SER A CA 1
ATOM 4187 C C . SER A 1 554 ? -12.262 18.906 15.512 1.00 90.00 554 SER A C 1
ATOM 4189 O O . SER A 1 554 ? -12.066 18.393 14.406 1.00 90.00 554 SER A O 1
ATOM 4191 N N . ALA A 1 555 ? -12.106 20.212 15.718 1.00 89.19 555 ALA A N 1
ATOM 4192 C CA . ALA A 1 555 ? -11.478 21.087 14.736 1.00 89.19 555 ALA A CA 1
ATOM 4193 C C . ALA A 1 555 ? -10.048 20.610 14.433 1.00 89.19 555 ALA A C 1
ATOM 4195 O O . ALA A 1 555 ? -9.333 20.148 15.327 1.00 89.19 555 ALA A O 1
ATOM 4196 N N . PHE A 1 556 ? -9.600 20.753 13.184 1.00 84.88 556 PHE A N 1
ATOM 4197 C CA . PHE A 1 556 ? -8.201 20.489 12.867 1.00 84.88 556 PHE A CA 1
ATOM 4198 C C . PHE A 1 556 ? -7.334 21.636 13.413 1.00 84.88 556 PHE A C 1
ATOM 4200 O O . PHE A 1 556 ? -7.684 22.814 13.312 1.00 84.88 556 PHE A O 1
ATOM 4207 N N . ALA A 1 557 ? -6.186 21.305 13.999 1.00 73.12 557 ALA A N 1
ATOM 4208 C CA . ALA A 1 557 ? -5.273 22.276 14.595 1.00 73.12 557 ALA A CA 1
ATOM 4209 C C . ALA A 1 557 ? -3.826 21.946 14.227 1.00 73.12 557 ALA A C 1
ATOM 4211 O O . ALA A 1 557 ? -3.436 20.780 14.248 1.00 73.12 557 ALA A O 1
ATOM 4212 N N . GLY A 1 558 ? -3.037 22.984 13.925 1.00 62.72 558 GLY A N 1
ATOM 4213 C CA . GLY A 1 558 ? -1.616 22.865 13.593 1.00 62.72 558 GLY A CA 1
ATOM 4214 C C . GLY A 1 558 ? -1.300 21.922 12.418 1.00 62.72 558 GLY A C 1
ATOM 4215 O O . GLY A 1 558 ? -2.151 21.234 11.858 1.00 62.72 558 GLY A O 1
ATOM 4216 N N . GLY A 1 559 ? -0.034 21.888 12.010 1.00 67.38 559 GLY A N 1
ATOM 4217 C CA . GLY A 1 559 ? 0.456 20.926 11.020 1.00 67.38 559 GLY A CA 1
ATOM 4218 C C . GLY A 1 559 ? 0.138 21.263 9.558 1.00 67.38 559 GLY A C 1
ATOM 4219 O O . GLY A 1 559 ? -0.047 22.416 9.177 1.00 67.38 559 GLY A O 1
ATOM 4220 N N . THR A 1 560 ? 0.146 20.232 8.708 1.00 71.38 560 THR A N 1
ATOM 4221 C CA . THR A 1 560 ? 0.209 20.378 7.244 1.00 71.38 560 THR A CA 1
ATOM 4222 C C . THR A 1 560 ? -1.076 20.949 6.627 1.00 71.38 560 THR A C 1
ATOM 4224 O O . THR A 1 560 ? -0.993 21.741 5.694 1.00 71.38 560 THR A O 1
ATOM 4227 N N . LEU A 1 561 ? -2.261 20.597 7.150 1.00 82.31 561 LEU A N 1
ATOM 4228 C CA . LEU A 1 561 ? -3.547 21.003 6.558 1.00 82.31 561 LEU A CA 1
ATOM 4229 C C . LEU A 1 561 ? -3.804 22.512 6.681 1.00 82.31 561 LEU A C 1
ATOM 4231 O O . LEU A 1 561 ? -4.075 23.170 5.679 1.00 82.31 561 LEU A O 1
ATOM 4235 N N . ALA A 1 562 ? -3.690 23.064 7.896 1.00 78.25 562 ALA A N 1
ATOM 4236 C CA . ALA A 1 562 ? -3.918 24.487 8.153 1.00 78.25 562 ALA A CA 1
ATOM 4237 C C . ALA A 1 562 ? -2.938 25.367 7.364 1.00 78.25 562 ALA A C 1
ATOM 4239 O O . ALA A 1 562 ? -3.342 26.344 6.731 1.00 78.25 562 ALA A O 1
ATOM 4240 N N . ARG A 1 563 ? -1.664 24.963 7.325 1.00 80.19 563 ARG A N 1
ATOM 4241 C CA . ARG A 1 563 ? -0.626 25.669 6.575 1.00 80.19 563 ARG A CA 1
ATOM 4242 C C . ARG A 1 563 ? -0.930 25.740 5.081 1.00 80.19 563 ARG A C 1
ATOM 4244 O O . ARG A 1 563 ? -0.769 26.796 4.484 1.00 80.19 563 ARG A O 1
ATOM 4251 N N . ASP A 1 564 ? -1.379 24.648 4.464 1.00 86.50 564 ASP A N 1
ATOM 4252 C CA . ASP A 1 564 ? -1.656 24.651 3.022 1.00 86.50 564 ASP A CA 1
ATOM 4253 C C . ASP A 1 564 ? -2.891 25.489 2.659 1.00 86.50 564 ASP A C 1
ATOM 4255 O O . ASP A 1 564 ? -2.921 26.105 1.593 1.00 86.50 564 ASP A O 1
ATOM 4259 N N . VAL A 1 565 ? -3.871 25.599 3.562 1.00 87.19 565 VAL A N 1
ATOM 4260 C CA . VAL A 1 565 ? -4.981 26.556 3.416 1.00 87.19 565 VAL A CA 1
ATOM 4261 C C . VAL A 1 565 ? -4.461 28.001 3.442 1.00 87.19 565 VAL A C 1
ATOM 4263 O O . VAL A 1 565 ? -4.852 28.802 2.592 1.00 87.19 565 VAL A O 1
ATOM 4266 N N . VAL A 1 566 ? -3.549 28.333 4.365 1.00 83.56 566 VAL A N 1
ATOM 4267 C CA . VAL A 1 566 ? -2.924 29.668 4.447 1.00 83.56 566 VAL A CA 1
ATOM 4268 C C . VAL A 1 566 ? -2.071 29.959 3.212 1.00 83.56 566 VAL A C 1
ATOM 4270 O O . VAL A 1 566 ? -2.221 31.024 2.616 1.00 83.56 566 VAL A O 1
ATOM 4273 N N . ALA A 1 567 ? -1.238 29.010 2.781 1.00 84.75 567 ALA A N 1
ATOM 4274 C CA . ALA A 1 567 ? -0.382 29.158 1.606 1.00 84.75 567 ALA A CA 1
ATOM 4275 C C . ALA A 1 567 ? -1.200 29.428 0.332 1.00 84.75 567 ALA A C 1
ATOM 4277 O O . ALA A 1 567 ? -0.871 30.327 -0.441 1.00 84.75 567 ALA A O 1
ATOM 4278 N N . LEU A 1 568 ? -2.315 28.712 0.132 1.00 89.69 568 LEU A N 1
ATOM 4279 C CA . LEU A 1 568 ? -3.216 28.975 -0.994 1.00 89.69 568 LEU A CA 1
ATOM 4280 C C . LEU A 1 568 ? -3.899 30.338 -0.886 1.00 89.69 568 LEU A C 1
ATOM 4282 O O . LEU A 1 568 ? -4.030 31.023 -1.898 1.00 89.69 568 LEU A O 1
ATOM 4286 N N . ALA A 1 569 ? -4.321 30.752 0.311 1.00 86.75 569 ALA A N 1
ATOM 4287 C CA . ALA A 1 569 ? -4.911 32.072 0.517 1.00 86.75 569 ALA A CA 1
ATOM 4288 C C . ALA A 1 569 ? -3.913 33.201 0.204 1.00 86.75 569 ALA A C 1
ATOM 4290 O O . ALA A 1 569 ? -4.285 34.175 -0.447 1.00 86.75 569 ALA A O 1
ATOM 4291 N N . GLN A 1 570 ? -2.649 33.055 0.609 1.00 84.94 570 GLN A N 1
ATOM 4292 C CA . GLN A 1 570 ? -1.576 34.005 0.298 1.00 84.94 570 GLN A CA 1
ATOM 4293 C C . GLN A 1 570 ? -1.297 34.080 -1.201 1.00 84.94 570 GLN A C 1
ATOM 4295 O O . GLN A 1 570 ? -1.346 35.168 -1.770 1.00 84.94 570 GLN A O 1
ATOM 4300 N N . LEU A 1 571 ? -1.112 32.930 -1.856 1.00 87.88 571 LEU A N 1
ATOM 4301 C CA . LEU A 1 571 ? -0.921 32.870 -3.304 1.00 87.88 571 LEU A CA 1
ATOM 4302 C C . LEU A 1 571 ? -2.083 33.546 -4.044 1.00 87.88 571 LEU A C 1
ATOM 4304 O O . LEU A 1 571 ? -1.890 34.268 -5.018 1.00 87.88 571 LEU A O 1
ATOM 4308 N N . ALA A 1 572 ? -3.312 33.343 -3.578 1.00 89.69 572 ALA A N 1
ATOM 4309 C CA . ALA A 1 572 ? -4.480 33.946 -4.191 1.00 89.69 572 ALA A CA 1
ATOM 4310 C C . ALA A 1 572 ? -4.518 35.476 -4.008 1.00 89.69 572 ALA A C 1
ATOM 4312 O O . ALA A 1 572 ? -4.862 36.189 -4.951 1.00 89.69 572 ALA A O 1
ATOM 4313 N N . LEU A 1 573 ? -4.094 35.993 -2.847 1.00 87.38 573 LEU A N 1
ATOM 4314 C CA . LEU A 1 573 ? -3.923 37.433 -2.615 1.00 87.38 573 LEU A CA 1
ATOM 4315 C C . LEU A 1 573 ? -2.859 38.041 -3.538 1.00 87.38 573 LEU A C 1
ATOM 4317 O O . LEU A 1 573 ? -3.120 39.072 -4.155 1.00 87.38 573 LEU A O 1
ATOM 4321 N N . GLU A 1 574 ? -1.702 37.392 -3.684 1.00 87.81 574 GLU A N 1
ATOM 4322 C CA . GLU A 1 574 ? -0.622 37.828 -4.586 1.00 87.81 574 GLU A CA 1
ATOM 4323 C C . GLU A 1 574 ? -1.075 37.888 -6.049 1.00 87.81 574 GLU A C 1
ATOM 4325 O O . GLU A 1 574 ? -0.694 38.791 -6.791 1.00 87.81 574 GLU A O 1
ATOM 4330 N N . GLN A 1 575 ? -1.936 36.953 -6.457 1.00 89.19 575 GLN A N 1
ATOM 4331 C CA . GLN A 1 575 ? -2.520 36.901 -7.800 1.00 89.19 575 GLN A CA 1
ATOM 4332 C C . GLN A 1 575 ? -3.811 37.730 -7.938 1.00 89.19 575 GLN A C 1
ATOM 4334 O O . GLN A 1 575 ? -4.493 37.629 -8.959 1.00 89.19 575 GLN A O 1
ATOM 4339 N N . ALA A 1 576 ? -4.177 38.521 -6.921 1.00 91.56 576 ALA A N 1
ATOM 4340 C CA . ALA A 1 576 ? -5.412 39.309 -6.866 1.00 91.56 576 ALA A CA 1
ATOM 4341 C C . ALA A 1 576 ? -6.685 38.495 -7.193 1.00 91.56 576 ALA A C 1
ATOM 4343 O O . ALA A 1 576 ? -7.615 38.981 -7.842 1.00 91.56 576 ALA A O 1
ATOM 4344 N N . ARG A 1 577 ? -6.735 37.236 -6.741 1.00 91.44 577 ARG A N 1
ATOM 4345 C CA . ARG A 1 577 ? -7.822 36.288 -6.997 1.00 91.44 577 ARG A CA 1
ATOM 4346 C C . ARG A 1 577 ? -8.457 35.827 -5.680 1.00 91.44 577 ARG A C 1
ATOM 4348 O O . ARG A 1 577 ? -7.808 35.131 -4.914 1.00 91.44 577 ARG A O 1
ATOM 4355 N N . PRO A 1 578 ? -9.728 36.143 -5.395 1.00 87.25 578 PRO A N 1
ATOM 4356 C CA . PRO A 1 578 ? -10.362 35.701 -4.154 1.00 87.25 578 PRO A CA 1
ATOM 4357 C C . PRO A 1 578 ? -10.659 34.190 -4.158 1.00 87.25 578 PRO A C 1
ATOM 4359 O O . PRO A 1 578 ? -11.109 33.636 -5.164 1.00 87.25 578 PRO A O 1
ATOM 4362 N N . LEU A 1 579 ? -10.456 33.529 -3.010 1.00 89.50 579 LEU A N 1
ATOM 4363 C CA . LEU A 1 579 ? -10.856 32.136 -2.769 1.00 89.50 579 LEU A CA 1
ATOM 4364 C C . LEU A 1 579 ? -12.059 32.085 -1.824 1.00 89.50 579 LEU A C 1
ATOM 4366 O O . LEU A 1 579 ? -11.908 32.221 -0.615 1.00 89.50 579 LEU A O 1
ATOM 4370 N N . HIS A 1 580 ? -13.252 31.842 -2.365 1.00 90.06 580 HIS A N 1
ATOM 4371 C CA . HIS A 1 580 ? -14.479 31.829 -1.561 1.00 90.06 580 HIS A CA 1
ATOM 4372 C C . HIS A 1 580 ? -14.638 30.560 -0.713 1.00 90.06 580 HIS A C 1
ATOM 4374 O O . HIS A 1 580 ? -14.966 30.653 0.461 1.00 90.06 580 HIS A O 1
ATOM 4380 N N . VAL A 1 581 ? -14.370 29.378 -1.284 1.00 91.69 581 VAL A N 1
ATOM 4381 C CA . VAL A 1 581 ? -14.522 28.101 -0.558 1.00 91.69 581 VAL A CA 1
ATOM 4382 C C . VAL A 1 581 ? -13.392 27.918 0.450 1.00 91.69 581 VAL A C 1
ATOM 4384 O O . VAL A 1 581 ? -13.640 27.804 1.641 1.00 91.69 581 VAL A O 1
ATOM 4387 N N . ILE A 1 582 ? -12.140 27.955 -0.015 1.00 90.00 582 ILE A N 1
ATOM 4388 C CA . ILE A 1 582 ? -10.958 27.738 0.837 1.00 90.00 582 ILE A CA 1
ATOM 4389 C C . ILE A 1 582 ? -10.847 28.825 1.916 1.00 90.00 582 ILE A C 1
ATOM 4391 O O . ILE A 1 582 ? -10.467 28.522 3.043 1.00 90.00 582 ILE A O 1
ATOM 4395 N N . GLY A 1 583 ? -11.225 30.072 1.603 1.00 84.69 583 GLY A N 1
ATOM 4396 C CA . GLY A 1 583 ? -11.258 31.157 2.585 1.00 84.69 583 GLY A CA 1
ATOM 4397 C C . GLY A 1 583 ? -12.220 30.885 3.747 1.00 84.69 583 GLY A C 1
ATOM 4398 O O . GLY A 1 583 ? -11.860 31.137 4.894 1.00 84.69 583 GLY A O 1
ATOM 4399 N N . ALA A 1 584 ? -13.390 30.301 3.466 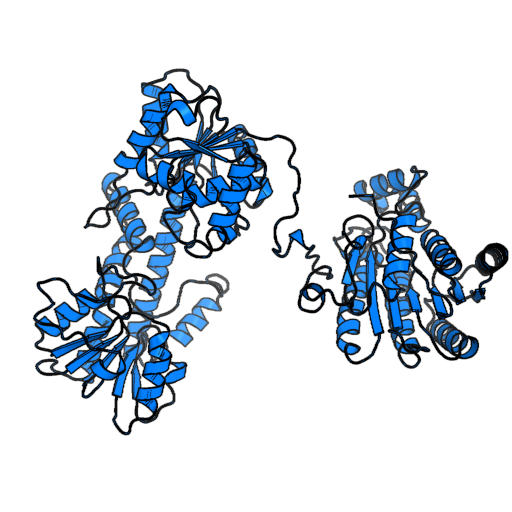1.00 91.00 584 ALA A N 1
ATOM 4400 C CA . ALA A 1 584 ? -14.388 29.968 4.483 1.00 91.00 584 ALA A CA 1
ATOM 4401 C C . ALA A 1 584 ? -13.968 28.798 5.390 1.00 91.00 584 ALA A C 1
ATOM 4403 O O . ALA A 1 584 ? -14.383 28.742 6.543 1.00 91.00 584 ALA A O 1
ATOM 4404 N N . VAL A 1 585 ? -13.104 27.888 4.918 1.00 92.12 585 VAL A N 1
ATOM 4405 C CA . VAL A 1 585 ? -12.649 26.719 5.702 1.00 92.12 585 VAL A CA 1
ATOM 4406 C C . VAL A 1 585 ? -11.986 27.133 7.015 1.00 92.12 585 VAL A C 1
ATOM 4408 O O . VAL A 1 585 ? -12.198 26.482 8.036 1.00 92.12 585 VAL A O 1
ATOM 4411 N N . ARG A 1 586 ? -11.189 28.210 7.009 1.00 85.81 586 ARG A N 1
ATOM 4412 C CA . ARG A 1 586 ? -10.520 28.684 8.229 1.00 85.81 586 ARG A CA 1
ATOM 4413 C C . ARG A 1 586 ? -11.526 29.241 9.231 1.00 85.81 586 ARG A C 1
ATOM 4415 O O . ARG A 1 586 ? -11.498 28.842 10.385 1.00 85.81 586 ARG A O 1
ATOM 4422 N N . GLU A 1 587 ? -12.428 30.105 8.772 1.00 89.38 587 GLU A N 1
ATOM 4423 C CA . GLU A 1 587 ? -13.480 30.691 9.611 1.00 89.38 587 GLU A CA 1
ATOM 4424 C C . GLU A 1 587 ? -14.385 29.611 10.218 1.00 89.38 587 GLU A C 1
ATOM 4426 O O . GLU A 1 587 ? -14.631 29.613 11.423 1.00 89.38 587 GLU A O 1
ATOM 4431 N N . SER A 1 588 ? -14.796 28.640 9.400 1.00 93.25 588 SER A N 1
ATOM 4432 C CA . SER A 1 588 ? -15.556 27.464 9.822 1.00 93.25 588 SER A CA 1
ATOM 4433 C C . SER A 1 588 ? -14.834 26.678 10.921 1.00 93.25 588 SER A C 1
ATOM 4435 O O . SER A 1 588 ? -15.378 26.454 12.004 1.00 93.25 588 SER A O 1
ATOM 4437 N N . ASN A 1 589 ? -13.567 26.322 10.689 1.00 91.50 589 ASN A N 1
ATOM 4438 C CA . ASN A 1 589 ? -12.776 25.545 11.638 1.00 91.50 589 ASN A CA 1
ATOM 4439 C C . ASN A 1 589 ? -12.499 26.309 12.943 1.00 91.50 589 ASN A C 1
ATOM 4441 O O . ASN A 1 589 ? -12.604 25.728 14.022 1.00 91.50 589 ASN A O 1
ATOM 4445 N N . ASP A 1 590 ? -12.180 27.602 12.861 1.00 88.12 590 ASP A N 1
ATOM 4446 C CA . ASP A 1 590 ? -11.948 28.460 14.027 1.00 88.12 590 ASP A CA 1
ATOM 4447 C C . ASP A 1 590 ? -13.230 28.632 14.852 1.00 88.12 590 ASP A C 1
ATOM 4449 O O . ASP A 1 590 ? -13.186 28.633 16.083 1.00 88.12 590 ASP A O 1
ATOM 4453 N N . SER A 1 591 ? -14.390 28.709 14.194 1.00 90.88 591 SER A N 1
ATOM 4454 C CA . SER A 1 591 ? -15.673 28.701 14.890 1.00 90.88 591 SER A CA 1
ATOM 4455 C C . SER A 1 591 ? -15.921 27.358 15.583 1.00 90.88 591 SER A C 1
ATOM 4457 O O . SER A 1 591 ? -16.273 27.345 16.761 1.00 90.88 591 SER A O 1
ATOM 4459 N N . HIS A 1 592 ? -15.647 26.235 14.909 1.00 93.69 592 HIS A N 1
ATOM 4460 C CA . HIS A 1 592 ? -15.827 24.885 15.461 1.00 93.69 592 HIS A CA 1
ATOM 4461 C C . HIS A 1 592 ? -14.890 24.565 16.635 1.00 93.69 592 HIS A C 1
ATOM 4463 O O . HIS A 1 592 ? -15.242 23.766 17.500 1.00 93.69 592 HIS A O 1
ATOM 4469 N N . ARG A 1 593 ? -13.726 25.226 16.758 1.00 90.44 593 ARG A N 1
ATOM 4470 C CA . ARG A 1 593 ? -12.856 25.097 17.952 1.00 90.44 593 ARG A CA 1
ATOM 4471 C C . ARG A 1 593 ? -13.579 25.431 19.258 1.00 90.44 593 ARG A C 1
ATOM 4473 O O . ARG A 1 593 ? -13.191 24.933 20.313 1.00 90.44 593 ARG A O 1
ATOM 4480 N N . ARG A 1 594 ? -14.626 26.258 19.201 1.00 91.44 594 ARG A N 1
ATOM 4481 C CA . ARG A 1 594 ? -15.427 26.646 20.368 1.00 91.44 594 ARG A CA 1
ATOM 4482 C C . ARG A 1 594 ? -16.472 25.605 20.764 1.00 91.44 594 ARG A C 1
ATOM 4484 O O . ARG A 1 594 ? -17.060 25.766 21.829 1.00 91.44 594 ARG A O 1
ATOM 4491 N N . TRP A 1 595 ? -16.653 24.532 19.989 1.00 94.50 595 TRP A N 1
ATOM 4492 C CA . TRP A 1 595 ? -17.673 23.504 20.230 1.00 94.50 595 TRP A CA 1
ATOM 4493 C C . TRP A 1 595 ? -17.668 22.987 21.674 1.00 94.50 595 TRP A C 1
ATOM 4495 O O . TRP A 1 595 ? -18.706 22.984 22.325 1.00 94.50 595 TRP A O 1
ATOM 4505 N N . ALA A 1 596 ? -16.501 22.621 22.221 1.00 94.69 596 ALA A N 1
ATOM 4506 C CA . ALA A 1 596 ? -16.423 22.088 23.584 1.00 94.69 596 ALA A CA 1
ATOM 4507 C C . ALA A 1 596 ? -16.857 23.122 24.635 1.00 94.69 596 ALA A C 1
ATOM 4509 O O . ALA A 1 596 ? -17.562 22.788 25.583 1.00 94.69 596 ALA A O 1
ATOM 4510 N N . LEU A 1 597 ? -16.463 24.386 24.457 1.00 95.38 597 LEU A N 1
ATOM 4511 C CA . LEU A 1 597 ? -16.853 25.469 25.356 1.00 95.38 597 LEU A CA 1
ATOM 4512 C C . LEU A 1 597 ? -18.360 25.742 25.280 1.00 95.38 597 LEU A C 1
ATOM 4514 O O . LEU A 1 597 ? -19.018 25.878 26.308 1.00 95.38 597 LEU A O 1
ATOM 4518 N N . GLU A 1 598 ? -18.902 25.816 24.067 1.00 93.94 598 GLU A N 1
ATOM 4519 C CA . GLU A 1 598 ? -20.329 26.038 23.825 1.00 93.94 598 GLU A CA 1
ATOM 4520 C C . GLU A 1 598 ? -21.158 24.892 24.407 1.00 93.94 598 GLU A C 1
ATOM 4522 O O . GLU A 1 598 ? -22.096 25.138 25.164 1.00 93.94 598 GLU A O 1
ATOM 4527 N N . ARG A 1 599 ? -20.720 23.645 24.217 1.00 93.94 599 ARG A N 1
ATOM 4528 C CA . ARG A 1 599 ? -21.408 22.483 24.773 1.00 93.94 599 ARG A CA 1
ATOM 4529 C C . ARG A 1 599 ? -21.339 22.413 26.297 1.00 93.94 599 ARG A C 1
ATOM 4531 O O . ARG A 1 599 ? -22.323 22.040 26.927 1.00 93.94 599 ARG A O 1
ATOM 4538 N N . LEU A 1 600 ? -20.233 22.825 26.920 1.00 96.06 600 LEU A N 1
ATOM 4539 C CA . LEU A 1 600 ? -20.183 22.969 28.381 1.00 96.06 600 LEU A CA 1
ATOM 4540 C C . LEU A 1 600 ? -21.205 23.991 28.890 1.00 96.06 600 LEU A C 1
ATOM 4542 O O . LEU A 1 600 ? -21.816 23.757 29.932 1.00 96.06 600 LEU A O 1
ATOM 4546 N N . ARG A 1 601 ? -21.410 25.104 28.177 1.00 95.31 601 ARG A N 1
ATOM 4547 C CA . ARG A 1 601 ? -22.411 26.116 28.554 1.00 95.31 601 ARG A CA 1
ATOM 4548 C C . ARG A 1 601 ? -23.834 25.584 28.420 1.00 95.31 601 ARG A C 1
ATOM 4550 O O . ARG A 1 601 ? -24.638 25.815 29.320 1.00 95.31 601 ARG A O 1
ATOM 4557 N N . ASP A 1 602 ? -24.129 24.859 27.347 1.00 93.19 602 ASP A N 1
ATOM 4558 C CA . ASP A 1 602 ? -25.453 24.266 27.135 1.00 93.19 602 ASP A CA 1
ATOM 4559 C C . ASP A 1 602 ? -25.801 23.255 28.238 1.00 93.19 602 ASP A C 1
ATOM 4561 O O . ASP A 1 602 ? -26.938 23.192 28.705 1.00 93.19 602 ASP A O 1
ATOM 4565 N N . GLU A 1 603 ? -24.804 22.498 28.699 1.00 94.19 603 GLU A N 1
ATOM 4566 C CA . GLU A 1 603 ? -24.980 21.427 29.681 1.00 94.19 603 GLU A CA 1
ATOM 4567 C C . GLU A 1 603 ? -24.933 21.898 31.143 1.00 94.19 603 GLU A C 1
ATOM 4569 O O . GLU A 1 603 ? -25.671 21.386 31.988 1.00 94.19 603 GLU A O 1
ATOM 4574 N N . LEU A 1 604 ? -24.066 22.861 31.474 1.00 95.06 604 LEU A N 1
ATOM 4575 C CA . LEU A 1 604 ? -23.818 23.296 32.858 1.00 95.06 604 LEU A CA 1
ATOM 4576 C C . LEU A 1 604 ? -24.373 24.691 33.183 1.00 95.06 604 LEU A C 1
ATOM 4578 O O . LEU A 1 604 ? -24.414 25.072 34.363 1.00 95.06 604 LEU A O 1
ATOM 4582 N N . GLY A 1 605 ? -24.789 25.455 32.170 1.00 95.50 605 GLY A N 1
ATOM 4583 C CA . GLY A 1 605 ? -25.138 26.867 32.286 1.00 95.50 605 GLY A CA 1
ATOM 4584 C C . GLY A 1 605 ? -23.902 27.747 32.496 1.00 95.50 605 GLY A C 1
ATOM 4585 O O . GLY A 1 605 ? -22.898 27.624 31.797 1.00 95.50 605 GLY A O 1
ATOM 4586 N N . ALA A 1 606 ? -23.963 28.662 33.469 1.00 95.25 606 ALA A N 1
ATOM 4587 C CA . ALA A 1 606 ? -22.822 29.511 33.807 1.00 95.25 606 ALA A CA 1
ATOM 4588 C C . ALA A 1 606 ? -21.633 28.671 34.314 1.00 95.25 606 ALA A C 1
ATOM 4590 O O . ALA A 1 606 ? -21.771 27.892 35.260 1.00 95.25 606 ALA A O 1
ATOM 4591 N N . LEU A 1 607 ? -20.456 28.877 33.715 1.00 97.31 607 LEU A N 1
ATOM 4592 C CA . LEU A 1 607 ? -19.238 28.122 34.036 1.00 97.31 607 LEU A CA 1
ATOM 4593 C C . LEU A 1 607 ? -18.467 28.672 35.248 1.00 97.31 607 LEU A C 1
ATOM 4595 O O . LEU A 1 607 ? -17.548 28.022 35.741 1.00 97.31 607 LEU A O 1
ATOM 4599 N N . SER A 1 608 ? -18.849 29.845 35.761 1.00 97.38 608 SER A N 1
ATOM 4600 C CA . SER A 1 608 ? -18.200 30.461 36.923 1.00 97.38 608 SER A CA 1
ATOM 4601 C C . SER A 1 608 ? -18.263 29.546 38.149 1.00 97.38 608 SER A C 1
ATOM 4603 O O . SER A 1 608 ? -19.339 29.129 38.578 1.00 97.38 608 SER A O 1
ATOM 4605 N N . GLY A 1 609 ? -17.095 29.212 38.702 1.00 94.44 609 GLY A N 1
ATOM 4606 C CA . GLY A 1 609 ? -16.945 28.300 39.837 1.00 94.44 609 GLY A CA 1
ATOM 4607 C C . GLY A 1 609 ? -17.089 26.809 39.507 1.00 94.44 609 GLY A C 1
ATOM 4608 O O . GLY A 1 609 ? -16.871 25.988 40.398 1.00 94.44 609 GLY A O 1
ATOM 4609 N N . ARG A 1 610 ? -17.409 26.436 38.259 1.00 97.31 610 ARG A N 1
ATOM 4610 C CA . ARG A 1 610 ? -17.460 25.032 37.820 1.00 97.31 610 ARG A CA 1
ATOM 4611 C C . ARG A 1 610 ? -16.058 24.468 37.665 1.00 97.31 610 ARG A C 1
ATOM 4613 O O . ARG A 1 610 ? -15.180 25.136 37.127 1.00 97.31 610 ARG A O 1
ATOM 4620 N N . THR A 1 611 ? -15.848 23.234 38.104 1.00 97.44 611 THR A N 1
ATOM 4621 C CA . THR A 1 611 ? -14.575 22.531 37.939 1.00 97.44 611 THR A CA 1
ATOM 4622 C C . THR A 1 611 ? -14.593 21.709 36.658 1.00 97.44 611 THR A C 1
ATOM 4624 O O . THR A 1 611 ? -15.352 20.750 36.553 1.00 97.44 611 THR A O 1
ATOM 4627 N N . ILE A 1 612 ? -13.735 22.053 35.700 1.00 98.12 612 ILE A N 1
ATOM 4628 C CA . ILE A 1 612 ? -13.617 21.355 34.417 1.00 98.12 612 ILE A CA 1
ATOM 4629 C C . ILE A 1 612 ? -12.273 20.631 34.367 1.00 98.12 612 ILE A C 1
ATOM 4631 O O . ILE A 1 612 ? -11.212 21.250 34.504 1.00 98.12 612 ILE A O 1
ATOM 4635 N N . ALA A 1 613 ? -12.323 19.313 34.187 1.00 97.69 613 ALA A N 1
ATOM 4636 C CA . ALA A 1 613 ? -11.146 18.482 33.996 1.00 97.69 613 ALA A CA 1
ATOM 4637 C C . ALA A 1 613 ? -10.785 18.412 32.506 1.00 97.69 613 ALA A C 1
ATOM 4639 O O . ALA A 1 613 ? -11.630 18.077 31.682 1.00 97.69 613 ALA A O 1
ATOM 4640 N N . ILE A 1 614 ? -9.533 18.697 32.159 1.00 97.81 614 ILE A N 1
ATOM 4641 C CA . ILE A 1 614 ? -9.011 18.637 30.792 1.00 97.81 614 ILE A CA 1
ATOM 4642 C C . ILE A 1 614 ? -8.026 17.477 30.698 1.00 97.81 614 ILE A C 1
ATOM 4644 O O . ILE A 1 614 ? -7.002 17.448 31.388 1.00 97.81 614 ILE A O 1
ATOM 4648 N N . TRP A 1 615 ? -8.356 16.497 29.869 1.00 97.38 615 TRP A N 1
ATOM 4649 C CA . TRP A 1 615 ? -7.521 15.332 29.613 1.00 97.38 615 TRP A CA 1
ATOM 4650 C C . TRP A 1 615 ? -6.792 15.527 28.286 1.00 97.38 615 TRP A C 1
ATOM 4652 O O . TRP A 1 615 ? -7.400 15.513 27.215 1.00 97.38 615 TRP A O 1
ATOM 4662 N N . GLY A 1 616 ? -5.477 15.710 28.373 1.00 95.12 616 GLY A N 1
ATOM 4663 C CA . GLY A 1 616 ? -4.618 16.062 27.251 1.00 95.12 616 GLY A CA 1
ATOM 4664 C C . GLY A 1 616 ? -4.423 17.571 27.112 1.00 95.12 616 GLY A C 1
ATOM 4665 O O . GLY A 1 616 ? -5.352 18.358 27.257 1.00 95.12 616 GLY A O 1
ATOM 4666 N N . LEU A 1 617 ? -3.185 17.987 26.858 1.00 94.38 617 LEU A N 1
ATOM 4667 C CA . LEU A 1 617 ? -2.784 19.386 26.685 1.00 94.38 617 LEU A CA 1
ATOM 4668 C C . LEU A 1 617 ? -1.967 19.603 25.414 1.00 94.38 617 LEU A C 1
ATOM 4670 O O . LEU A 1 617 ? -1.697 20.741 25.040 1.00 94.38 617 LEU A O 1
ATOM 4674 N N . THR A 1 618 ? -1.541 18.535 24.760 1.00 88.19 618 THR A N 1
ATOM 4675 C CA . THR A 1 618 ? -0.706 18.562 23.559 1.00 88.19 618 THR A CA 1
ATOM 4676 C C . THR A 1 618 ? -1.576 18.442 22.307 1.00 88.19 618 THR A C 1
ATOM 4678 O O . THR A 1 618 ? -2.701 17.952 22.357 1.00 88.19 618 THR A O 1
ATOM 4681 N N . TYR A 1 619 ? -1.087 18.886 21.147 1.00 77.44 619 TYR A N 1
ATOM 4682 C CA . TYR A 1 619 ? -1.901 18.838 19.919 1.00 77.44 619 TYR A CA 1
ATOM 4683 C C . TYR A 1 619 ? -2.125 17.405 19.389 1.00 77.44 619 TYR A C 1
ATOM 4685 O O . TYR A 1 619 ? -3.010 17.182 18.566 1.00 77.44 619 TYR A O 1
ATOM 4693 N N . LYS A 1 620 ? -1.302 16.439 19.824 1.00 79.38 620 LYS A N 1
ATOM 4694 C CA . LYS A 1 620 ? -1.429 15.005 19.532 1.00 79.38 620 LYS A CA 1
ATOM 4695 C C . LYS A 1 620 ? -0.674 14.175 20.582 1.00 79.38 620 LYS A C 1
ATOM 4697 O O . LYS A 1 620 ? 0.270 14.695 21.176 1.00 79.38 620 LYS A O 1
ATOM 4702 N N . PRO A 1 621 ? -0.977 12.876 20.732 1.00 82.12 621 PRO A N 1
ATOM 4703 C CA . PRO A 1 621 ? -0.186 11.981 21.573 1.00 82.12 621 PRO A CA 1
ATOM 4704 C C . PRO A 1 621 ? 1.274 11.848 21.103 1.00 82.12 621 PRO A C 1
ATOM 4706 O O . PRO A 1 621 ? 1.583 11.948 19.913 1.00 82.12 621 PRO A O 1
ATOM 4709 N N . GLY A 1 622 ? 2.179 11.563 22.040 1.00 74.44 622 GLY A N 1
ATOM 4710 C CA . GLY A 1 622 ? 3.595 11.278 21.770 1.00 74.44 622 GLY A CA 1
ATOM 4711 C C . GLY A 1 622 ? 4.507 12.505 21.642 1.00 74.44 622 GLY A C 1
ATOM 4712 O O . GLY A 1 622 ? 5.634 12.378 21.169 1.00 74.44 622 GLY A O 1
ATOM 4713 N N . THR A 1 623 ? 4.057 13.693 22.051 1.00 75.69 623 THR A N 1
ATOM 4714 C CA . THR A 1 623 ? 4.888 14.906 22.130 1.00 75.69 623 THR A CA 1
ATOM 4715 C C . THR A 1 623 ? 4.634 15.648 23.437 1.00 75.69 623 THR A C 1
ATOM 4717 O O . THR A 1 623 ? 3.581 15.477 24.031 1.00 75.69 623 THR A O 1
ATOM 4720 N N . ASN A 1 624 ? 5.586 16.474 23.874 1.00 81.50 624 ASN A N 1
ATOM 4721 C CA . ASN A 1 624 ? 5.458 17.359 25.036 1.00 81.50 624 ASN A CA 1
ATOM 4722 C C . ASN A 1 624 ? 5.254 18.835 24.645 1.00 81.50 624 ASN A C 1
ATOM 4724 O O . ASN A 1 624 ? 5.237 19.709 25.511 1.00 81.50 624 ASN A O 1
ATOM 4728 N N . THR A 1 625 ? 5.151 19.140 23.347 1.00 80.56 625 THR A N 1
ATOM 4729 C CA . THR A 1 625 ? 5.013 20.526 22.895 1.00 80.56 625 THR A CA 1
ATOM 4730 C C . THR A 1 625 ? 3.599 21.048 23.123 1.00 80.56 625 THR A C 1
ATOM 4732 O O . THR A 1 625 ? 2.608 20.445 22.708 1.00 80.56 625 THR A O 1
ATOM 4735 N N . LEU A 1 626 ? 3.528 22.216 23.755 1.00 84.31 626 LEU A N 1
ATOM 4736 C CA . LEU A 1 626 ? 2.297 22.965 24.002 1.00 84.31 626 LEU A CA 1
ATOM 4737 C C . LEU A 1 626 ? 2.066 24.084 22.975 1.00 84.31 626 LEU A C 1
ATOM 4739 O O . LEU A 1 626 ? 1.085 24.823 23.065 1.00 84.31 626 LEU A O 1
ATOM 4743 N N . ARG A 1 627 ? 2.971 24.241 22.000 1.00 76.25 627 ARG A N 1
ATOM 4744 C CA . ARG A 1 627 ? 2.855 25.285 20.976 1.00 76.25 627 ARG A CA 1
ATOM 4745 C C . ARG A 1 627 ? 1.574 25.061 20.166 1.00 76.25 627 ARG A C 1
ATOM 4747 O O . ARG A 1 627 ? 1.401 23.985 19.600 1.00 76.25 627 ARG A O 1
ATOM 4754 N N . ARG A 1 628 ? 0.717 26.090 20.088 1.00 71.25 628 ARG A N 1
ATOM 4755 C CA . ARG A 1 628 ? -0.568 26.078 19.351 1.00 71.25 628 ARG A CA 1
ATOM 4756 C C . ARG A 1 628 ? -1.518 24.954 19.778 1.00 71.25 628 ARG A C 1
ATOM 4758 O O . ARG A 1 628 ? -2.212 24.366 18.952 1.00 71.25 628 ARG A O 1
ATOM 4765 N N . SER A 1 629 ? -1.511 24.619 21.065 1.00 85.56 629 SER A N 1
ATOM 4766 C CA . SER A 1 629 ? -2.446 23.642 21.603 1.00 85.56 629 SER A CA 1
ATOM 4767 C C . SER A 1 629 ? -3.853 24.234 21.695 1.00 85.56 629 SER A C 1
ATOM 4769 O O . SER A 1 629 ? -4.090 25.152 22.481 1.00 85.56 629 SER A O 1
ATOM 4771 N N . SER A 1 630 ? -4.801 23.656 20.955 1.00 86.31 630 SER A N 1
ATOM 4772 C CA . SER A 1 630 ? -6.229 23.970 21.091 1.00 86.31 630 SER A CA 1
ATOM 4773 C C . SER A 1 630 ? -6.756 23.662 22.497 1.00 86.31 630 SER A C 1
ATOM 4775 O O . SER A 1 630 ? -7.675 24.326 22.969 1.00 86.31 630 SER A O 1
ATOM 4777 N N . ALA A 1 631 ? -6.142 22.708 23.206 1.00 91.62 631 ALA A N 1
ATOM 4778 C CA . ALA A 1 631 ? -6.463 22.423 24.600 1.00 91.62 631 ALA A CA 1
ATOM 4779 C C . ALA A 1 631 ? -6.099 23.602 25.516 1.00 91.62 631 ALA A C 1
ATOM 4781 O O . ALA A 1 631 ? -6.848 23.918 26.437 1.00 91.62 631 ALA A O 1
ATOM 4782 N N . LEU A 1 632 ? -4.975 24.287 25.260 1.00 92.06 632 LEU A N 1
ATOM 4783 C CA . LEU A 1 632 ? -4.615 25.489 26.019 1.00 92.06 632 LEU A CA 1
ATOM 4784 C C . LEU A 1 632 ? -5.518 26.677 25.685 1.00 92.06 632 LEU A C 1
ATOM 4786 O O . LEU A 1 632 ? -5.920 27.380 26.607 1.00 92.06 632 LEU A O 1
ATOM 4790 N N . GLU A 1 633 ? -5.879 26.864 24.413 1.00 91.25 633 GLU A N 1
ATOM 4791 C CA . GLU A 1 633 ? -6.864 27.879 24.004 1.00 91.25 633 GLU A CA 1
ATOM 4792 C C . GLU A 1 633 ? -8.207 27.659 24.729 1.00 91.25 633 GLU A C 1
ATOM 4794 O O . GLU A 1 633 ? -8.788 28.598 25.277 1.00 91.25 633 GLU A O 1
ATOM 4799 N N . LEU A 1 634 ? -8.666 26.403 24.822 1.00 94.44 634 LEU A N 1
ATOM 4800 C CA . LEU A 1 634 ? -9.861 26.037 25.586 1.00 94.44 634 LEU A CA 1
ATOM 4801 C C . LEU A 1 634 ? -9.696 26.336 27.084 1.00 94.44 634 LEU A C 1
ATOM 4803 O O . LEU A 1 634 ? -10.587 26.930 27.688 1.00 94.44 634 LEU A O 1
ATOM 4807 N N . CYS A 1 635 ? -8.565 25.960 27.690 1.00 96.12 635 CYS A N 1
ATOM 4808 C CA . CYS A 1 635 ? -8.274 26.272 29.091 1.00 96.12 635 CYS A CA 1
ATOM 4809 C C . CYS A 1 635 ? -8.328 27.781 29.364 1.00 96.12 635 CYS A C 1
ATOM 4811 O O . CYS A 1 635 ? -8.916 28.207 30.356 1.00 96.12 635 CYS A O 1
ATOM 4813 N N . GLU A 1 636 ? -7.728 28.598 28.498 1.00 95.06 636 GLU A N 1
ATOM 4814 C CA . GLU A 1 636 ? -7.746 30.057 28.615 1.00 95.06 636 GLU A CA 1
ATOM 4815 C C . GLU A 1 636 ? -9.169 30.617 28.537 1.00 95.06 636 GLU A C 1
ATOM 4817 O O . GLU A 1 636 ? -9.538 31.454 29.366 1.00 95.06 636 GLU A O 1
ATOM 4822 N N . ALA A 1 637 ? -9.985 30.111 27.609 1.00 95.31 637 ALA A N 1
ATOM 4823 C CA . ALA A 1 637 ? -11.380 30.511 27.466 1.00 95.31 637 ALA A CA 1
ATOM 4824 C C . ALA A 1 637 ? -12.227 30.124 28.696 1.00 95.31 637 ALA A C 1
ATOM 4826 O O . ALA A 1 637 ? -12.964 30.954 29.228 1.00 95.31 637 ALA A O 1
ATOM 4827 N N . LEU A 1 638 ? -12.052 28.907 29.223 1.00 97.44 638 LEU A N 1
ATOM 4828 C CA . LEU A 1 638 ? -12.710 28.447 30.452 1.00 97.44 638 LEU A CA 1
ATOM 4829 C C . LEU A 1 638 ? -12.341 29.313 31.663 1.00 97.44 638 LEU A C 1
ATOM 4831 O O . LEU A 1 638 ? -13.208 29.737 32.430 1.00 97.44 638 LEU A O 1
ATOM 4835 N N . LEU A 1 639 ? -11.052 29.620 31.820 1.00 97.00 639 LEU A N 1
ATOM 4836 C CA . LEU A 1 639 ? -10.566 30.492 32.888 1.00 97.00 639 LEU A CA 1
ATOM 4837 C C . LEU A 1 639 ? -11.093 31.927 32.755 1.00 97.00 639 LEU A C 1
ATOM 4839 O O . LEU A 1 639 ? -11.272 32.602 33.770 1.00 97.00 639 LEU A O 1
ATOM 4843 N N . ALA A 1 640 ? -11.308 32.418 31.532 1.00 96.50 640 ALA A N 1
ATOM 4844 C CA . ALA A 1 640 ? -11.897 33.733 31.286 1.00 96.50 640 ALA A CA 1
ATOM 4845 C C . ALA A 1 640 ? -13.377 33.801 31.712 1.00 96.50 640 ALA A C 1
ATOM 4847 O O . ALA A 1 640 ? -13.837 34.861 32.130 1.00 96.50 640 ALA A O 1
ATOM 4848 N N . GLU A 1 641 ? -14.094 32.675 31.694 1.00 97.06 641 GLU A N 1
ATOM 4849 C CA . GLU A 1 641 ? -15.475 32.550 32.194 1.00 97.06 641 GLU A CA 1
ATOM 4850 C C . GLU A 1 641 ? -15.575 32.233 33.693 1.00 97.06 641 GLU A C 1
ATOM 4852 O O . GLU A 1 641 ? -16.671 32.069 34.233 1.00 97.06 641 GLU A O 1
ATOM 4857 N N . GLY A 1 642 ? -14.437 32.181 34.390 1.00 96.75 642 GLY A N 1
ATOM 4858 C CA . GLY A 1 642 ? -14.377 31.939 35.829 1.00 96.75 642 GLY A CA 1
ATOM 4859 C C . GLY A 1 642 ? -14.484 30.466 36.226 1.00 96.75 642 GLY A C 1
ATOM 4860 O O . GLY A 1 642 ? -14.716 30.182 37.403 1.00 96.75 642 GLY A O 1
ATOM 4861 N N . ALA A 1 643 ? -14.320 29.532 35.286 1.00 97.81 643 ALA A N 1
ATOM 4862 C CA . ALA A 1 643 ? -14.223 28.114 35.608 1.00 97.81 643 ALA A CA 1
ATOM 4863 C C . ALA A 1 643 ? -12.902 27.793 36.328 1.00 97.81 643 ALA A C 1
ATOM 4865 O O . ALA A 1 643 ? -11.878 28.458 36.148 1.00 97.81 643 ALA A O 1
ATOM 4866 N N . VAL A 1 644 ? -12.914 26.729 37.124 1.00 97.75 644 VAL A N 1
ATOM 4867 C CA . VAL A 1 644 ? -11.732 26.137 37.751 1.00 97.75 644 VAL A CA 1
ATOM 4868 C C . VAL A 1 644 ? -11.222 25.023 36.843 1.00 97.75 644 VAL A C 1
ATOM 4870 O O . VAL A 1 644 ? -11.882 24.000 36.679 1.00 97.75 644 VAL A O 1
ATOM 4873 N N . VAL A 1 645 ? -10.037 25.199 36.258 1.00 98.12 645 VAL A N 1
ATOM 4874 C CA . VAL A 1 645 ? -9.467 24.225 35.315 1.00 98.12 645 VAL A CA 1
ATOM 4875 C C . VAL A 1 645 ? -8.462 23.312 36.016 1.00 98.12 645 VAL A C 1
ATOM 4877 O O . VAL A 1 645 ? -7.488 23.774 36.624 1.00 98.12 645 VAL A O 1
ATOM 4880 N N . ARG A 1 646 ? -8.677 21.999 35.896 1.00 97.88 646 ARG A N 1
ATOM 4881 C CA . ARG A 1 646 ? -7.726 20.955 36.303 1.00 97.88 646 ARG A CA 1
ATOM 4882 C C . ARG A 1 646 ? -7.300 20.179 35.070 1.00 97.88 646 ARG A C 1
ATOM 4884 O O . ARG A 1 646 ? -8.161 19.697 34.351 1.00 97.88 646 ARG A O 1
ATOM 4891 N N . ALA A 1 647 ? -6.008 20.037 34.815 1.00 97.50 647 ALA A N 1
ATOM 4892 C CA . ALA A 1 647 ? -5.534 19.409 33.586 1.00 97.50 647 ALA A CA 1
ATOM 4893 C C . ALA A 1 647 ? -4.508 18.311 33.850 1.00 97.50 647 ALA A C 1
ATOM 4895 O O . ALA A 1 647 ? -3.766 18.362 34.829 1.00 97.50 647 ALA A O 1
ATOM 4896 N N . TYR A 1 648 ? -4.472 17.314 32.973 1.00 97.38 648 TYR A N 1
ATOM 4897 C CA . TYR A 1 648 ? -3.449 16.277 32.982 1.00 97.38 648 TYR A CA 1
ATOM 4898 C C . TYR A 1 648 ? -3.076 15.894 31.551 1.00 97.38 648 TYR A C 1
ATOM 4900 O O . TYR A 1 648 ? -3.953 15.639 30.729 1.00 97.38 648 TYR A O 1
ATOM 4908 N N . ASP A 1 649 ? -1.778 15.833 31.267 1.00 96.12 649 ASP A N 1
ATOM 4909 C CA . ASP A 1 649 ? -1.220 15.275 30.037 1.00 96.12 649 ASP A CA 1
ATOM 4910 C C . ASP A 1 649 ? 0.045 14.475 30.405 1.00 96.12 649 ASP A C 1
ATOM 4912 O O . ASP A 1 649 ? 0.917 15.028 31.084 1.00 96.12 649 ASP A O 1
ATOM 4916 N N . PRO A 1 650 ? 0.167 13.200 29.990 1.00 92.50 650 PRO A N 1
ATOM 4917 C CA . PRO A 1 650 ? 1.296 12.343 30.362 1.00 92.50 650 PRO A CA 1
ATOM 4918 C C . PRO A 1 650 ? 2.679 12.890 29.978 1.00 92.50 650 PRO A C 1
ATOM 4920 O O . PRO A 1 650 ? 3.680 12.524 30.595 1.00 92.50 650 PRO A O 1
ATOM 4923 N N . ALA A 1 651 ? 2.764 13.748 28.957 1.00 90.38 651 ALA A N 1
ATOM 4924 C CA . ALA A 1 651 ? 4.023 14.282 28.444 1.00 90.38 651 ALA A CA 1
ATOM 4925 C C . ALA A 1 651 ? 4.344 15.702 28.938 1.00 90.38 651 ALA A C 1
ATOM 4927 O O . ALA A 1 651 ? 5.418 16.226 28.630 1.00 90.38 651 ALA A O 1
ATOM 4928 N N . VAL A 1 652 ? 3.449 16.336 29.703 1.00 92.81 652 VAL A N 1
ATOM 4929 C CA . VAL A 1 652 ? 3.583 17.735 30.127 1.00 92.81 652 VAL A CA 1
ATOM 4930 C C . VAL A 1 652 ? 3.812 17.812 31.630 1.00 92.81 652 VAL A C 1
ATOM 4932 O O . VAL A 1 652 ? 2.926 17.541 32.433 1.00 92.81 652 VAL A O 1
ATOM 4935 N N . SER A 1 653 ? 5.008 18.251 32.020 1.00 88.38 653 SER A N 1
ATOM 4936 C CA . SER A 1 653 ? 5.387 18.433 33.427 1.00 88.38 653 SER A CA 1
ATOM 4937 C C . SER A 1 653 ? 5.268 19.876 33.921 1.00 88.38 653 SER A C 1
ATOM 4939 O O . SER A 1 653 ? 5.257 20.110 35.129 1.00 88.38 653 SER A O 1
ATOM 4941 N N . ALA A 1 654 ? 5.187 20.850 33.011 1.00 90.62 654 ALA A N 1
ATOM 4942 C CA . ALA A 1 654 ? 5.086 22.266 33.339 1.00 90.62 654 ALA A CA 1
ATOM 4943 C C . ALA A 1 654 ? 4.225 23.012 32.316 1.00 90.62 654 ALA A C 1
ATOM 4945 O O . ALA A 1 654 ? 4.295 22.756 31.114 1.00 90.62 654 ALA A O 1
ATOM 4946 N N . LEU A 1 655 ? 3.437 23.967 32.809 1.00 92.00 655 LEU A N 1
ATOM 4947 C CA . LEU A 1 655 ? 2.653 24.882 31.986 1.00 92.00 655 LEU A CA 1
ATOM 4948 C C . LEU A 1 655 ? 3.427 26.177 31.709 1.00 92.00 655 LEU A C 1
ATOM 4950 O O . LEU A 1 655 ? 4.320 26.537 32.484 1.00 92.00 655 LEU A O 1
ATOM 4954 N N . PRO A 1 656 ? 3.052 26.926 30.656 1.00 89.38 656 PRO A N 1
ATOM 4955 C CA . PRO A 1 656 ? 3.521 28.290 30.463 1.00 89.38 656 PRO A CA 1
ATOM 4956 C C . PRO A 1 656 ? 3.322 29.138 31.733 1.00 89.38 656 PRO A C 1
ATOM 4958 O O . PRO A 1 656 ? 2.294 28.983 32.403 1.00 89.38 656 PRO A O 1
ATOM 4961 N N . PRO A 1 657 ? 4.253 30.052 32.075 1.00 88.62 657 PRO A N 1
ATOM 4962 C CA . PRO A 1 657 ? 4.211 30.791 33.340 1.00 88.62 657 PRO A CA 1
ATOM 4963 C C . PRO A 1 657 ? 2.888 31.519 33.612 1.00 88.62 657 PRO A C 1
ATOM 4965 O O . PRO A 1 657 ? 2.462 31.605 34.761 1.00 88.62 657 PRO A O 1
ATOM 4968 N N . HIS A 1 658 ? 2.214 32.009 32.567 1.00 87.75 658 HIS A N 1
ATOM 4969 C CA . HIS A 1 658 ? 0.935 32.714 32.689 1.00 87.75 658 HIS A CA 1
ATOM 4970 C C . HIS A 1 658 ? -0.258 31.798 33.011 1.00 87.75 658 HIS A C 1
ATOM 4972 O O . HIS A 1 658 ? -1.275 32.284 33.505 1.00 87.75 658 HIS A O 1
ATOM 4978 N N . LEU A 1 659 ? -0.136 30.486 32.773 1.00 91.50 659 LEU A N 1
ATOM 4979 C CA . LEU A 1 659 ? -1.159 29.475 33.077 1.00 91.50 659 LEU A CA 1
ATOM 4980 C C . LEU A 1 659 ? -0.833 28.643 34.317 1.00 91.50 659 LEU A C 1
ATOM 4982 O O . LEU A 1 659 ? -1.751 28.148 34.969 1.00 91.50 659 LEU A O 1
ATOM 4986 N N . ALA A 1 660 ? 0.445 28.523 34.678 1.00 90.62 660 ALA A N 1
ATOM 4987 C CA . ALA A 1 660 ? 0.906 27.703 35.798 1.00 90.62 660 ALA A CA 1
ATOM 4988 C C . ALA A 1 660 ? 0.289 28.093 37.157 1.00 90.62 660 ALA A C 1
ATOM 4990 O O . ALA A 1 660 ? 0.190 27.256 38.047 1.00 90.62 660 ALA A O 1
ATOM 4991 N N . THR A 1 661 ? -0.142 29.347 37.324 1.00 90.44 661 THR A N 1
ATOM 4992 C CA . THR A 1 661 ? -0.807 29.836 38.546 1.00 90.44 661 THR A CA 1
ATOM 4993 C C . THR A 1 661 ? -2.334 29.744 38.500 1.00 90.44 661 THR A C 1
ATOM 4995 O O . THR A 1 661 ? -2.987 30.006 39.508 1.00 90.44 661 THR A O 1
ATOM 4998 N N . ARG A 1 662 ? -2.913 29.401 37.344 1.00 94.69 662 ARG A N 1
ATOM 4999 C CA . ARG A 1 662 ? -4.365 29.425 37.092 1.00 94.69 662 ARG A CA 1
ATOM 5000 C C . ARG A 1 662 ? -4.952 28.043 36.810 1.00 94.69 662 ARG A C 1
ATOM 5002 O O . ARG A 1 662 ? -6.129 27.829 37.074 1.00 94.69 662 ARG A O 1
ATOM 5009 N N . ILE A 1 663 ? -4.146 27.120 36.291 1.00 96.62 663 ILE A N 1
ATOM 5010 C CA . ILE A 1 663 ? -4.527 25.733 36.011 1.00 96.62 663 ILE A CA 1
ATOM 5011 C C . ILE A 1 663 ? -3.857 24.827 37.039 1.00 96.62 663 ILE A C 1
ATOM 5013 O O . ILE A 1 663 ? -2.652 24.921 37.269 1.00 96.62 663 ILE A O 1
ATOM 5017 N N . THR A 1 664 ? -4.621 23.907 37.624 1.00 96.44 664 THR A N 1
ATOM 5018 C CA . THR A 1 664 ? -4.050 22.866 38.488 1.00 96.44 664 THR A CA 1
ATOM 5019 C C . THR A 1 664 ? -3.651 21.660 37.642 1.00 96.44 664 THR A C 1
ATOM 5021 O O . THR A 1 664 ? -4.526 20.995 37.088 1.00 96.44 664 THR A O 1
ATOM 5024 N N . LEU A 1 665 ? -2.353 21.352 37.550 1.00 96.19 665 LEU A N 1
ATOM 5025 C CA . LEU A 1 665 ? -1.902 20.083 36.971 1.00 96.19 665 LEU A CA 1
ATOM 5026 C C . LEU A 1 665 ? -2.128 18.943 37.973 1.00 96.19 665 LEU A C 1
ATOM 5028 O O . LEU A 1 665 ? -1.590 18.974 39.081 1.00 96.19 665 LEU A O 1
ATOM 5032 N N . GLY A 1 666 ? -2.943 17.959 37.595 1.00 93.19 666 GLY A N 1
ATOM 5033 C CA . GLY A 1 666 ? -3.185 16.766 38.407 1.00 93.19 666 GLY A CA 1
ATOM 5034 C C . GLY A 1 666 ? -2.055 15.746 38.303 1.00 93.19 666 GLY A C 1
ATOM 5035 O O . GLY A 1 666 ? -1.205 15.823 37.417 1.00 93.19 666 GLY A O 1
ATOM 5036 N N . ARG A 1 667 ? -2.052 14.765 39.211 1.00 93.44 667 ARG A N 1
ATOM 5037 C CA . ARG A 1 667 ? -1.062 13.669 39.187 1.00 93.44 667 ARG A CA 1
ATOM 5038 C C . ARG A 1 667 ? -1.346 12.636 38.101 1.00 93.44 667 ARG A C 1
ATOM 5040 O O . ARG A 1 667 ? -0.413 12.072 37.543 1.00 93.44 667 ARG A O 1
ATOM 5047 N N . ASP A 1 668 ? -2.626 12.385 37.855 1.00 93.62 668 ASP A N 1
ATOM 5048 C CA . ASP A 1 668 ? -3.138 11.509 36.808 1.00 93.62 668 ASP A CA 1
ATOM 5049 C C . ASP A 1 668 ? -4.523 12.003 36.345 1.00 93.62 668 ASP A C 1
ATOM 5051 O O . ASP A 1 668 ? -5.101 12.932 36.921 1.00 93.62 668 ASP A O 1
ATOM 5055 N N . ALA A 1 669 ? -5.061 11.391 35.291 1.00 93.25 669 ALA A N 1
ATOM 5056 C CA . ALA A 1 669 ? -6.366 11.740 34.730 1.00 93.25 669 ALA A CA 1
ATOM 5057 C C . ALA A 1 669 ? -7.533 11.548 35.730 1.00 93.25 669 ALA A C 1
ATOM 5059 O O . ALA A 1 669 ? -8.502 12.307 35.730 1.00 93.25 669 ALA A O 1
ATOM 5060 N N . VAL A 1 670 ? -7.444 10.564 36.631 1.00 91.38 670 VAL A N 1
ATOM 5061 C CA . VAL A 1 670 ? -8.493 10.282 37.629 1.00 91.38 670 VAL A CA 1
ATOM 5062 C C . VAL A 1 670 ? -8.479 11.327 38.752 1.00 91.38 670 VAL A C 1
ATOM 5064 O O . VAL A 1 670 ? -9.529 11.700 39.275 1.00 91.38 670 VAL A O 1
ATOM 5067 N N . ASP A 1 671 ? -7.299 11.829 39.112 1.00 93.50 671 ASP A N 1
ATOM 5068 C CA . ASP A 1 671 ? -7.084 12.905 40.082 1.00 93.50 671 ASP A CA 1
ATOM 5069 C C . ASP A 1 671 ? -7.736 14.216 39.612 1.00 93.50 671 ASP A C 1
ATOM 5071 O O . ASP A 1 671 ? -8.414 14.875 40.401 1.00 93.50 671 ASP A O 1
ATOM 5075 N N . THR A 1 672 ? -7.611 14.564 38.324 1.00 94.38 672 THR A N 1
ATOM 5076 C CA . THR A 1 672 ? -8.244 15.774 37.764 1.00 94.38 672 THR A CA 1
ATOM 5077 C C . THR A 1 672 ? -9.758 15.652 37.657 1.00 94.38 672 THR A C 1
ATOM 5079 O O . THR A 1 672 ? -10.458 16.638 37.889 1.00 94.38 672 THR A O 1
ATOM 5082 N N . ALA A 1 673 ? -10.262 14.452 37.362 1.00 92.25 673 ALA A N 1
ATOM 5083 C CA . ALA A 1 673 ? -11.688 14.163 37.252 1.00 92.25 673 ALA A CA 1
ATOM 5084 C C . ALA A 1 673 ? -12.419 14.127 38.607 1.00 92.25 673 ALA A C 1
ATOM 5086 O O . ALA A 1 673 ? -13.648 14.220 38.654 1.00 92.25 673 ALA A O 1
ATOM 5087 N N . ARG A 1 674 ? -11.697 14.004 39.729 1.00 88.94 674 ARG A N 1
ATOM 5088 C CA . ARG A 1 674 ? -12.313 13.960 41.059 1.00 88.94 674 ARG A CA 1
ATOM 5089 C C . ARG A 1 674 ? -13.036 15.271 41.365 1.00 88.94 674 ARG A C 1
ATOM 5091 O O . ARG A 1 674 ? -12.428 16.338 41.370 1.00 88.94 674 ARG A O 1
ATOM 5098 N N . ASP A 1 675 ? -14.326 15.165 41.670 1.00 88.00 675 ASP A N 1
ATOM 5099 C CA . ASP A 1 675 ? -15.223 16.296 41.936 1.00 88.00 675 ASP A CA 1
ATOM 5100 C C . ASP A 1 675 ? -15.375 17.295 40.779 1.00 88.00 675 ASP A C 1
ATOM 5102 O O . ASP A 1 675 ? -15.895 18.388 40.992 1.00 88.00 675 ASP A O 1
ATOM 5106 N N . ALA A 1 676 ? -14.966 16.927 39.561 1.00 94.00 676 ALA A N 1
ATOM 5107 C CA . ALA A 1 676 ? -15.212 17.745 38.383 1.00 94.00 676 ALA A CA 1
ATOM 5108 C C . ALA A 1 676 ? -16.711 17.761 38.031 1.00 94.00 676 ALA A C 1
ATOM 5110 O O . ALA A 1 676 ? -17.419 16.764 38.200 1.00 94.00 676 ALA A O 1
ATOM 5111 N N . ASP A 1 677 ? -17.189 18.905 37.543 1.00 95.19 677 ASP A N 1
ATOM 5112 C CA . ASP A 1 677 ? -18.522 19.062 36.956 1.00 95.19 677 ASP A CA 1
ATOM 5113 C C . ASP A 1 677 ? -18.570 18.481 35.533 1.00 95.19 677 ASP A C 1
ATOM 5115 O O . ASP A 1 677 ? -19.605 17.966 35.116 1.00 95.19 677 ASP A O 1
ATOM 5119 N N . ALA A 1 678 ? -17.450 18.533 34.801 1.00 96.81 678 ALA A N 1
ATOM 5120 C CA . ALA A 1 678 ? -17.294 17.903 33.493 1.00 96.81 678 ALA A CA 1
ATOM 5121 C C . ALA A 1 678 ? -15.838 17.526 33.196 1.00 96.81 678 ALA A C 1
ATOM 5123 O O . ALA A 1 678 ? -14.900 18.107 33.749 1.00 96.81 678 ALA A O 1
ATOM 5124 N N . ILE A 1 679 ? -15.666 16.578 32.279 1.00 96.75 679 ILE A N 1
ATOM 5125 C CA . ILE A 1 679 ? -14.379 16.132 31.743 1.00 96.75 679 ILE A CA 1
ATOM 5126 C C . ILE A 1 679 ? -14.374 16.405 30.239 1.00 96.75 679 ILE A C 1
ATOM 5128 O O . ILE A 1 679 ? -15.330 16.056 29.554 1.00 96.75 679 ILE A O 1
ATOM 5132 N N . VAL A 1 680 ? -13.306 17.002 29.716 1.00 97.25 680 VAL A N 1
ATOM 5133 C CA . VAL A 1 680 ? -13.107 17.216 28.279 1.00 97.25 680 VAL A CA 1
ATOM 5134 C C . VAL A 1 680 ? -11.892 16.427 27.818 1.00 97.25 680 VAL A C 1
ATOM 5136 O O . VAL A 1 680 ? -10.789 16.613 28.337 1.00 97.25 680 VAL A O 1
ATOM 5139 N N . ILE A 1 681 ? -12.092 15.571 26.821 1.00 96.25 681 ILE A N 1
ATOM 5140 C CA . ILE A 1 681 ? -11.015 14.858 26.139 1.00 96.25 681 ILE A CA 1
ATOM 5141 C C . ILE A 1 681 ? -10.470 15.774 25.047 1.00 96.25 681 ILE A C 1
ATOM 5143 O O . ILE A 1 681 ? -11.087 15.947 23.999 1.00 96.25 681 ILE A O 1
ATOM 5147 N N . ALA A 1 682 ? -9.328 16.402 25.317 1.00 93.88 682 ALA A N 1
ATOM 5148 C CA . ALA A 1 682 ? -8.691 17.341 24.400 1.00 93.88 682 ALA A CA 1
ATOM 5149 C C . ALA A 1 682 ? -7.560 16.694 23.579 1.00 93.88 682 ALA A C 1
ATOM 5151 O O . ALA A 1 682 ? -7.318 17.104 22.445 1.00 93.88 682 ALA A O 1
ATOM 5152 N N . THR A 1 683 ? -6.911 15.650 24.111 1.00 91.62 683 THR A N 1
ATOM 5153 C CA . THR A 1 683 ? -5.902 14.853 23.390 1.00 91.62 683 THR A CA 1
ATOM 5154 C C . THR A 1 683 ? -6.087 13.366 23.683 1.00 91.62 683 THR A C 1
ATOM 5156 O O . THR A 1 683 ? -6.197 12.963 24.834 1.00 91.62 683 THR A O 1
ATOM 5159 N N . GLU A 1 684 ? -6.070 12.521 22.658 1.00 92.19 684 GLU A N 1
ATOM 5160 C CA . GLU A 1 684 ? -6.409 11.092 22.761 1.00 92.19 684 GLU A CA 1
ATOM 5161 C C . GLU A 1 684 ? -5.232 10.218 23.218 1.00 92.19 684 GLU A C 1
ATOM 5163 O O . GLU A 1 684 ? -4.681 9.412 22.463 1.00 92.19 684 GLU A O 1
ATOM 5168 N N . TRP A 1 685 ? -4.791 10.385 24.462 1.00 92.75 685 TRP A N 1
ATOM 5169 C CA . TRP A 1 685 ? -3.755 9.516 25.016 1.00 92.75 685 TRP A CA 1
ATOM 5170 C C . TRP A 1 685 ? -4.318 8.117 25.315 1.00 92.75 685 TRP A C 1
ATOM 5172 O O . TRP A 1 685 ? -5.327 8.014 26.013 1.00 92.75 685 TRP A O 1
ATOM 5182 N N . PRO A 1 686 ? -3.649 7.023 24.888 1.00 90.44 686 PRO A N 1
ATOM 5183 C CA . PRO A 1 686 ? -4.095 5.655 25.177 1.00 90.44 686 PRO A CA 1
ATOM 5184 C C . PRO A 1 686 ? -4.337 5.369 26.666 1.00 90.44 686 PRO A C 1
ATOM 5186 O O . PRO A 1 686 ? -5.217 4.588 27.012 1.00 90.44 686 PRO A O 1
ATOM 5189 N N . GLU A 1 687 ? -3.591 6.028 27.557 1.00 90.81 687 GLU A N 1
ATOM 5190 C CA . GLU A 1 687 ? -3.750 5.908 29.012 1.00 90.81 687 GLU A CA 1
ATOM 5191 C C . GLU A 1 687 ? -5.144 6.332 29.505 1.00 90.81 687 GLU A C 1
ATOM 5193 O O . GLU A 1 687 ? -5.639 5.813 30.509 1.00 90.81 687 GLU A O 1
ATOM 5198 N N . PHE A 1 688 ? -5.822 7.228 28.785 1.00 94.00 688 PHE A N 1
ATOM 5199 C CA . PHE A 1 688 ? -7.149 7.696 29.171 1.00 94.00 688 PHE A CA 1
ATOM 5200 C C . PHE A 1 688 ? -8.225 6.613 29.041 1.00 94.00 688 PHE A C 1
ATOM 5202 O O . PHE A 1 688 ? -9.226 6.705 29.744 1.00 94.00 688 PHE A O 1
ATOM 5209 N N . LEU A 1 689 ? -8.000 5.550 28.257 1.00 90.75 689 LEU A N 1
ATOM 5210 C CA . LEU A 1 689 ? -8.889 4.379 28.225 1.00 90.75 689 LEU A CA 1
ATOM 5211 C C . LEU A 1 689 ? -8.938 3.688 29.599 1.00 90.75 689 LEU A C 1
ATOM 5213 O O . LEU A 1 689 ? -10.013 3.463 30.150 1.00 90.75 689 LEU A O 1
ATOM 5217 N N . ALA A 1 690 ? -7.775 3.453 30.214 1.00 87.62 690 ALA A N 1
ATOM 5218 C CA . ALA A 1 690 ? -7.690 2.860 31.551 1.00 87.62 690 ALA A CA 1
ATOM 5219 C C . ALA A 1 690 ? -8.229 3.804 32.643 1.00 87.62 690 ALA A C 1
ATOM 5221 O O . ALA A 1 690 ? -8.832 3.365 33.626 1.00 87.62 690 ALA A O 1
ATOM 5222 N N . ALA A 1 691 ? -8.034 5.118 32.486 1.00 87.38 691 ALA A N 1
ATOM 5223 C CA . ALA A 1 691 ? -8.632 6.103 33.386 1.00 87.38 691 ALA A CA 1
ATOM 5224 C C . ALA A 1 691 ? -10.169 6.121 33.279 1.00 87.38 691 ALA A C 1
ATOM 5226 O O . ALA A 1 691 ? -10.853 6.209 34.300 1.00 87.38 691 ALA A O 1
ATOM 5227 N N . ALA A 1 692 ? -10.708 5.988 32.065 1.00 86.81 692 ALA A N 1
ATOM 5228 C CA . ALA A 1 692 ? -12.139 5.948 31.796 1.00 86.81 692 ALA A CA 1
ATOM 5229 C C . ALA A 1 692 ? -12.810 4.712 32.415 1.00 86.81 692 ALA A C 1
ATOM 5231 O O . ALA A 1 692 ? -13.850 4.840 33.059 1.00 86.81 692 ALA A O 1
ATOM 5232 N N . GLU A 1 693 ? -12.185 3.533 32.334 1.00 84.12 693 GLU A N 1
ATOM 5233 C CA . GLU A 1 693 ? -12.672 2.332 33.030 1.00 84.12 693 GLU A CA 1
ATOM 5234 C C . GLU A 1 693 ? -12.848 2.582 34.535 1.00 84.12 693 GLU A C 1
ATOM 5236 O O . GLU A 1 693 ? -13.873 2.235 35.122 1.00 84.12 693 GLU A O 1
ATOM 5241 N N . ARG A 1 694 ? -11.892 3.264 35.174 1.00 82.50 694 ARG A N 1
ATOM 5242 C CA . ARG A 1 694 ? -11.980 3.585 36.607 1.00 82.50 694 ARG A CA 1
ATOM 5243 C C . ARG A 1 694 ? -13.121 4.555 36.920 1.00 82.50 694 ARG A C 1
ATOM 5245 O O . ARG A 1 694 ? -13.758 4.402 37.960 1.00 82.50 694 ARG A O 1
ATOM 5252 N N . LEU A 1 695 ? -13.408 5.508 36.031 1.00 78.38 695 LEU A N 1
ATOM 5253 C CA . LEU A 1 695 ? -14.575 6.388 36.159 1.00 78.38 695 LEU A CA 1
ATOM 5254 C C . LEU A 1 695 ? -15.892 5.610 36.055 1.00 78.38 695 LEU A C 1
ATOM 5256 O O . LEU A 1 695 ? -16.802 5.870 36.838 1.00 78.38 695 LEU A O 1
ATOM 5260 N N . SER A 1 696 ? -15.976 4.627 35.150 1.00 67.88 696 SER A N 1
ATOM 5261 C CA . SER A 1 696 ? -17.193 3.826 34.943 1.00 67.88 696 SER A CA 1
ATOM 5262 C C . SER A 1 696 ? -17.634 3.051 36.192 1.00 67.88 696 SER A C 1
ATOM 5264 O O . SER A 1 696 ? -18.824 2.890 36.439 1.00 67.88 696 SER A O 1
ATOM 5266 N N . THR A 1 697 ? -16.678 2.631 37.026 1.00 64.81 697 THR A N 1
ATOM 5267 C CA . THR A 1 697 ? -16.941 1.868 38.260 1.00 64.81 697 THR A CA 1
ATOM 5268 C C . THR A 1 697 ? -17.385 2.713 39.460 1.00 64.81 697 THR A C 1
ATOM 5270 O O . THR A 1 697 ? -17.652 2.157 40.523 1.00 64.81 697 THR A O 1
ATOM 5273 N N . GLY A 1 698 ? -17.426 4.043 39.333 1.00 67.00 698 GLY A N 1
ATOM 5274 C CA . GLY A 1 698 ? -17.798 4.947 40.425 1.00 67.00 698 GLY A CA 1
ATOM 5275 C C . GLY A 1 698 ? -19.295 5.270 40.469 1.00 67.00 698 GLY A C 1
ATOM 5276 O O . GLY A 1 698 ? -19.942 5.385 39.440 1.00 67.00 698 GLY A O 1
ATOM 5277 N N . ASP A 1 699 ? -19.850 5.530 41.654 1.00 61.97 699 ASP A N 1
ATOM 5278 C CA . ASP A 1 699 ? -21.289 5.820 41.826 1.00 61.97 699 ASP A CA 1
ATOM 5279 C C . ASP A 1 699 ? -21.729 7.230 41.363 1.00 61.97 699 ASP A C 1
ATOM 5281 O O . ASP A 1 699 ? -22.904 7.588 41.463 1.00 61.97 699 ASP A O 1
ATOM 5285 N N . ARG A 1 700 ? -20.804 8.080 40.893 1.00 70.88 700 ARG A N 1
ATOM 5286 C CA . ARG A 1 700 ? -21.084 9.492 40.584 1.00 70.88 700 ARG A CA 1
ATOM 5287 C C . ARG A 1 700 ? -21.414 9.698 39.109 1.00 70.88 700 ARG A C 1
ATOM 5289 O O . ARG A 1 700 ? -20.696 9.214 38.241 1.00 70.88 700 ARG A O 1
ATOM 5296 N N . ALA A 1 701 ? -22.446 10.502 38.852 1.00 73.12 701 ALA A N 1
ATOM 5297 C CA . ALA A 1 701 ? -22.767 10.965 37.509 1.00 73.12 701 ALA A CA 1
ATOM 5298 C C . ALA A 1 701 ? -21.633 11.837 36.933 1.00 73.12 701 ALA A C 1
ATOM 5300 O O . ALA A 1 701 ? -21.222 12.800 37.587 1.00 73.12 701 ALA A O 1
ATOM 5301 N N . ALA A 1 702 ? -21.144 11.524 35.731 1.00 84.69 702 ALA A N 1
ATOM 5302 C CA . ALA A 1 702 ? -20.080 12.275 35.058 1.00 84.69 702 ALA A CA 1
ATOM 5303 C C . ALA A 1 702 ? -20.531 12.781 33.680 1.00 84.69 702 ALA A C 1
ATOM 5305 O O . ALA A 1 702 ? -21.024 12.002 32.866 1.00 84.69 702 ALA A O 1
ATOM 5306 N N . LEU A 1 703 ? -20.334 14.075 33.412 1.00 93.81 703 LEU A N 1
ATOM 5307 C CA . LEU A 1 703 ? -20.451 14.657 32.074 1.00 93.81 703 LEU A CA 1
ATOM 5308 C C . LEU A 1 703 ? -19.088 14.583 31.381 1.00 93.81 703 LEU A C 1
ATOM 5310 O O . LEU A 1 703 ? -18.106 15.121 31.895 1.00 93.81 703 LEU A O 1
ATOM 5314 N N . VAL A 1 704 ? -19.026 13.930 30.224 1.00 95.12 704 VAL A N 1
ATOM 5315 C CA . VAL A 1 704 ? -17.794 13.763 29.446 1.00 95.12 704 VAL A CA 1
ATOM 5316 C C . VAL A 1 704 ? -18.015 14.299 28.039 1.00 95.12 704 VAL A C 1
ATOM 5318 O O . VAL A 1 704 ? -18.879 13.807 27.319 1.00 95.12 704 VAL A O 1
ATOM 5321 N N . LEU A 1 705 ? -17.229 15.298 27.645 1.00 95.94 705 LEU A N 1
ATOM 5322 C CA . LEU A 1 705 ? -17.156 15.781 26.272 1.00 95.94 705 LEU A CA 1
ATOM 5323 C C . LEU A 1 705 ? -15.980 15.116 25.565 1.00 95.94 705 LEU A C 1
ATOM 5325 O O . LEU A 1 705 ? -14.822 15.297 25.944 1.00 95.94 705 LEU A O 1
ATOM 5329 N N . ASP A 1 706 ? -16.289 14.369 24.520 1.00 94.25 706 ASP A N 1
ATOM 5330 C CA . ASP A 1 706 ? -15.339 13.607 23.727 1.00 94.25 706 ASP A CA 1
ATOM 5331 C C . ASP A 1 706 ? -15.686 13.788 22.254 1.00 94.25 706 ASP A C 1
ATOM 5333 O O . ASP A 1 706 ? -16.468 13.031 21.673 1.00 94.25 706 ASP A O 1
ATOM 5337 N N . ALA A 1 707 ? -15.131 14.848 21.669 1.00 93.06 707 ALA A N 1
ATOM 5338 C CA . ALA A 1 707 ? -15.492 15.303 20.334 1.00 93.06 707 ALA A CA 1
ATOM 5339 C C . ALA A 1 707 ? -15.333 14.208 19.268 1.00 93.06 707 ALA A C 1
ATOM 5341 O O . ALA A 1 707 ? -16.180 14.105 18.386 1.00 93.06 707 ALA A O 1
ATOM 5342 N N . ASN A 1 708 ? -14.293 13.377 19.380 1.00 91.25 708 ASN A N 1
ATOM 5343 C CA . ASN A 1 708 ? -13.950 12.335 18.409 1.00 91.25 708 ASN A CA 1
ATOM 5344 C C . ASN A 1 708 ? -14.495 10.943 18.782 1.00 91.25 708 ASN A C 1
ATOM 5346 O O . ASN A 1 708 ? -14.329 9.994 18.016 1.00 91.25 708 ASN A O 1
ATOM 5350 N N . GLY A 1 709 ? -15.120 10.793 19.954 1.00 90.38 709 GLY A N 1
ATOM 5351 C CA . GLY A 1 709 ? -15.635 9.510 20.434 1.00 90.38 709 GLY A CA 1
ATOM 5352 C C . GLY A 1 709 ? -14.545 8.506 20.832 1.00 90.38 709 GLY A C 1
ATOM 5353 O O . GLY A 1 709 ? -14.777 7.298 20.757 1.00 90.38 709 GLY A O 1
ATOM 5354 N N . PHE A 1 710 ? -13.371 8.980 21.253 1.00 92.00 710 PHE A N 1
ATOM 5355 C CA . PHE A 1 710 ? -12.239 8.161 21.698 1.00 92.00 710 PHE A CA 1
ATOM 5356 C C . PHE A 1 710 ? -12.585 7.196 22.849 1.00 92.00 710 PHE A C 1
ATOM 5358 O O . PHE A 1 710 ? -12.090 6.071 22.898 1.00 92.00 710 PHE A O 1
ATOM 5365 N N . LEU A 1 711 ? -13.462 7.610 23.761 1.00 91.00 711 LEU A N 1
ATOM 5366 C CA . LEU A 1 711 ? -13.921 6.854 24.926 1.00 91.00 711 LEU A CA 1
ATOM 5367 C C . LEU A 1 711 ? -15.300 6.209 24.719 1.00 91.00 711 LEU A C 1
ATOM 5369 O O . LEU A 1 711 ? -15.853 5.648 25.668 1.00 91.00 711 LEU A O 1
ATOM 5373 N N . ALA A 1 712 ? -15.869 6.256 23.508 1.00 88.12 712 ALA A N 1
ATOM 5374 C CA . ALA A 1 712 ? -17.231 5.783 23.245 1.00 88.12 712 ALA A CA 1
ATOM 5375 C C . ALA A 1 712 ? -17.445 4.308 23.615 1.00 88.12 712 ALA A C 1
ATOM 5377 O O . ALA A 1 712 ? -18.466 3.974 24.212 1.00 88.12 712 ALA A O 1
ATOM 5378 N N . GLU A 1 713 ? -16.480 3.430 23.337 1.00 85.38 713 GLU A N 1
ATOM 5379 C CA . GLU A 1 713 ? -16.571 2.014 23.726 1.00 85.38 713 GLU A CA 1
ATOM 5380 C C . GLU A 1 713 ? -16.421 1.805 25.239 1.00 85.38 713 GLU A C 1
ATOM 5382 O O . GLU A 1 713 ? -17.060 0.924 25.810 1.00 85.38 713 GLU A O 1
ATOM 5387 N N . SER A 1 714 ? -15.599 2.627 25.899 1.00 83.31 714 SER A N 1
ATOM 5388 C CA . SER A 1 714 ? -15.309 2.500 27.334 1.00 83.31 714 SER A CA 1
ATOM 5389 C C . SER A 1 714 ? -16.446 3.039 28.207 1.00 83.31 714 SER A C 1
ATOM 5391 O O . SER A 1 714 ? -16.749 2.474 29.258 1.00 83.31 714 SER A O 1
ATOM 5393 N N . LEU A 1 715 ? -17.082 4.135 27.780 1.00 84.19 715 LEU A N 1
ATOM 5394 C CA . LEU A 1 715 ? -18.042 4.891 28.590 1.00 84.19 715 LEU A CA 1
ATOM 5395 C C . LEU A 1 715 ? -19.464 4.925 28.020 1.00 84.19 715 LEU A C 1
ATOM 5397 O O . LEU A 1 715 ? -20.399 5.180 28.772 1.00 84.19 715 LEU A O 1
ATOM 5401 N N . GLY A 1 716 ? -19.666 4.654 26.728 1.00 73.50 716 GLY A N 1
ATOM 5402 C CA . GLY A 1 716 ? -20.942 4.912 26.046 1.00 73.50 716 GLY A CA 1
ATOM 5403 C C . GLY A 1 716 ? -22.137 4.079 26.525 1.00 73.50 716 GLY A C 1
ATOM 5404 O O . GLY A 1 716 ? -23.276 4.471 26.296 1.00 73.50 716 GLY A O 1
ATOM 5405 N N . ALA A 1 717 ? -21.907 2.950 27.203 1.00 75.31 717 ALA A N 1
ATOM 5406 C CA . ALA A 1 717 ? -22.967 2.094 27.751 1.00 75.31 717 ALA A CA 1
ATOM 5407 C C . ALA A 1 717 ? -23.227 2.310 29.257 1.00 75.31 717 ALA A C 1
ATOM 5409 O O . ALA A 1 717 ? -24.051 1.610 29.847 1.00 75.31 717 ALA A O 1
ATOM 5410 N N . GLN A 1 718 ? -22.509 3.236 29.898 1.00 78.94 718 GLN A N 1
ATOM 5411 C CA . GLN A 1 718 ? -22.529 3.403 31.350 1.00 78.94 718 GLN A CA 1
ATOM 5412 C C . GLN A 1 718 ? -23.671 4.328 31.782 1.00 78.94 718 GLN A C 1
ATOM 5414 O O . GLN A 1 718 ? -23.720 5.495 31.405 1.00 78.94 718 GLN A O 1
ATOM 5419 N N . ALA A 1 719 ? -24.589 3.826 32.612 1.00 72.06 719 ALA A N 1
ATOM 5420 C CA . ALA A 1 719 ? -25.799 4.559 33.010 1.00 72.06 719 ALA A CA 1
ATOM 5421 C C . ALA A 1 719 ? -25.522 5.838 33.831 1.00 72.06 719 ALA A C 1
ATOM 5423 O O . ALA A 1 719 ? -26.364 6.731 33.896 1.00 72.06 719 ALA A O 1
ATOM 5424 N N . ASN A 1 720 ? -24.355 5.920 34.470 1.00 81.88 720 ASN A N 1
ATOM 5425 C CA . ASN A 1 720 ? -23.866 7.051 35.260 1.00 81.88 720 ASN A CA 1
ATOM 5426 C C . ASN A 1 720 ? -22.994 8.030 34.449 1.00 81.88 720 ASN A C 1
ATOM 5428 O O . ASN A 1 720 ? -22.526 9.016 35.008 1.00 81.88 720 ASN A O 1
ATOM 5432 N N . VAL A 1 721 ? -22.757 7.806 33.154 1.00 87.19 721 VAL A N 1
ATOM 5433 C CA . VAL A 1 721 ? -21.925 8.701 32.339 1.00 87.19 721 VAL A CA 1
ATOM 5434 C C . VAL A 1 721 ? -22.745 9.287 31.202 1.00 87.19 721 VAL A C 1
ATOM 5436 O O . VAL A 1 721 ? -23.281 8.571 30.363 1.00 87.19 721 VAL A O 1
ATOM 5439 N N . ARG A 1 722 ? -22.805 10.618 31.147 1.00 90.94 722 ARG A N 1
ATOM 5440 C CA . ARG A 1 722 ? -23.321 11.344 29.990 1.00 90.94 722 ARG A CA 1
ATOM 5441 C C . ARG A 1 722 ? -22.150 11.686 29.078 1.00 90.94 722 ARG A C 1
ATOM 5443 O O . ARG A 1 722 ? -21.443 12.662 29.317 1.00 90.94 722 ARG A O 1
ATOM 5450 N N . LEU A 1 723 ? -21.941 10.859 28.058 1.00 92.00 723 LEU A N 1
ATOM 5451 C CA . LEU A 1 723 ? -20.923 11.070 27.032 1.00 92.00 723 LEU A CA 1
ATOM 5452 C C . LEU A 1 723 ? -21.516 11.863 25.864 1.00 92.00 723 LEU A C 1
ATOM 5454 O O . LEU A 1 723 ? -22.521 11.448 25.293 1.00 92.00 723 LEU A O 1
ATOM 5458 N N . ILE A 1 724 ? -20.887 12.977 25.500 1.00 92.81 724 ILE A N 1
ATOM 5459 C CA . ILE A 1 724 ? -21.296 13.818 24.373 1.00 92.81 724 ILE A CA 1
ATOM 5460 C C . ILE A 1 724 ? -20.150 13.889 23.370 1.00 92.81 724 ILE A C 1
ATOM 5462 O O . ILE A 1 724 ? -19.024 14.251 23.716 1.00 92.81 724 ILE A O 1
ATOM 5466 N N . SER A 1 725 ? -20.471 13.588 22.117 1.00 94.00 725 SER A N 1
ATOM 5467 C CA . SER A 1 725 ? -19.561 13.677 20.976 1.00 94.00 725 SER A CA 1
ATOM 5468 C C . SER A 1 725 ? -20.138 14.601 19.914 1.00 94.00 725 SER A C 1
ATOM 5470 O O . SER A 1 725 ? -21.345 14.847 19.890 1.00 94.00 725 SER A O 1
ATOM 5472 N N . VAL A 1 726 ? -19.277 15.104 19.030 1.00 94.69 726 VAL A N 1
ATOM 5473 C CA . VAL A 1 726 ? -19.695 15.992 17.941 1.00 94.69 726 VAL A CA 1
ATOM 5474 C C . VAL A 1 726 ? -20.706 15.270 17.052 1.00 94.69 726 VAL A C 1
ATOM 5476 O O . VAL A 1 726 ? -20.463 14.155 16.587 1.00 94.69 726 VAL A O 1
ATOM 5479 N N . GLY A 1 727 ? -21.840 15.916 16.797 1.00 90.44 727 GLY A N 1
ATOM 5480 C CA . GLY A 1 727 ? -22.850 15.432 15.865 1.00 90.44 727 GLY A CA 1
ATOM 5481 C C . GLY A 1 727 ? -23.750 14.313 16.374 1.00 90.44 727 GLY A C 1
ATOM 5482 O O . GLY A 1 727 ? -24.459 13.730 15.556 1.00 90.44 727 GLY A O 1
ATOM 5483 N N . ARG A 1 728 ? -23.726 13.986 17.673 1.00 84.88 728 ARG A N 1
ATOM 5484 C CA . ARG A 1 728 ? -24.603 12.961 18.259 1.00 84.88 728 ARG A CA 1
ATOM 5485 C C . ARG A 1 728 ? -25.693 13.591 19.144 1.00 84.88 728 ARG A C 1
ATOM 5487 O O . ARG A 1 728 ? -25.377 14.523 19.891 1.00 84.88 728 ARG A O 1
ATOM 5494 N N . PRO A 1 729 ? -26.951 13.122 19.038 1.00 64.75 729 PRO A N 1
ATOM 5495 C CA . PRO A 1 729 ? -28.067 13.611 19.848 1.00 64.75 729 PRO A CA 1
ATOM 5496 C C . PRO A 1 729 ? -27.976 13.216 21.327 1.00 64.75 729 PRO A C 1
ATOM 5498 O O . PRO A 1 729 ? -27.365 12.166 21.639 1.00 64.75 729 PRO A O 1
#

Radius of gyration: 33.98 Å; Cα contacts (8 Å, |Δi|>4): 1403; chains: 1; bounding box: 65×91×78 Å

Nearest PDB structures (foldseek):
  3vtf-assembly1_A-2  TM=8.374E-01  e=2.318E-32  Pyrobaculum islandicum DSM 4184
  5h5x-assembly3_I  TM=9.015E-01  e=6.430E-17  Streptomyces coelicolor A3(2)
  5unl-assembly1_B  TM=8.746E-01  e=4.165E-17  Burkholderia multivorans
  5h5x-assembly1_D  TM=8.645E-01  e=1.709E-16  Streptomyces coelicolor A3(2)
  5h5x-assembly3_L  TM=8.362E-01  e=6.639E-16  Streptomyces coelicolor A3(2)

Foldseek 3Di:
DDDDDADQFAPALAEEEQEPCLWPLNVLLLLLHLVRRYAYEYEEQDPVSQVVSQVVSVVVHVHHYHYDYADQLDLVRLLVSLVCSCVVNVAHQEYHQPWAAQFFFAAPVPHDPVSLVSRLSGLAVSLVSNCVSRVVRPPVDPAAGFYEHEAEPLLQDPQGRRVSNSVNSVNNLVVQLVVCVVCVVPSYAGEYEHQYQALIPNLVVLCVCPCNRRNVVSNVVSVVRVPDPDDSSNLRSVLVSCRSGQQCGPQHSAYYYSPPAPCVPRGHPPPVRPPDCDRGSPPCDCCNPDDPDDADDDPDAAFEEEEAAADLSLLLQLLLLVNPHQYEYEYLDVVQLVCVVVLHHPDDAPCSSVSSVVSVVVNSYHYDNDLLSQAPGQEYEYDHEFDADLVLATNLVVRLVVVLSNLVRHAANYEYEYQYQHAQCSQVVSVVSSCVVPPPRHYWYKYWHDDADGRCRNVCLQAPPAIEIAGDDPVVVVVVCSSSVNRDNHYNYDHRSVNSVVLLVVLLQLLLLQLVLLVVLVVLVVVVHFSVVVLVVQCPPVVQHVPHNRAFFAQQWDDDNVSSLVSVCVVCVVVVHDDDRSVVSVVSSVVRLCVVVVVCCVVPPQQAAAQEEEEDQPSEPPDQDNSRQSSVVVVVVSVVSNHQYEYEDPNYPADDPVCRVRYHYAPDSLRSQVVGQAYEYRYLDPVVLVSLLVVLPDPAAYEYEGANCSCCVSPVVRPRYRYDYRNHD